Protein AF-0000000082226926 (afdb_homodimer)

Sequence (580 aa):
MDPSNVQEVEKLEEIDPDLSLTQDDAEEPIGKLNATCVSALAMILKSIWNINVFASSREDESVFHEFLLNDLSLKHPLEANGVFDLFLNILEALPNWGLYFEVYEVAKKICNRCKLDLEYPAERSFRLIISASSLREVKSAFKDFTFENIIKVIKMNLKMPCDKEGCGKQSYVHRMITKLPSVFTIALEWTKNETAGEIFDTVSVLATEINVNVIYQCEGDIRYTKYRLVSMVCLHGNRYNCVAYENNRWVRYLRSEIEVIGDWENVVSICLKNIRPQILFFENVMQREQMDPSNVQEVEKLEEIDPDLSLTQDDAEEPIGKLNATCVSALAMILKSIWNINVFASSREDESVFHEFLLNDLSLKHPLEANGVFDLFLNILEALPNWGLYFEVYEVAKKICNRCKLDLEYPAERSFRLIISASSLREVKSAFKDFTFENIIKVIKMNLKMPCDKEGCGKQSYVHRMITKLPSVFTIALEWTKNETAGEIFDTVSVLATEINVNVIYQCEGDIRYTKYRLVSMVCLHGNRYNCVAYENNRWVRYLRSEIEVIGDWENVVSICLKNIRPQILFFENVMQREQ

Organism: NCBI:txid1240361

Nearest PDB structures (foldseek):
  8c61-assembly1_A  TM=8.711E-01  e=3.221E-17  Homo sapiens
  8c61-assembly2_J  TM=7.500E-01  e=3.418E-17  Homo sapiens
  8c61-assembly2_G  TM=7.637E-01  e=4.336E-17  Homo sapiens
  8c61-assembly1_D  TM=7.462E-01  e=4.336E-17  Homo sapiens
  9fip-assembly2_B  TM=6.319E-01  e=1.017E-07  Homo sapiens

Radius of gyration: 34.25 Å; Cα contacts (8 Å, |Δi|>4): 976; chains: 2; bounding box: 136×104×86 Å

Solvent-accessible surface area (backbone atoms only — not comparable to full-atom values): 32401 Å² total; per-residue (Å²): 136,88,81,79,82,80,76,79,79,79,83,78,86,82,81,81,90,76,71,89,71,74,84,71,85,70,72,74,74,87,78,68,66,30,65,51,45,52,36,38,51,52,20,49,51,55,30,49,43,63,33,74,93,34,46,80,54,48,83,47,46,66,58,50,50,54,48,46,59,67,66,63,59,41,55,60,78,68,56,92,65,26,65,60,52,50,51,52,50,50,31,65,75,34,58,81,57,32,65,38,38,37,30,36,36,30,41,36,33,58,31,67,60,76,58,48,74,45,73,49,70,70,38,82,33,64,71,44,77,41,49,40,62,57,52,37,52,48,38,70,75,39,75,84,56,50,49,47,54,43,52,31,56,58,56,57,60,56,49,42,59,33,50,87,91,50,80,46,52,75,22,61,60,45,53,28,34,72,44,82,35,53,31,47,43,40,35,42,40,78,55,90,63,66,46,39,67,54,43,28,52,33,51,64,48,58,64,59,61,47,51,49,60,69,53,32,48,60,51,81,84,72,78,77,43,43,26,31,55,32,22,24,30,26,35,43,86,77,40,38,26,19,40,33,59,52,92,95,26,32,33,35,34,54,84,93,42,78,42,81,60,38,54,70,70,45,53,42,56,55,16,51,72,47,41,40,69,35,37,39,40,20,35,40,59,66,68,65,82,106,150,86,93,88,86,80,84,82,83,82,83,78,78,79,81,76,93,71,70,90,69,73,78,67,87,68,73,73,70,86,76,69,66,29,65,50,45,52,36,38,51,52,19,47,50,54,31,50,44,60,33,74,92,35,45,80,54,49,82,46,46,66,59,50,51,53,50,46,58,67,68,61,62,43,53,61,79,66,55,93,64,26,66,60,52,48,51,51,50,50,31,65,76,34,58,80,58,34,65,38,38,39,29,37,34,30,41,37,30,58,30,65,59,77,58,49,74,45,74,50,70,70,40,83,35,65,71,44,76,42,48,39,64,56,52,37,52,48,38,70,74,38,77,84,56,49,49,47,55,44,51,30,56,59,56,58,60,58,50,44,60,33,51,86,91,51,82,47,52,76,22,61,60,45,50,29,33,73,43,83,36,53,31,48,44,39,36,43,39,75,53,90,61,66,46,38,68,54,43,28,52,32,51,64,49,59,64,59,63,45,49,50,60,70,53,32,48,59,50,81,83,72,79,78,44,44,27,32,55,33,22,24,30,26,35,43,88,77,40,37,26,20,39,34,57,52,94,95,26,33,31,34,35,54,83,90,43,78,42,82,60,38,53,70,71,45,53,41,56,55,17,52,73,47,38,41,69,34,36,39,38,21,35,40,58,64,68,63,83,106

pLDDT: mean 79.62, std 20.76, range [17.83, 97.62]

InterPro domains:
  IPR001394 Peptidase C19, ubiquitin carboxyl-terminal hydrolase [PF00443] (56-282)
  IPR052398 Ubiquitin carboxyl-terminal hydrolase 53/54 [PTHR22975] (111-285)

Foldseek 3Di:
DDDPCPDPPDPPPPDPPDDPPPPPPPPPPPQDADPLLLLLLLQLLVQVCLFPVNVVVVVCSVVLSVVLCVVVVNRDDQDFLRSVVSVVVSCVVPVVVLQQQWWWKKKWFQDPPFRDTDTDHTDIDNEDEDELVQQLVLCVVPVPDALLRSLQVRQQVPWFFDDPVGDRDTTGMAMETADDHQKRKYFYGYDPDDALVSQLSSLVRDDQKDFVVSNHPYPDCPPFRMWGWAKFWKDQPSGIKIWGQDPNFIWIDDPPDIGTQGDSVSVSVCSSNVIHTGMIIIGTDPVVVD/DDDDDPDDPDPPPPDPPDDDPPPPPPPPPPQDQDPLLLLLLLQLLVQVCLFPVNVVVVVCSVVLSVVLCVVVVNRDDQDFLRSVVSVVVSCVVPVVVLQQQWWWKKKWFQDPPFRDTDTDGTDIDNEDEDELVQQLVLCVVPVPDALLVSLQVRQQVPWFFDDPVGDRDTTGMAMETADDHQKRKYFYGYDPDDALVSQLSSLVRDDQKDFCVSNHPYPDCPPFRMWGWAKFWKDQPSGIKIWGQDPNFIWIDDPPDIGTQGDSVSVSVCSSNVIHTGMIIIGTDPVVVD

Structure (mmCIF, N/CA/C/O backbone):
data_AF-0000000082226926-model_v1
#
loop_
_entity.id
_entity.type
_entity.pdbx_description
1 polymer 'Papain-like cysteine peptidase superfamily'
#
loop_
_atom_site.group_PDB
_atom_site.id
_atom_site.type_symbol
_atom_site.label_atom_id
_atom_site.label_alt_id
_atom_site.label_comp_id
_atom_site.label_asym_id
_atom_site.label_entity_id
_atom_site.label_seq_id
_atom_site.pdbx_PDB_ins_code
_atom_site.Cartn_x
_atom_site.Cartn_y
_atom_site.Cartn_z
_atom_site.occupancy
_atom_site.B_iso_or_equiv
_atom_site.auth_seq_id
_atom_site.auth_comp_id
_atom_site.auth_asym_id
_atom_site.auth_atom_id
_atom_site.pdbx_PDB_model_num
ATOM 1 N N . MET A 1 1 ? -67.938 -61.531 21.547 1 22.36 1 MET A N 1
ATOM 2 C CA . MET A 1 1 ? -67.25 -62.625 22.141 1 22.36 1 MET A CA 1
ATOM 3 C C . MET A 1 1 ? -65.75 -62.344 22.188 1 22.36 1 MET A C 1
ATOM 5 O O . MET A 1 1 ? -65.125 -62.25 21.141 1 22.36 1 MET A O 1
ATOM 9 N N . ASP A 1 2 ? -65.062 -61.5 23.141 1 21.34 2 ASP A N 1
ATOM 10 C CA . ASP A 1 2 ? -64.312 -60.281 22.781 1 21.34 2 ASP A CA 1
ATOM 11 C C . ASP A 1 2 ? -62.875 -60.562 22.406 1 21.34 2 ASP A C 1
ATOM 13 O O . ASP A 1 2 ? -62.312 -59.906 21.547 1 21.34 2 ASP A O 1
ATOM 17 N N . PRO A 1 3 ? -62.125 -61.594 23.062 1 22.39 3 PRO A N 1
ATOM 18 C CA . PRO A 1 3 ? -60.969 -61.562 23.984 1 22.39 3 PRO A CA 1
ATOM 19 C C . PRO A 1 3 ? -59.656 -61.875 23.312 1 22.39 3 PRO A C 1
ATOM 21 O O . PRO A 1 3 ? -58.688 -62.25 23.984 1 22.39 3 PRO A O 1
ATOM 24 N N . SER A 1 4 ? -59.5 -61.656 21.938 1 24.11 4 SER A N 1
ATOM 25 C CA . SER A 1 4 ? -58.594 -62.438 21.125 1 24.11 4 SER A CA 1
ATOM 26 C C . SER A 1 4 ? -57.156 -62.25 21.578 1 24.11 4 SER A C 1
ATOM 28 O O . SER A 1 4 ? -56.75 -61.125 21.953 1 24.11 4 SER A O 1
ATOM 30 N N . ASN A 1 5 ? -56.281 -63.219 21.859 1 22.05 5 ASN A N 1
ATOM 31 C CA . ASN A 1 5 ? -55.125 -63.75 22.562 1 22.05 5 ASN A CA 1
ATOM 32 C C . ASN A 1 5 ? -53.844 -63.125 22.031 1 22.05 5 ASN A C 1
ATOM 34 O O . ASN A 1 5 ? -53.438 -63.344 20.891 1 22.05 5 ASN A O 1
ATOM 38 N N . VAL A 1 6 ? -53.406 -61.812 22.547 1 26.31 6 VAL A N 1
ATOM 39 C CA . VAL A 1 6 ? -52.375 -60.781 22.359 1 26.31 6 VAL A CA 1
ATOM 40 C C . VAL A 1 6 ? -51 -61.406 22.516 1 26.31 6 VAL A C 1
ATOM 42 O O . VAL A 1 6 ? -50.562 -61.719 23.625 1 26.31 6 VAL A O 1
ATOM 45 N N . GLN A 1 7 ? -50.688 -62.438 21.719 1 20.94 7 GLN A N 1
ATOM 46 C CA . GLN A 1 7 ? -49.562 -63.344 21.938 1 20.94 7 GLN A CA 1
ATOM 47 C C . GLN A 1 7 ? -48.25 -62.562 22.156 1 20.94 7 GLN A C 1
ATOM 49 O O . GLN A 1 7 ? -47.938 -61.688 21.375 1 20.94 7 GLN A O 1
ATOM 54 N N . GLU A 1 8 ? -47.594 -62.5 23.344 1 21.94 8 GLU A N 1
ATOM 55 C CA . GLU A 1 8 ? -46.5 -61.906 24.125 1 21.94 8 GLU A CA 1
ATOM 56 C C . GLU A 1 8 ? -45.156 -62.156 23.469 1 21.94 8 GLU A C 1
ATOM 58 O O . GLU A 1 8 ? -44.625 -63.281 23.531 1 21.94 8 GLU A O 1
ATOM 63 N N . VAL A 1 9 ? -44.906 -61.812 22.125 1 23.47 9 VAL A N 1
ATOM 64 C CA . VAL A 1 9 ? -43.75 -62.344 21.391 1 23.47 9 VAL A CA 1
ATOM 65 C C . VAL A 1 9 ? -42.469 -62 22.172 1 23.47 9 VAL A C 1
ATOM 67 O O . VAL A 1 9 ? -42.281 -60.875 22.625 1 23.47 9 VAL A O 1
ATOM 70 N N . GLU A 1 10 ? -41.688 -62.875 22.672 1 20.23 10 GLU A N 1
ATOM 71 C CA . GLU A 1 10 ? -40.531 -63.094 23.5 1 20.23 10 GLU A CA 1
ATOM 72 C C . GLU A 1 10 ? -39.312 -62.312 22.984 1 20.23 10 GLU A C 1
ATOM 74 O O . GLU A 1 10 ? -38.938 -62.438 21.812 1 20.23 10 GLU A O 1
ATOM 79 N N . LYS A 1 11 ? -38.938 -61.062 23.562 1 22.98 11 LYS A N 1
ATOM 80 C CA . LYS A 1 11 ? -37.938 -60 23.375 1 22.98 11 LYS A CA 1
ATOM 81 C C . LYS A 1 11 ? -36.531 -60.562 23.391 1 22.98 11 LYS A C 1
ATOM 83 O O . LYS A 1 11 ? -36 -60.938 24.438 1 22.98 11 LYS A O 1
ATOM 88 N N . LEU A 1 12 ? -36.094 -61.469 22.422 1 20.95 12 LEU A N 1
ATOM 89 C CA . LEU A 1 12 ? -34.781 -62.156 22.406 1 20.95 12 LEU A CA 1
ATOM 90 C C . LEU A 1 12 ? -33.656 -61.156 22.656 1 20.95 12 LEU A C 1
ATOM 92 O O . LEU A 1 12 ? -33.656 -60.062 22.109 1 20.95 12 LEU A O 1
ATOM 96 N N . GLU A 1 13 ? -32.656 -61.344 23.609 1 22.47 13 GLU A N 1
ATOM 97 C CA . GLU A 1 13 ? -31.578 -60.844 24.469 1 22.47 13 GLU A CA 1
ATOM 98 C C . GLU A 1 13 ? -30.328 -60.5 23.641 1 22.47 13 GLU A C 1
ATOM 100 O O . GLU A 1 13 ? -29.641 -61.406 23.156 1 22.47 13 GLU A O 1
ATOM 105 N N . GLU A 1 14 ? -30.266 -59.594 22.5 1 23.48 14 GLU A N 1
ATOM 106 C CA . GLU A 1 14 ? -29.266 -59.469 21.438 1 23.48 14 GLU A CA 1
ATOM 107 C C . GLU A 1 14 ? -27.891 -59.188 22.016 1 23.48 14 GLU A C 1
ATOM 109 O O . GLU A 1 14 ? -27.719 -58.219 22.75 1 23.48 14 GLU A O 1
ATOM 114 N N . ILE A 1 15 ? -26.906 -60.062 21.984 1 23.28 15 ILE A N 1
ATOM 115 C CA . ILE A 1 15 ? -25.562 -60.25 22.516 1 23.28 15 ILE A CA 1
ATOM 116 C C . ILE A 1 15 ? -24.656 -59.094 22.062 1 23.28 15 ILE A C 1
ATOM 118 O O . ILE A 1 15 ? -24.656 -58.75 20.875 1 23.28 15 ILE A O 1
ATOM 122 N N . ASP A 1 16 ? -23.984 -58.281 22.922 1 24.02 16 ASP A N 1
ATOM 123 C CA . ASP A 1 16 ? -23.094 -57.125 23.031 1 24.02 16 ASP A CA 1
ATOM 124 C C . ASP A 1 16 ? -21.688 -57.469 22.531 1 24.02 16 ASP A C 1
ATOM 126 O O . ASP A 1 16 ? -20.953 -58.219 23.188 1 24.02 16 ASP A O 1
ATOM 130 N N . PRO A 1 17 ? -21.422 -57.938 21.188 1 22.02 17 PRO A N 1
ATOM 131 C CA . PRO A 1 17 ? -20.141 -58.531 20.75 1 22.02 17 PRO A CA 1
ATOM 132 C C . PRO A 1 17 ? -18.953 -57.594 21.016 1 22.02 17 PRO A C 1
ATOM 134 O O . PRO A 1 17 ? -18.781 -56.594 20.328 1 22.02 17 PRO A O 1
ATOM 137 N N . ASP A 1 18 ? -18.562 -57.25 22.266 1 22.48 18 ASP A N 1
ATOM 138 C CA . ASP A 1 18 ? -17.453 -56.5 22.859 1 22.48 18 ASP A CA 1
ATOM 139 C C . ASP A 1 18 ? -16.109 -57 22.328 1 22.48 18 ASP A C 1
ATOM 141 O O . ASP A 1 18 ? -15.312 -56.219 21.797 1 22.48 18 ASP A O 1
ATOM 145 N N . LEU A 1 19 ? -15.195 -57.688 23.219 1 23.3 19 LEU A N 1
ATOM 146 C CA . LEU A 1 19 ? -13.844 -57.594 23.75 1 23.3 19 LEU A CA 1
ATOM 147 C C . LEU A 1 19 ? -12.875 -58.438 22.953 1 23.3 19 LEU A C 1
ATOM 149 O O . LEU A 1 19 ? -11.695 -58.562 23.297 1 23.3 19 LEU A O 1
ATOM 153 N N . SER A 1 20 ? -13.328 -59.469 22.312 1 22.34 20 SER A N 1
ATOM 154 C CA . SER A 1 20 ? -12.195 -60.344 22.062 1 22.34 20 SER A CA 1
ATOM 155 C C . SER A 1 20 ? -11.188 -59.719 21.109 1 22.34 20 SER A C 1
ATOM 157 O O . SER A 1 20 ? -11.5 -59.469 19.953 1 22.34 20 SER A O 1
ATOM 159 N N . LEU A 1 21 ? -10.102 -59 21.719 1 27.97 21 LEU A N 1
ATOM 160 C CA . LEU A 1 21 ? -8.789 -58.438 21.422 1 27.97 21 LEU A CA 1
ATOM 161 C C . LEU A 1 21 ? -7.879 -59.469 20.797 1 27.97 21 LEU A C 1
ATOM 163 O O . LEU A 1 21 ? -6.656 -59.406 20.906 1 27.97 21 LEU A O 1
ATOM 167 N N . THR A 1 22 ? -8.367 -60.5 20.219 1 25.11 22 THR A N 1
ATOM 168 C CA . THR A 1 22 ? -7.316 -61.438 19.797 1 25.11 22 THR A CA 1
ATOM 169 C C . THR A 1 22 ? -6.238 -60.719 19.016 1 25.11 22 THR A C 1
ATOM 171 O O . THR A 1 22 ? -6.5 -59.656 18.422 1 25.11 22 THR A O 1
ATOM 174 N N . GLN A 1 23 ? -4.898 -61.188 19.078 1 30.44 23 GLN A N 1
ATOM 175 C CA . GLN A 1 23 ? -3.506 -60.938 18.719 1 30.44 23 GLN A CA 1
ATOM 176 C C . GLN A 1 23 ? -3.352 -60.75 17.219 1 30.44 23 GLN A C 1
ATOM 178 O O . GLN A 1 23 ? -2.771 -61.594 16.531 1 30.44 23 GLN A O 1
ATOM 183 N N . ASP A 1 24 ? -4.32 -60.531 16.422 1 28.59 24 ASP A N 1
ATOM 184 C CA . ASP A 1 24 ? -4.184 -60.688 14.977 1 28.59 24 ASP A CA 1
ATOM 185 C C . ASP A 1 24 ? -3.053 -59.844 14.422 1 28.59 24 ASP A C 1
ATOM 187 O O . ASP A 1 24 ? -2.953 -58.656 14.758 1 28.59 24 ASP A O 1
ATOM 191 N N . ASP A 1 25 ? -1.812 -60.375 13.93 1 30.48 25 ASP A N 1
ATOM 192 C CA . ASP A 1 25 ? -0.615 -59.938 13.227 1 30.48 25 ASP A CA 1
ATOM 193 C C . ASP A 1 25 ? -0.963 -58.875 12.188 1 30.48 25 ASP A C 1
ATOM 195 O O . ASP A 1 25 ? -1.444 -59.188 11.102 1 30.48 25 ASP A O 1
ATOM 199 N N . ALA A 1 26 ? -1.651 -57.812 12.422 1 35.22 26 ALA A N 1
ATOM 200 C CA . ALA A 1 26 ? -2.203 -56.719 11.625 1 35.22 26 ALA A CA 1
ATOM 201 C C . ALA A 1 26 ? -1.171 -56.188 10.641 1 35.22 26 ALA A C 1
ATOM 203 O O . ALA A 1 26 ? -0.204 -55.531 11.039 1 35.22 26 ALA A O 1
ATOM 204 N N . GLU A 1 27 ? -0.717 -57.062 9.672 1 34.34 27 GLU A N 1
ATOM 205 C CA . GLU A 1 27 ? 0.142 -56.531 8.617 1 34.34 27 GLU A CA 1
ATOM 206 C C . GLU A 1 27 ? -0.196 -55.062 8.32 1 34.34 27 GLU A C 1
ATOM 208 O O . GLU A 1 27 ? -1.368 -54.719 8.195 1 34.34 27 GLU A O 1
ATOM 213 N N . GLU A 1 28 ? 0.537 -54.094 8.648 1 39.22 28 GLU A N 1
ATOM 214 C CA . GLU A 1 28 ? 0.463 -52.656 8.469 1 39.22 28 GLU A CA 1
ATOM 215 C C . GLU A 1 28 ? -0.043 -52.312 7.07 1 39.22 28 GLU A C 1
ATOM 217 O O . GLU A 1 28 ? 0.536 -52.719 6.066 1 39.22 28 GLU A O 1
ATOM 222 N N . PRO A 1 29 ? -1.364 -52.188 6.70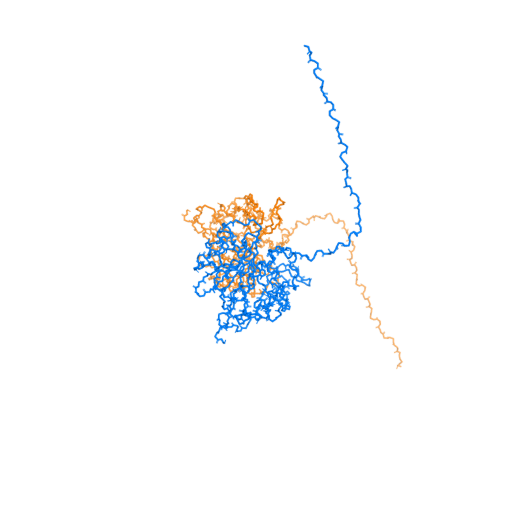7 1 38.5 29 PRO A N 1
ATOM 223 C CA . PRO A 1 29 ? -1.794 -51.906 5.34 1 38.5 29 PRO A CA 1
ATOM 224 C C . PRO A 1 29 ? -0.815 -50.969 4.605 1 38.5 29 PRO A C 1
ATOM 226 O O . PRO A 1 29 ? -0.219 -50.094 5.211 1 38.5 29 PRO A O 1
ATOM 229 N N . ILE A 1 30 ? 0.075 -51.188 3.662 1 41.84 30 ILE A N 1
ATOM 230 C CA . ILE A 1 30 ? 0.791 -50.375 2.697 1 41.84 30 ILE A CA 1
ATOM 231 C C . ILE A 1 30 ? 0.006 -49.094 2.434 1 41.84 30 ILE A C 1
ATOM 233 O O . ILE A 1 30 ? -1.125 -49.125 1.945 1 41.84 30 ILE A O 1
ATOM 237 N N . GLY A 1 31 ? -0.233 -48 3.219 1 49.91 31 GLY A N 1
ATOM 238 C CA . GLY A 1 31 ? -0.935 -46.75 3.396 1 49.91 31 GLY A CA 1
ATOM 239 C C . GLY A 1 31 ? -1.252 -46.031 2.088 1 49.91 31 GLY A C 1
ATOM 240 O O . GLY A 1 31 ? -0.356 -45.781 1.279 1 49.91 31 GLY A O 1
ATOM 241 N N . LYS A 1 32 ? -2.502 -46.062 1.399 1 62 32 LYS A N 1
ATOM 242 C CA . LYS A 1 32 ? -3.09 -45.594 0.148 1 62 32 LYS A CA 1
ATOM 243 C C . LYS A 1 32 ? -2.781 -44.094 -0.084 1 62 32 LYS A C 1
ATOM 245 O O . LYS A 1 32 ? -2.816 -43.312 0.852 1 62 32 LYS A O 1
ATOM 250 N N . LEU A 1 33 ? -2.051 -43.812 -1.171 1 67.44 33 LEU A N 1
ATOM 251 C CA . LEU A 1 33 ? -1.737 -42.469 -1.598 1 67.44 33 LEU A CA 1
ATOM 252 C C . LEU A 1 33 ? -3.002 -41.625 -1.68 1 67.44 33 LEU A C 1
ATOM 254 O O . LEU A 1 33 ? -4.066 -42.125 -2.047 1 67.44 33 LEU A O 1
ATOM 258 N N . ASN A 1 34 ? -3.049 -40.438 -1.069 1 78.31 34 ASN A N 1
ATOM 259 C CA . ASN A 1 34 ? -4.141 -39.469 -1.19 1 78.31 34 ASN A CA 1
ATOM 260 C C . ASN A 1 34 ? -4.336 -39.031 -2.637 1 78.31 34 ASN A C 1
ATOM 262 O O . ASN A 1 34 ? -3.404 -38.531 -3.266 1 78.31 34 ASN A O 1
ATOM 266 N N . ALA A 1 35 ? -5.457 -39.375 -3.238 1 78.88 35 ALA A N 1
ATOM 267 C CA . ALA A 1 35 ? -5.742 -39.094 -4.645 1 78.88 35 ALA A CA 1
ATOM 268 C C . ALA A 1 35 ? -5.523 -37.625 -4.973 1 78.88 35 ALA A C 1
ATOM 270 O O . ALA A 1 35 ? -5.043 -37.281 -6.059 1 78.88 35 ALA A O 1
ATOM 271 N N . THR A 1 36 ? -5.906 -36.75 -4.055 1 84.19 36 THR A N 1
ATOM 272 C CA . THR A 1 36 ? -5.742 -35.312 -4.266 1 84.19 36 THR A CA 1
ATOM 273 C C . THR A 1 36 ? -4.262 -34.938 -4.355 1 84.19 36 THR A C 1
ATOM 275 O O . THR A 1 36 ? -3.869 -34.125 -5.191 1 84.19 36 THR A O 1
ATOM 278 N N . CYS A 1 37 ? -3.502 -35.594 -3.602 1 84.5 37 CYS A N 1
ATOM 279 C CA . CYS A 1 37 ? -2.066 -35.344 -3.596 1 84.5 37 CYS A CA 1
ATOM 280 C C . CYS A 1 37 ? -1.414 -35.844 -4.875 1 84.5 37 CYS A C 1
ATOM 282 O O . CYS A 1 37 ? -0.519 -35.188 -5.422 1 84.5 37 CYS A O 1
ATOM 284 N N . VAL A 1 38 ? -1.881 -36.938 -5.23 1 84.62 38 VAL A N 1
ATOM 285 C CA . VAL A 1 38 ? -1.339 -37.531 -6.453 1 84.62 38 VAL A CA 1
ATOM 286 C C . VAL A 1 38 ? -1.688 -36.656 -7.648 1 84.62 38 VAL A C 1
ATOM 288 O O . VAL A 1 38 ? -0.853 -36.406 -8.531 1 84.62 38 VAL A O 1
ATOM 291 N N . SER A 1 39 ? -2.906 -36.219 -7.645 1 87.5 39 SER A N 1
ATOM 292 C CA . SER A 1 39 ? -3.33 -35.312 -8.703 1 87.5 39 SER A CA 1
ATOM 293 C C . SER A 1 39 ? -2.5 -34.031 -8.688 1 87.5 39 SER A C 1
ATOM 295 O O . SER A 1 39 ? -2.1 -33.531 -9.734 1 87.5 39 SER A O 1
ATOM 297 N N . ALA A 1 40 ? -2.273 -33.531 -7.52 1 90.44 40 ALA A N 1
ATOM 298 C CA . ALA A 1 40 ? -1.467 -32.312 -7.371 1 90.44 40 ALA A CA 1
ATOM 299 C C . ALA A 1 40 ? -0.056 -32.531 -7.91 1 90.44 40 ALA A C 1
ATOM 301 O O . ALA A 1 40 ? 0.463 -31.688 -8.656 1 90.44 40 ALA A O 1
ATOM 302 N N . LEU A 1 41 ? 0.496 -33.594 -7.578 1 89.25 41 LEU A N 1
ATOM 303 C CA . LEU A 1 41 ? 1.844 -33.906 -8.031 1 89.25 41 LEU A CA 1
ATOM 304 C C . LEU A 1 41 ? 1.9 -33.969 -9.555 1 89.25 41 LEU A C 1
ATOM 306 O O . LEU A 1 41 ? 2.785 -33.375 -10.172 1 89.25 41 LEU A O 1
ATOM 310 N N . ALA A 1 42 ? 0.965 -34.688 -10.117 1 88.75 42 ALA A N 1
ATOM 311 C CA . ALA A 1 42 ? 0.937 -34.844 -11.562 1 88.75 42 ALA A CA 1
ATOM 312 C C . ALA A 1 42 ? 0.806 -33.5 -12.273 1 88.75 42 ALA A C 1
ATOM 314 O O . ALA A 1 42 ? 1.473 -33.25 -13.281 1 88.75 42 ALA A O 1
ATOM 315 N N . MET A 1 43 ? -0.012 -32.656 -11.742 1 92.19 43 MET A N 1
ATOM 316 C CA . MET A 1 43 ? -0.272 -31.375 -12.414 1 92.19 43 MET A CA 1
ATOM 317 C C . MET A 1 43 ? 0.889 -30.406 -12.211 1 92.19 43 MET A C 1
ATOM 319 O O . MET A 1 43 ? 1.179 -29.594 -13.086 1 92.19 43 MET A O 1
ATOM 323 N N . ILE A 1 44 ? 1.512 -30.469 -11.055 1 92.62 44 ILE A N 1
ATOM 324 C CA . ILE A 1 44 ? 2.713 -29.672 -10.852 1 92.62 44 ILE A CA 1
ATOM 325 C C . ILE A 1 44 ? 3.777 -30.062 -11.875 1 92.62 44 ILE A C 1
ATOM 327 O O . ILE A 1 44 ? 4.367 -29.203 -12.523 1 92.62 44 ILE A O 1
ATOM 331 N N . LEU A 1 45 ? 3.977 -31.344 -12.031 1 90.31 45 LEU A N 1
ATOM 332 C CA . LEU A 1 45 ? 4.984 -31.828 -12.969 1 90.31 45 LEU A CA 1
ATOM 333 C C . LEU A 1 45 ? 4.621 -31.438 -14.398 1 90.31 45 LEU A C 1
ATOM 335 O O . LEU A 1 45 ? 5.484 -31.016 -15.172 1 90.31 45 LEU A O 1
ATOM 339 N N . LYS A 1 46 ? 3.375 -31.641 -14.672 1 90.69 46 LYS A N 1
ATOM 340 C CA . LYS A 1 46 ? 2.922 -31.25 -16 1 90.69 46 LYS A CA 1
ATOM 341 C C . LYS A 1 46 ? 3.197 -29.781 -16.266 1 90.69 46 LYS A C 1
ATOM 343 O O . LYS A 1 46 ? 3.609 -29.406 -17.375 1 90.69 46 LYS A O 1
ATOM 348 N N . SER A 1 47 ? 2.965 -28.922 -15.297 1 93.69 47 SER A N 1
ATOM 349 C CA . SER A 1 47 ? 3.197 -27.484 -15.43 1 93.69 47 SER A CA 1
ATOM 350 C C . SER A 1 47 ? 4.68 -27.172 -15.609 1 93.69 47 SER A C 1
ATOM 352 O O . SER A 1 47 ? 5.051 -26.328 -16.422 1 93.69 47 SER A O 1
ATOM 354 N N . ILE A 1 48 ? 5.516 -27.891 -14.898 1 91.62 48 ILE A N 1
ATOM 355 C CA . ILE A 1 48 ? 6.957 -27.672 -14.961 1 91.62 48 ILE A CA 1
ATOM 356 C C . ILE A 1 48 ? 7.484 -28.094 -16.328 1 91.62 48 ILE A C 1
ATOM 358 O O . ILE A 1 48 ? 8.312 -27.406 -16.922 1 91.62 48 ILE A O 1
ATOM 362 N N . TRP A 1 49 ? 6.98 -29.172 -16.859 1 90 49 TRP A N 1
ATOM 363 C CA . TRP A 1 49 ? 7.453 -29.688 -18.125 1 90 49 TRP A CA 1
ATOM 364 C C . TRP A 1 49 ? 7.094 -28.75 -19.281 1 90 49 TRP A C 1
ATOM 366 O O . TRP A 1 49 ? 7.66 -28.844 -20.375 1 90 49 TRP A O 1
ATOM 376 N N . ASN A 1 50 ? 6.152 -27.875 -19.047 1 88.38 50 ASN A N 1
ATOM 377 C CA . ASN A 1 50 ? 5.766 -26.906 -20.062 1 88.38 50 ASN A CA 1
ATOM 378 C C . ASN A 1 50 ? 6.738 -25.734 -20.125 1 88.38 50 ASN A C 1
ATOM 380 O O . ASN A 1 50 ? 6.684 -24.906 -21.031 1 88.38 50 ASN A O 1
ATOM 384 N N . ILE A 1 51 ? 7.602 -25.672 -19.156 1 90.62 51 ILE A N 1
ATOM 385 C CA . ILE A 1 51 ? 8.625 -24.641 -19.125 1 90.62 51 ILE A CA 1
ATOM 386 C C . ILE A 1 51 ? 9.797 -25.047 -20 1 90.62 51 ILE A C 1
ATOM 388 O O . ILE A 1 51 ? 10.266 -26.188 -19.953 1 90.62 51 ILE A O 1
ATOM 392 N N . ASN A 1 52 ? 10.344 -24.156 -20.734 1 85.31 52 ASN A N 1
ATOM 393 C CA . ASN A 1 52 ? 11.328 -24.438 -21.766 1 85.31 52 ASN A CA 1
ATOM 394 C C . ASN A 1 52 ? 12.586 -25.078 -21.188 1 85.31 52 ASN A C 1
ATOM 396 O O . ASN A 1 52 ? 13.148 -26 -21.781 1 85.31 52 ASN A O 1
ATOM 400 N N . VAL A 1 53 ? 13.031 -24.656 -20.078 1 82.62 53 VAL A N 1
ATOM 401 C CA . VAL A 1 53 ? 14.289 -25.141 -19.516 1 82.62 53 VAL A CA 1
ATOM 402 C C . VAL A 1 53 ? 14.141 -26.609 -19.125 1 82.62 53 VAL A C 1
ATOM 404 O O . VAL A 1 53 ? 15.141 -27.312 -18.984 1 82.62 53 VAL A O 1
ATOM 407 N N . PHE A 1 54 ? 12.836 -27.094 -19 1 86.31 54 PHE A N 1
ATOM 408 C CA . PHE A 1 54 ? 12.609 -28.469 -18.594 1 86.31 54 PHE A CA 1
ATOM 409 C C . PHE A 1 54 ? 12.094 -29.312 -19.75 1 86.31 54 PHE A C 1
ATOM 411 O O . PHE A 1 54 ? 11.758 -30.484 -19.578 1 86.31 54 PHE A O 1
ATOM 418 N N . ALA A 1 55 ? 12.07 -28.734 -20.891 1 79.62 55 ALA A N 1
ATOM 419 C CA . ALA A 1 55 ? 11.5 -29.406 -22.062 1 79.62 55 ALA A CA 1
ATOM 420 C C . ALA A 1 55 ? 12.281 -30.672 -22.391 1 79.62 55 ALA A C 1
ATOM 422 O O . ALA A 1 55 ? 11.695 -31.688 -22.781 1 79.62 55 ALA A O 1
ATOM 423 N N . SER A 1 56 ? 13.602 -30.562 -22.141 1 77.06 56 SER A N 1
ATOM 424 C CA . SER A 1 56 ? 14.453 -31.703 -22.5 1 77.06 56 SER A CA 1
ATOM 425 C C . SER A 1 56 ? 14.273 -32.844 -21.516 1 77.06 56 SER A C 1
ATOM 427 O O . SER A 1 56 ? 14.547 -34 -21.859 1 77.06 56 SER A O 1
ATOM 429 N N . SER A 1 57 ? 13.844 -32.562 -20.359 1 72.88 57 SER A N 1
ATOM 430 C CA . SER A 1 57 ? 13.703 -33.594 -19.328 1 72.88 57 SER A CA 1
ATOM 431 C C . SER A 1 57 ? 12.336 -34.281 -19.422 1 72.88 57 SER A C 1
ATOM 433 O O . SER A 1 57 ? 12.023 -35.156 -18.609 1 72.88 57 SER A O 1
ATOM 435 N N . ARG A 1 58 ? 11.57 -33.969 -20.375 1 72.5 58 ARG A N 1
ATOM 436 C CA . ARG A 1 58 ? 10.211 -34.5 -20.5 1 72.5 58 ARG A CA 1
ATOM 437 C C . ARG A 1 58 ? 10.219 -36 -20.719 1 72.5 58 ARG A C 1
ATOM 439 O O . ARG A 1 58 ? 9.289 -36.688 -20.297 1 72.5 58 ARG A O 1
ATOM 446 N N . GLU A 1 59 ? 11.258 -36.438 -21.203 1 72.12 59 GLU A N 1
ATOM 447 C CA . GLU A 1 59 ? 11.359 -37.875 -21.484 1 72.12 59 GLU A CA 1
ATOM 448 C C . GLU A 1 59 ? 11.414 -38.688 -20.203 1 72.12 59 GLU A C 1
ATOM 450 O O . GLU A 1 59 ? 11.031 -39.875 -20.188 1 72.12 59 GLU A O 1
ATOM 455 N N . ASP A 1 60 ? 11.812 -38 -19.188 1 75.5 60 ASP A N 1
ATOM 456 C CA . ASP A 1 60 ? 11.977 -38.719 -17.922 1 75.5 60 ASP A CA 1
ATOM 457 C C . ASP A 1 60 ? 10.797 -38.438 -16.984 1 75.5 60 ASP A C 1
ATOM 459 O O . ASP A 1 60 ? 10.906 -38.656 -15.781 1 75.5 60 ASP A O 1
ATOM 463 N N . GLU A 1 61 ? 9.688 -38.031 -17.578 1 76.06 61 GLU A N 1
ATOM 464 C CA . GLU A 1 61 ? 8.531 -37.625 -16.766 1 76.06 61 GLU A CA 1
ATOM 465 C C . GLU A 1 61 ? 8.062 -38.812 -15.898 1 76.06 61 GLU A C 1
ATOM 467 O O . GLU A 1 61 ? 7.801 -38.625 -14.711 1 76.06 61 GLU A O 1
ATOM 472 N N . SER A 1 62 ? 7.984 -39.938 -16.516 1 76.88 62 SER A N 1
ATOM 473 C CA . SER A 1 62 ? 7.473 -41.094 -15.805 1 76.88 62 SER A CA 1
ATOM 474 C C . SER A 1 62 ? 8.406 -41.5 -14.664 1 76.88 62 SER A C 1
ATOM 476 O O . SER A 1 62 ? 7.949 -41.875 -13.578 1 76.88 62 SER A O 1
ATOM 478 N N . VAL A 1 63 ? 9.602 -41.375 -14.953 1 77.12 63 VAL A N 1
ATOM 479 C CA . VAL A 1 63 ? 10.594 -41.781 -13.961 1 77.12 63 VAL A CA 1
ATOM 480 C C . VAL A 1 63 ? 10.523 -40.812 -12.766 1 77.12 63 VAL A C 1
ATOM 482 O O . VAL A 1 63 ? 10.539 -41.281 -11.609 1 77.12 63 VAL A O 1
ATOM 485 N N . PHE A 1 64 ? 10.398 -39.562 -13.109 1 78.5 64 PHE A N 1
ATOM 486 C CA . PHE A 1 64 ? 10.344 -38.594 -12.039 1 78.5 64 PHE A CA 1
ATOM 487 C C . PHE A 1 64 ? 9.07 -38.75 -11.227 1 78.5 64 PHE A C 1
ATOM 489 O O . PHE A 1 64 ? 9.094 -38.625 -10 1 78.5 64 PHE A O 1
ATOM 496 N N . HIS A 1 65 ? 8.039 -39 -11.922 1 78.94 65 HIS A N 1
ATOM 497 C CA . HIS A 1 65 ? 6.75 -39.156 -11.258 1 78.94 65 HIS A CA 1
ATOM 498 C C . HIS A 1 65 ? 6.781 -40.312 -10.266 1 78.94 65 HIS A C 1
ATOM 500 O O . HIS A 1 65 ? 6.352 -40.156 -9.117 1 78.94 65 HIS A O 1
ATOM 506 N N . GLU A 1 66 ? 7.309 -41.406 -10.688 1 78.44 66 GLU A N 1
ATOM 507 C CA . GLU A 1 66 ? 7.395 -42.594 -9.82 1 78.44 66 GLU A CA 1
ATOM 508 C C . GLU A 1 66 ? 8.336 -42.344 -8.648 1 78.44 66 GLU A C 1
ATOM 510 O O . GLU A 1 66 ? 8.047 -42.75 -7.52 1 78.44 66 GLU A O 1
ATOM 515 N N . PHE A 1 67 ? 9.32 -41.719 -8.977 1 78.31 67 PHE A N 1
ATOM 516 C CA . PHE A 1 67 ? 10.297 -41.406 -7.945 1 78.31 67 PHE A CA 1
ATOM 517 C C . PHE A 1 67 ? 9.672 -40.562 -6.852 1 78.31 67 PHE A C 1
ATOM 519 O O . PHE A 1 67 ? 9.82 -40.844 -5.664 1 78.31 67 PHE A O 1
ATOM 526 N N . LEU A 1 68 ? 8.953 -39.562 -7.281 1 79.62 68 LEU A N 1
ATOM 527 C CA . LEU A 1 68 ? 8.391 -38.625 -6.332 1 79.62 68 LEU A CA 1
ATOM 528 C C . LEU A 1 68 ? 7.238 -39.219 -5.551 1 79.62 68 LEU A C 1
ATOM 530 O O . LEU A 1 68 ? 7.051 -38.938 -4.371 1 79.62 68 LEU A O 1
ATOM 534 N N . LEU A 1 69 ? 6.512 -40.094 -6.152 1 77.56 69 LEU A N 1
ATOM 535 C CA . LEU A 1 69 ? 5.43 -40.781 -5.461 1 77.56 69 LEU A CA 1
ATOM 536 C C . LEU A 1 69 ? 5.969 -41.625 -4.305 1 77.56 69 LEU A C 1
ATOM 538 O O . LEU A 1 69 ? 5.34 -41.688 -3.248 1 77.56 69 LEU A O 1
ATOM 542 N N . ASN A 1 70 ? 7.113 -42.094 -4.586 1 76.06 70 ASN A N 1
ATOM 543 C CA . ASN A 1 70 ? 7.719 -42.969 -3.576 1 76.06 70 ASN A CA 1
ATOM 544 C C . ASN A 1 70 ? 8.422 -42.156 -2.496 1 76.06 70 ASN A C 1
ATOM 546 O O . ASN A 1 70 ? 8.438 -42.531 -1.326 1 76.06 70 ASN A O 1
ATOM 550 N N . ASP A 1 71 ? 8.961 -41.062 -2.889 1 74.88 71 ASP A N 1
ATOM 551 C CA . ASP A 1 71 ? 9.789 -40.25 -1.992 1 74.88 71 ASP A CA 1
ATOM 552 C C . ASP A 1 71 ? 8.938 -39.406 -1.069 1 74.88 71 ASP A C 1
ATOM 554 O O . ASP A 1 71 ? 9.234 -39.25 0.117 1 74.88 71 ASP A O 1
ATOM 558 N N . LEU A 1 72 ? 7.875 -38.625 -1.488 1 76.06 72 LEU A N 1
ATOM 559 C CA . LEU A 1 72 ? 7.164 -37.562 -0.761 1 76.06 72 LEU A CA 1
ATOM 560 C C . LEU A 1 72 ? 6.047 -38.156 0.087 1 76.06 72 LEU A C 1
ATOM 562 O O . LEU A 1 72 ? 5.523 -37.5 0.987 1 76.06 72 LEU A O 1
ATOM 566 N N . SER A 1 73 ? 6.074 -39.281 0.45 1 66.62 73 SER A N 1
ATOM 567 C CA . SER A 1 73 ? 5 -39.906 1.224 1 66.62 73 SER A CA 1
ATOM 568 C C . SER A 1 73 ? 3.686 -39.156 1.037 1 66.62 73 SER A C 1
ATOM 570 O O . SER A 1 73 ? 3.332 -38.281 1.848 1 66.62 73 SER A O 1
ATOM 572 N N . LEU A 1 74 ? 3.15 -39.156 0.033 1 67.62 74 LEU A N 1
ATOM 573 C CA . LEU A 1 74 ? 1.935 -38.438 -0.324 1 67.62 74 LEU A CA 1
ATOM 574 C C . LEU A 1 74 ? 0.718 -39.031 0.359 1 67.62 74 LEU A C 1
ATOM 576 O O . LEU A 1 74 ? -0.334 -39.219 -0.264 1 67.62 74 LEU A O 1
ATOM 580 N N . LYS A 1 75 ? 0.957 -39.312 1.628 1 63.09 75 LYS A N 1
ATOM 581 C CA . LYS A 1 75 ? -0.103 -40 2.359 1 63.09 75 LYS A CA 1
ATOM 582 C C . LYS A 1 75 ? -1.026 -39 3.057 1 63.09 75 LYS A C 1
ATOM 584 O O . LYS A 1 75 ? -2.191 -39.312 3.318 1 63.09 75 LYS A O 1
ATOM 589 N N . HIS A 1 76 ? -0.528 -37.844 3.27 1 62.62 76 HIS A N 1
ATOM 590 C CA . HIS A 1 76 ? -1.341 -36.906 4.043 1 62.62 76 HIS A CA 1
ATOM 591 C C . HIS A 1 76 ? -1.874 -35.781 3.162 1 62.62 76 HIS A C 1
ATOM 593 O O . HIS A 1 76 ? -1.203 -35.375 2.221 1 62.62 76 HIS A O 1
ATOM 599 N N . PRO A 1 77 ? -3.217 -35.469 3.518 1 63.69 77 PRO A N 1
ATOM 600 C CA . PRO A 1 77 ? -3.85 -34.406 2.746 1 63.69 77 PRO A CA 1
ATOM 601 C C . PRO A 1 77 ? -3.07 -33.094 2.809 1 63.69 77 PRO A C 1
ATOM 603 O O . PRO A 1 77 ? -2.354 -32.844 3.781 1 63.69 77 PRO A O 1
ATOM 606 N N . LEU A 1 78 ? -3.113 -32.469 1.678 1 66.38 78 LEU A N 1
ATOM 607 C CA . LEU A 1 78 ? -2.461 -31.172 1.608 1 66.38 78 LEU A CA 1
ATOM 608 C C . LEU A 1 78 ? -3.201 -30.141 2.459 1 66.38 78 LEU A C 1
ATOM 610 O O . LEU A 1 78 ? -4.434 -30.109 2.457 1 66.38 78 LEU A O 1
ATOM 614 N N . GLU A 1 79 ? -2.533 -29.625 3.469 1 59.97 79 GLU A N 1
ATOM 615 C CA . GLU A 1 79 ? -3.115 -28.531 4.254 1 59.97 79 GLU A CA 1
ATOM 616 C C . GLU A 1 79 ? -3.295 -27.281 3.404 1 59.97 79 GLU A C 1
ATOM 618 O O . GLU A 1 79 ? -3.025 -27.297 2.201 1 59.97 79 GLU A O 1
ATOM 623 N N . ALA A 1 80 ? -3.725 -26.203 4.012 1 55.66 80 ALA A N 1
ATOM 624 C CA . ALA A 1 80 ? -3.871 -24.891 3.389 1 55.66 80 ALA A CA 1
ATOM 625 C C . ALA A 1 80 ? -2.58 -24.453 2.699 1 55.66 80 ALA A C 1
ATOM 627 O O . ALA A 1 80 ? -1.5 -24.531 3.291 1 55.66 80 ALA A O 1
ATOM 628 N N . ASN A 1 81 ? -2.586 -24.031 1.399 1 58.84 81 ASN A N 1
ATOM 629 C CA . ASN A 1 81 ? -1.457 -23.781 0.512 1 58.84 81 ASN A CA 1
ATOM 630 C C . ASN A 1 81 ? -0.641 -25.047 0.265 1 58.84 81 ASN A C 1
ATOM 632 O O . ASN A 1 81 ? 0.573 -24.969 0.063 1 58.84 81 ASN A O 1
ATOM 636 N N . GLY A 1 82 ? -1.315 -26.062 0.392 1 78.38 82 GLY A N 1
ATOM 637 C CA . GLY A 1 82 ? -0.688 -27.375 0.384 1 78.38 82 GLY A CA 1
ATOM 638 C C . GLY A 1 82 ? 0.011 -27.688 -0.924 1 78.38 82 GLY A C 1
ATOM 639 O O . GLY A 1 82 ? 1.061 -28.328 -0.931 1 78.38 82 GLY A O 1
ATOM 640 N N . VAL A 1 83 ? -0.541 -27.062 -1.896 1 87.06 83 VAL A N 1
ATOM 641 C CA . VAL A 1 83 ? 0.042 -27.453 -3.176 1 87.06 83 VAL A CA 1
ATOM 642 C C . VAL A 1 83 ? 1.403 -26.781 -3.348 1 87.06 83 VAL A C 1
ATOM 644 O O . VAL A 1 83 ? 2.324 -27.359 -3.922 1 87.06 83 VAL A O 1
ATOM 647 N N . PHE A 1 84 ? 1.569 -25.609 -2.875 1 89.06 84 PHE A N 1
ATOM 648 C CA . PHE A 1 84 ? 2.861 -24.922 -2.947 1 89.06 84 PHE A CA 1
ATOM 649 C C . PHE A 1 84 ? 3.889 -25.625 -2.068 1 89.06 84 PHE A C 1
ATOM 651 O O . PHE A 1 84 ? 5.059 -25.75 -2.441 1 89.06 84 PHE A O 1
ATOM 658 N N . ASP A 1 85 ? 3.457 -26.062 -0.962 1 86.81 85 ASP A N 1
ATOM 659 C CA . ASP A 1 85 ? 4.352 -26.828 -0.104 1 86.81 85 ASP A CA 1
ATOM 660 C C . ASP A 1 85 ? 4.82 -28.109 -0.804 1 86.81 85 ASP A C 1
ATOM 662 O O . ASP A 1 85 ? 5.977 -28.516 -0.654 1 86.81 85 ASP A O 1
ATOM 666 N N . LEU A 1 86 ? 3.887 -28.703 -1.394 1 88.81 86 LEU A N 1
ATOM 667 C CA . LEU A 1 86 ? 4.25 -29.891 -2.164 1 88.81 86 LEU A CA 1
ATOM 668 C C . LEU A 1 86 ? 5.273 -29.547 -3.24 1 88.81 86 LEU A C 1
ATOM 670 O O . LEU A 1 86 ? 6.227 -30.297 -3.457 1 88.81 86 LEU A O 1
ATOM 674 N N . PHE A 1 87 ? 5.066 -28.469 -3.898 1 91.69 87 PHE A N 1
ATOM 675 C CA . PHE A 1 87 ? 6.012 -28 -4.906 1 91.69 87 PHE A CA 1
ATOM 676 C C . PHE A 1 87 ? 7.398 -27.812 -4.301 1 91.69 87 PHE A C 1
ATOM 678 O O . PHE A 1 87 ? 8.398 -28.234 -4.883 1 91.69 87 PHE A O 1
ATOM 685 N N . LEU A 1 88 ? 7.434 -27.25 -3.172 1 87.69 88 LEU A N 1
ATOM 686 C CA . LEU A 1 88 ? 8.711 -27.031 -2.502 1 87.69 88 LEU A CA 1
ATOM 687 C C . LEU A 1 88 ? 9.367 -28.359 -2.143 1 87.69 88 LEU A C 1
ATOM 689 O O . LEU A 1 88 ? 10.586 -28.5 -2.229 1 87.69 88 LEU A O 1
ATOM 693 N N . ASN A 1 89 ? 8.57 -29.25 -1.766 1 86.5 89 ASN A N 1
ATOM 694 C CA . ASN A 1 89 ? 9.094 -30.578 -1.464 1 86.5 89 ASN A CA 1
ATOM 695 C C . ASN A 1 89 ? 9.68 -31.25 -2.705 1 86.5 89 ASN A C 1
ATOM 697 O O . ASN A 1 89 ? 10.68 -31.969 -2.617 1 86.5 89 ASN A O 1
ATOM 701 N N . ILE A 1 90 ? 8.992 -31.062 -3.752 1 88.19 90 ILE A N 1
ATOM 702 C CA . ILE A 1 90 ? 9.492 -31.594 -5.016 1 88.19 90 ILE A CA 1
ATOM 703 C C . ILE A 1 90 ? 10.867 -31 -5.32 1 88.19 90 ILE A C 1
ATOM 705 O O . ILE A 1 90 ? 11.797 -31.719 -5.703 1 88.19 90 ILE A O 1
ATOM 709 N N . LEU A 1 91 ? 11.031 -29.703 -5.129 1 88.44 91 LEU A N 1
ATOM 710 C CA . LEU A 1 91 ? 12.297 -29.031 -5.398 1 88.44 91 LEU A CA 1
ATOM 711 C C . LEU A 1 91 ? 13.383 -29.5 -4.438 1 88.44 91 LEU A C 1
ATOM 713 O O . LEU A 1 91 ? 14.562 -29.531 -4.797 1 88.44 91 LEU A O 1
ATOM 717 N N . GLU A 1 92 ? 13 -29.844 -3.283 1 84.44 92 GLU A N 1
ATOM 718 C CA . GLU A 1 92 ? 13.961 -30.391 -2.332 1 84.44 92 GLU A CA 1
ATOM 719 C C . GLU A 1 92 ? 14.43 -31.781 -2.764 1 84.44 92 GLU A C 1
ATOM 721 O O . GLU A 1 92 ? 15.594 -32.125 -2.564 1 84.44 92 GLU A O 1
ATOM 726 N N . ALA A 1 93 ? 13.523 -32.531 -3.279 1 84.75 93 ALA A N 1
ATOM 727 C CA . ALA A 1 93 ? 13.844 -33.875 -3.746 1 84.75 93 ALA A CA 1
ATOM 728 C C . ALA A 1 93 ? 14.672 -33.844 -5.023 1 84.75 93 ALA A C 1
ATOM 730 O O . ALA A 1 93 ? 15.406 -34.781 -5.324 1 84.75 93 ALA A O 1
ATOM 731 N N . LEU A 1 94 ? 14.516 -32.75 -5.75 1 86.31 94 LEU A N 1
ATOM 732 C CA . LEU A 1 94 ? 15.242 -32.562 -7 1 86.31 94 LEU A CA 1
ATOM 733 C C . LEU A 1 94 ? 16.062 -31.281 -6.973 1 86.31 94 LEU A C 1
ATOM 735 O O . LEU A 1 94 ? 15.703 -30.297 -7.629 1 86.31 94 LEU A O 1
ATOM 739 N N . PRO A 1 95 ? 17.219 -31.281 -6.387 1 82.25 95 PRO A N 1
ATOM 740 C CA . PRO A 1 95 ? 17.984 -30.062 -6.164 1 82.25 95 PRO A CA 1
ATOM 741 C C . PRO A 1 95 ? 18.406 -29.375 -7.465 1 82.25 95 PRO A C 1
ATOM 743 O O . PRO A 1 95 ? 18.531 -28.141 -7.508 1 82.25 95 PRO A O 1
ATOM 746 N N . ASN A 1 96 ? 18.578 -30.172 -8.461 1 86.44 96 ASN A N 1
ATOM 747 C CA . ASN A 1 96 ? 18.969 -29.578 -9.734 1 86.44 96 ASN A CA 1
ATOM 748 C C . ASN A 1 96 ? 17.859 -28.688 -10.289 1 86.44 96 ASN A C 1
ATOM 750 O O . ASN A 1 96 ? 18.125 -27.734 -11.039 1 86.44 96 ASN A O 1
ATOM 754 N N . TRP A 1 97 ? 16.625 -29.016 -9.953 1 86.62 97 TRP A N 1
ATOM 755 C CA . TRP A 1 97 ? 15.492 -28.203 -10.391 1 86.62 97 TRP A CA 1
ATOM 756 C C . TRP A 1 97 ? 15.398 -26.922 -9.57 1 86.62 97 TRP A C 1
ATOM 758 O O . TRP A 1 97 ? 14.969 -25.875 -10.07 1 86.62 97 TRP A O 1
ATOM 768 N N . GLY A 1 98 ? 15.805 -26.984 -8.359 1 86.75 98 GLY A N 1
ATOM 769 C CA . GLY A 1 98 ? 15.727 -25.844 -7.461 1 86.75 98 GLY A CA 1
ATOM 770 C C . GLY A 1 98 ? 16.5 -24.641 -7.957 1 86.75 98 GLY A C 1
ATOM 771 O O . GLY A 1 98 ? 16.094 -23.5 -7.73 1 86.75 98 GLY A O 1
ATOM 772 N N . LEU A 1 99 ? 17.5 -24.891 -8.664 1 86.69 99 LEU A N 1
ATOM 773 C CA . LEU A 1 99 ? 18.375 -23.828 -9.148 1 86.69 99 LEU A CA 1
ATOM 774 C C . LEU A 1 99 ? 17.641 -22.906 -10.117 1 86.69 99 LEU A C 1
ATOM 776 O O . LEU A 1 99 ? 17.969 -21.719 -10.219 1 86.69 99 LEU A O 1
ATOM 780 N N . TYR A 1 100 ? 16.672 -23.484 -10.781 1 90.69 100 TYR A N 1
ATOM 781 C CA . TYR A 1 100 ? 15.961 -22.703 -11.789 1 90.69 100 TYR A CA 1
ATOM 782 C C . TYR A 1 100 ? 14.906 -21.797 -11.156 1 90.69 100 TYR A C 1
ATOM 784 O O . TYR A 1 100 ? 14.43 -20.859 -11.781 1 90.69 100 TYR A O 1
ATOM 792 N N . PHE A 1 101 ? 14.547 -22.141 -9.898 1 92.81 101 PHE A N 1
ATOM 793 C CA . PHE A 1 101 ? 13.43 -21.438 -9.273 1 92.81 101 PHE A CA 1
ATOM 794 C C . PHE A 1 101 ? 13.922 -20.562 -8.125 1 92.81 101 PHE A C 1
ATOM 796 O O . PHE A 1 101 ? 13.164 -19.75 -7.59 1 92.81 101 PHE A O 1
ATOM 803 N N . GLU A 1 102 ? 15.078 -20.641 -7.785 1 88.94 102 GLU A N 1
ATOM 804 C CA . GLU A 1 102 ? 15.578 -20 -6.574 1 88.94 102 GLU A CA 1
ATOM 805 C C . GLU A 1 102 ? 15.766 -18.5 -6.777 1 88.94 102 GLU A C 1
ATOM 807 O O . GLU A 1 102 ? 16.234 -18.062 -7.836 1 88.94 102 GLU A O 1
ATOM 812 N N . VAL A 1 103 ? 15.281 -17.797 -5.812 1 86.56 103 VAL A N 1
ATOM 813 C CA . VAL A 1 103 ? 15.484 -16.359 -5.738 1 86.56 103 VAL A CA 1
ATOM 814 C C . VAL A 1 103 ? 16.281 -16.016 -4.48 1 86.56 103 VAL A C 1
ATOM 816 O O . VAL A 1 103 ? 16.047 -16.578 -3.414 1 86.56 103 VAL A O 1
ATOM 819 N N . TYR A 1 104 ? 17.266 -15.234 -4.699 1 83.69 104 TYR A N 1
ATOM 820 C CA . TYR A 1 104 ? 18.016 -14.758 -3.545 1 83.69 104 TYR A CA 1
ATOM 821 C C . TYR A 1 104 ? 17.656 -13.32 -3.201 1 83.69 104 TYR A C 1
ATOM 823 O O . TYR A 1 104 ? 17.922 -12.406 -3.979 1 83.69 104 TYR A O 1
ATOM 831 N N . GLU A 1 105 ? 17.016 -13.219 -2.094 1 83.94 105 GLU A N 1
ATOM 832 C CA . GLU A 1 105 ? 16.562 -11.906 -1.651 1 83.94 105 GLU A CA 1
ATOM 833 C C . GLU A 1 105 ? 17.375 -11.406 -0.458 1 83.94 105 GLU A C 1
ATOM 835 O O . GLU A 1 105 ? 17.719 -12.188 0.433 1 83.94 105 GLU A O 1
ATOM 840 N N . VAL A 1 106 ? 17.734 -10.195 -0.575 1 85.5 106 VAL A N 1
ATOM 841 C CA . VAL A 1 106 ? 18.391 -9.516 0.545 1 85.5 106 VAL A CA 1
ATOM 842 C C . VAL A 1 106 ? 17.453 -8.438 1.098 1 85.5 106 VAL A C 1
ATOM 844 O O . VAL A 1 106 ? 16.969 -7.59 0.349 1 85.5 106 VAL A O 1
ATOM 847 N N . ALA A 1 107 ? 17.188 -8.562 2.389 1 83.44 107 ALA A N 1
ATOM 848 C CA . ALA A 1 107 ? 16.344 -7.559 3.023 1 83.44 107 ALA A CA 1
ATOM 849 C C . ALA A 1 107 ? 17.188 -6.531 3.775 1 83.44 107 ALA A C 1
ATOM 851 O O . ALA A 1 107 ? 18.156 -6.887 4.449 1 83.44 107 ALA A O 1
ATOM 852 N N . LYS A 1 108 ? 16.922 -5.316 3.453 1 84.62 108 LYS A N 1
ATOM 853 C CA . LYS A 1 108 ? 17.531 -4.207 4.176 1 84.62 108 LYS A CA 1
ATOM 854 C C . LYS A 1 108 ? 16.469 -3.328 4.836 1 84.62 108 LYS A C 1
ATOM 856 O O . LYS A 1 108 ? 15.414 -3.08 4.258 1 84.62 108 LYS A O 1
ATOM 861 N N . LYS A 1 109 ? 16.781 -3 6.086 1 83.69 109 LYS A N 1
ATOM 862 C CA . LYS A 1 109 ? 15.828 -2.189 6.828 1 83.69 109 LYS A CA 1
ATOM 863 C C . LYS A 1 109 ? 16.531 -1.084 7.613 1 83.69 109 LYS A C 1
ATOM 865 O O . LYS A 1 109 ? 17.531 -1.334 8.289 1 83.69 109 LYS A O 1
ATOM 870 N N . ILE A 1 110 ? 16.188 0.093 7.332 1 80.62 110 ILE A N 1
ATOM 871 C CA . ILE A 1 110 ? 16.594 1.214 8.172 1 80.62 110 ILE A CA 1
ATOM 872 C C . ILE A 1 110 ? 15.398 1.72 8.977 1 80.62 110 ILE A C 1
ATOM 874 O O . ILE A 1 110 ? 14.414 2.184 8.398 1 80.62 110 ILE A O 1
ATOM 878 N N . CYS A 1 111 ? 15.516 1.517 10.242 1 83.44 111 CYS A N 1
ATOM 879 C CA . CYS A 1 111 ? 14.414 1.935 11.102 1 83.44 111 CYS A CA 1
ATOM 880 C C . CYS A 1 111 ? 14.234 3.447 11.062 1 83.44 111 CYS A C 1
ATOM 882 O O . CYS A 1 111 ? 15.203 4.195 11.164 1 83.44 111 CYS A O 1
ATOM 884 N N . ASN A 1 112 ? 13.078 3.854 10.875 1 75.75 112 ASN A N 1
ATOM 885 C CA . ASN A 1 112 ? 12.789 5.277 10.758 1 75.75 112 ASN A CA 1
ATOM 886 C C . ASN A 1 112 ? 12.859 5.977 12.109 1 75.75 112 ASN A C 1
ATOM 888 O O . ASN A 1 112 ? 13.039 7.195 12.18 1 75.75 112 ASN A O 1
ATOM 892 N N . ARG A 1 113 ? 12.688 5.246 13.117 1 76.81 113 ARG A N 1
ATOM 893 C CA . ARG A 1 113 ? 12.656 5.824 14.453 1 76.81 113 ARG A CA 1
ATOM 894 C C . ARG A 1 113 ? 14.062 5.879 15.062 1 76.81 113 ARG A C 1
ATOM 896 O O . ARG A 1 113 ? 14.555 6.953 15.406 1 76.81 113 ARG A O 1
ATOM 903 N N . CYS A 1 114 ? 14.734 4.805 15.141 1 84.44 114 CYS A N 1
ATOM 904 C CA . CYS A 1 114 ? 16.031 4.773 15.812 1 84.44 114 CYS A CA 1
ATOM 905 C C . CYS A 1 114 ? 17.172 4.77 14.797 1 84.44 114 CYS A C 1
ATOM 907 O O . CYS A 1 114 ? 18.344 4.848 15.172 1 84.44 114 CYS A O 1
ATOM 909 N N . LYS A 1 115 ? 16.922 4.609 13.57 1 84 115 LYS A N 1
ATOM 910 C CA . LYS A 1 115 ? 17.859 4.699 12.453 1 84 115 LYS A CA 1
ATOM 911 C C . LYS A 1 115 ? 18.781 3.488 12.422 1 84 115 LYS A C 1
ATOM 913 O O . LYS A 1 115 ? 19.844 3.529 11.789 1 84 115 LYS A O 1
ATOM 918 N N . LEU A 1 116 ? 18.406 2.523 13.164 1 85.56 116 LEU A N 1
ATOM 919 C CA . LEU A 1 116 ? 19.188 1.288 13.102 1 85.56 116 LEU A CA 1
ATOM 920 C C . LEU A 1 116 ? 19.172 0.707 11.695 1 85.56 116 LEU A C 1
ATOM 922 O O . LEU A 1 116 ? 18.094 0.548 11.094 1 85.56 116 LEU A O 1
ATOM 926 N N . ASP A 1 117 ? 20.297 0.49 11.203 1 85.19 117 ASP A N 1
ATOM 927 C CA . ASP A 1 117 ? 20.484 -0.086 9.875 1 85.19 117 ASP A CA 1
ATOM 928 C C . ASP A 1 117 ? 20.75 -1.589 9.953 1 85.19 117 ASP A C 1
ATOM 930 O O . ASP A 1 117 ? 21.766 -2.018 10.492 1 85.19 117 ASP A O 1
ATOM 934 N N . LEU A 1 118 ? 19.828 -2.293 9.531 1 85.25 118 LEU A N 1
ATOM 935 C CA . LEU A 1 118 ? 19.938 -3.746 9.594 1 85.25 118 LEU A CA 1
ATOM 936 C C . LEU A 1 118 ? 19.906 -4.352 8.195 1 85.25 118 LEU A C 1
ATOM 938 O O . LEU A 1 118 ? 19.062 -3.98 7.371 1 85.25 118 LEU A O 1
ATOM 942 N N . GLU A 1 119 ? 20.922 -5.125 7.91 1 85.31 119 GLU A N 1
ATOM 943 C CA . GLU A 1 119 ? 20.969 -5.926 6.691 1 85.31 119 GLU A CA 1
ATOM 944 C C . GLU A 1 119 ? 20.906 -7.418 7.008 1 85.31 119 GLU A C 1
ATOM 946 O O . GLU A 1 119 ? 21.734 -7.93 7.77 1 85.31 119 GLU A O 1
ATOM 951 N N . TYR A 1 120 ? 19.969 -8.008 6.438 1 82.62 120 TYR A N 1
ATOM 952 C CA . TYR A 1 120 ? 19.781 -9.43 6.668 1 82.62 120 TYR A CA 1
ATOM 953 C C . TYR A 1 120 ? 20.516 -10.258 5.621 1 82.62 120 TYR A C 1
ATOM 955 O O . TYR A 1 120 ? 20.766 -9.773 4.512 1 82.62 120 TYR A O 1
ATOM 963 N N . PRO A 1 121 ? 20.922 -11.375 6.059 1 83.81 121 PRO A N 1
ATOM 964 C CA . PRO A 1 121 ? 21.562 -12.242 5.066 1 83.81 121 PRO A CA 1
ATOM 965 C C . PRO A 1 121 ? 20.625 -12.633 3.93 1 83.81 121 PRO A C 1
ATOM 967 O O . PRO A 1 121 ? 19.391 -12.625 4.102 1 83.81 121 PRO A O 1
ATOM 970 N N . ALA A 1 122 ? 21.297 -12.852 2.838 1 82.19 122 ALA A N 1
ATOM 971 C CA . ALA A 1 122 ? 20.516 -13.305 1.686 1 82.19 122 ALA A CA 1
ATOM 972 C C . ALA A 1 122 ? 19.734 -14.57 2.014 1 82.19 122 ALA A C 1
ATOM 974 O O . ALA A 1 122 ? 20.266 -15.484 2.658 1 82.19 122 ALA A O 1
ATOM 975 N N . GLU A 1 123 ? 18.5 -14.477 1.759 1 82.94 123 GLU A N 1
ATOM 976 C CA . GLU A 1 123 ? 17.625 -15.633 1.984 1 82.94 123 GLU A CA 1
ATOM 977 C C . GLU A 1 123 ? 17.188 -16.25 0.664 1 82.94 123 GLU A C 1
ATOM 979 O O . GLU A 1 123 ? 16.672 -15.562 -0.216 1 82.94 123 GLU A O 1
ATOM 984 N N . ARG A 1 124 ? 17.594 -17.531 0.643 1 80.12 124 ARG A N 1
ATOM 985 C CA . ARG A 1 124 ? 17.078 -18.312 -0.481 1 80.12 124 ARG A CA 1
ATOM 986 C C . ARG A 1 124 ? 15.586 -18.547 -0.346 1 80.12 124 ARG A C 1
ATOM 988 O O . ARG A 1 124 ? 15.109 -18.984 0.699 1 80.12 124 ARG A O 1
ATOM 995 N N . SER A 1 125 ? 15.031 -18.016 -1.365 1 78.25 125 SER A N 1
ATOM 996 C CA . SER A 1 125 ? 13.586 -18.188 -1.299 1 78.25 125 SER A CA 1
ATOM 997 C C . SER A 1 125 ? 13.016 -18.594 -2.656 1 78.25 125 SER A C 1
ATOM 999 O O . SER A 1 125 ? 13.703 -18.516 -3.674 1 78.25 125 SER A O 1
ATOM 1001 N N . PHE A 1 126 ? 11.961 -19.328 -2.623 1 73.06 126 PHE A N 1
ATOM 1002 C CA . PHE A 1 126 ? 11.258 -19.734 -3.836 1 73.06 126 PHE A CA 1
ATOM 1003 C C . PHE A 1 126 ? 9.93 -18.984 -3.969 1 73.06 126 PHE A C 1
ATOM 1005 O O . PHE A 1 126 ? 9.117 -19.297 -4.832 1 73.06 126 PHE A O 1
ATOM 1012 N N . ARG A 1 127 ? 9.969 -17.922 -3.164 1 67.19 127 ARG A N 1
ATOM 1013 C CA . ARG A 1 127 ? 8.539 -17.781 -2.945 1 67.19 127 ARG A CA 1
ATOM 1014 C C . ARG A 1 127 ? 8.094 -16.328 -3.049 1 67.19 127 ARG A C 1
ATOM 1016 O O . ARG A 1 127 ? 8.805 -15.43 -2.596 1 67.19 127 ARG A O 1
ATOM 1023 N N . LEU A 1 128 ? 7.379 -15.93 -3.939 1 84.31 128 LEU A N 1
ATOM 1024 C CA . LEU A 1 128 ? 6.43 -14.844 -3.727 1 84.31 128 LEU A CA 1
ATOM 1025 C C . LEU A 1 128 ? 5.027 -15.383 -3.469 1 84.31 128 LEU A C 1
ATOM 1027 O O . LEU A 1 128 ? 4.441 -16.031 -4.336 1 84.31 128 LEU A O 1
ATOM 1031 N N . ILE A 1 129 ? 4.566 -15.367 -2.215 1 88.88 129 ILE A N 1
ATOM 1032 C CA . ILE A 1 129 ? 3.219 -15.781 -1.843 1 88.88 129 ILE A CA 1
ATOM 1033 C C . ILE A 1 129 ? 2.318 -14.562 -1.693 1 88.88 129 ILE A C 1
ATOM 1035 O O . ILE A 1 129 ? 2.645 -13.625 -0.956 1 88.88 129 ILE A O 1
ATOM 1039 N N . ILE A 1 130 ? 1.278 -14.578 -2.379 1 92.62 130 ILE A N 1
ATOM 1040 C CA . ILE A 1 130 ? 0.366 -13.438 -2.359 1 92.62 130 ILE A CA 1
ATOM 1041 C C . ILE A 1 130 ? -1.045 -13.914 -2.023 1 92.62 130 ILE A C 1
ATOM 1043 O O . ILE A 1 130 ? -1.497 -14.945 -2.533 1 92.62 130 ILE A O 1
ATOM 1047 N N . SER A 1 131 ? -1.702 -13.219 -1.196 1 91.12 131 SER A N 1
ATOM 1048 C CA . SER A 1 131 ? -3.102 -13.5 -0.893 1 91.12 131 SER A CA 1
ATOM 1049 C C . SER A 1 131 ? -4.016 -13.07 -2.035 1 91.12 131 SER A C 1
ATOM 1051 O O . SER A 1 131 ? -3.941 -11.93 -2.498 1 91.12 131 SER A O 1
ATOM 1053 N N . ALA A 1 132 ? -4.887 -13.977 -2.422 1 94.06 132 ALA A N 1
ATOM 1054 C CA . ALA A 1 132 ? -5.84 -13.664 -3.484 1 94.06 132 ALA A CA 1
ATOM 1055 C C . ALA A 1 132 ? -6.734 -12.492 -3.092 1 94.06 132 ALA A C 1
ATOM 1057 O O . ALA A 1 132 ? -7.031 -11.625 -3.916 1 94.06 132 ALA A O 1
ATOM 1058 N N . SER A 1 133 ? -7.133 -12.477 -1.864 1 91.06 133 SER A N 1
ATOM 1059 C CA . SER A 1 133 ? -7.992 -11.398 -1.39 1 91.06 133 SER A CA 1
ATOM 1060 C C . SER A 1 133 ? -7.277 -10.055 -1.44 1 91.06 133 SER A C 1
ATOM 1062 O O . SER A 1 133 ? -7.887 -9.031 -1.757 1 91.06 133 SER A O 1
ATOM 1064 N N . SER A 1 134 ? -6.004 -10.062 -1.095 1 91.56 134 SER A N 1
ATOM 1065 C CA . SER A 1 134 ? -5.23 -8.828 -1.158 1 91.56 134 SER A CA 1
ATOM 1066 C C . SER A 1 134 ? -5.156 -8.297 -2.586 1 91.56 134 SER A C 1
ATOM 1068 O O . SER A 1 134 ? -5.23 -7.086 -2.807 1 91.56 134 SER A O 1
ATOM 1070 N N . LEU A 1 135 ? -5.039 -9.211 -3.531 1 94.62 135 LEU A N 1
ATOM 1071 C CA . LEU A 1 135 ? -4.988 -8.805 -4.93 1 94.62 135 LEU A CA 1
ATOM 1072 C C . LEU A 1 135 ? -6.266 -8.078 -5.336 1 94.62 135 LEU A C 1
ATOM 1074 O O . LEU A 1 135 ? -6.215 -7.004 -5.938 1 94.62 135 LEU A O 1
ATOM 1078 N N . ARG A 1 136 ? -7.359 -8.609 -4.945 1 92.38 136 ARG A N 1
ATOM 1079 C CA . ARG A 1 136 ? -8.641 -8.023 -5.312 1 92.38 136 ARG A CA 1
ATOM 1080 C C . ARG A 1 136 ? -8.844 -6.672 -4.625 1 92.38 136 ARG A C 1
ATOM 1082 O O . ARG A 1 136 ? -9.32 -5.723 -5.242 1 92.38 136 ARG A O 1
ATOM 1089 N N . GLU A 1 137 ? -8.453 -6.668 -3.416 1 89.81 137 GLU A N 1
ATOM 1090 C CA . GLU A 1 137 ? -8.672 -5.461 -2.625 1 89.81 137 GLU A CA 1
ATOM 1091 C C . GLU A 1 137 ? -7.84 -4.301 -3.152 1 89.81 137 GLU A C 1
ATOM 1093 O O . GLU A 1 137 ? -8.336 -3.18 -3.285 1 89.81 137 GLU A O 1
ATOM 1098 N N . VAL A 1 138 ? -6.602 -4.527 -3.373 1 91.81 138 VAL A N 1
ATOM 1099 C CA . VAL A 1 138 ? -5.734 -3.463 -3.865 1 91.81 138 VAL A CA 1
ATOM 1100 C C . VAL A 1 138 ? -6.176 -3.043 -5.266 1 91.81 138 VAL A C 1
ATOM 1102 O O . VAL A 1 138 ? -6.168 -1.854 -5.594 1 91.81 138 VAL A O 1
ATOM 1105 N N . LYS A 1 139 ? -6.566 -4.02 -6.066 1 93.5 139 LYS A N 1
ATOM 1106 C CA . LYS A 1 139 ? -7.059 -3.695 -7.402 1 93.5 139 LYS A CA 1
ATOM 1107 C C . LYS A 1 139 ? -8.305 -2.82 -7.332 1 93.5 139 LYS A C 1
ATOM 1109 O O . LYS A 1 139 ? -8.469 -1.891 -8.125 1 93.5 139 LYS A O 1
ATOM 1114 N N . SER A 1 140 ? -9.164 -3.135 -6.469 1 89.31 140 SER A N 1
ATOM 1115 C CA . SER A 1 140 ? -10.383 -2.348 -6.316 1 89.31 140 SER A CA 1
ATOM 1116 C C . SER A 1 140 ? -10.07 -0.913 -5.906 1 89.31 140 SER A C 1
ATOM 1118 O O . SER A 1 140 ? -10.773 0.019 -6.305 1 89.31 140 SER A O 1
ATOM 1120 N N . ALA A 1 141 ? -9.062 -0.778 -5.125 1 86.81 141 ALA A N 1
ATOM 1121 C CA . ALA A 1 141 ? -8.672 0.547 -4.656 1 86.81 141 ALA A CA 1
ATOM 1122 C C . ALA A 1 141 ? -7.926 1.316 -5.742 1 86.81 141 ALA A C 1
ATOM 1124 O O . ALA A 1 141 ? -8.055 2.539 -5.848 1 86.81 141 ALA A O 1
ATOM 1125 N N . PHE A 1 142 ? -7.133 0.585 -6.488 1 89.19 142 PHE A N 1
ATOM 1126 C CA . PHE A 1 142 ? -6.34 1.185 -7.555 1 89.19 142 PHE A CA 1
ATOM 1127 C C . PHE A 1 142 ? -6.695 0.569 -8.906 1 89.19 142 PHE A C 1
ATOM 1129 O O . PHE A 1 142 ? -5.984 -0.304 -9.398 1 89.19 142 PHE A O 1
ATOM 1136 N N . LYS A 1 143 ? -7.605 1.111 -9.609 1 88.06 143 LYS A N 1
ATOM 1137 C CA . LYS A 1 143 ? -8.195 0.519 -10.805 1 88.06 143 LYS A CA 1
ATOM 1138 C C . LYS A 1 143 ? -7.207 0.529 -11.969 1 88.06 143 LYS A C 1
ATOM 1140 O O . LYS A 1 143 ? -7.215 -0.375 -12.805 1 88.06 143 LYS A O 1
ATOM 1145 N N . ASP A 1 144 ? -6.266 1.43 -11.945 1 88.88 144 ASP A N 1
ATOM 1146 C CA . ASP A 1 144 ? -5.379 1.572 -13.094 1 88.88 144 ASP A CA 1
ATOM 1147 C C . ASP A 1 144 ? -4.039 0.89 -12.844 1 88.88 144 ASP A C 1
ATOM 1149 O O . ASP A 1 144 ? -3.137 0.949 -13.68 1 88.88 144 ASP A O 1
ATOM 1153 N N . PHE A 1 145 ? -3.926 0.23 -11.758 1 91.06 145 PHE A N 1
ATOM 1154 C CA . PHE A 1 145 ? -2.654 -0.401 -11.43 1 91.06 145 PHE A CA 1
ATOM 1155 C C . PHE A 1 145 ? -2.465 -1.686 -12.227 1 91.06 145 PHE A C 1
ATOM 1157 O O . PHE A 1 145 ? -3.422 -2.426 -12.453 1 91.06 145 PHE A O 1
ATOM 1164 N N . THR A 1 146 ? -1.25 -1.884 -12.648 1 94.12 146 THR A N 1
ATOM 1165 C CA . THR A 1 146 ? -0.884 -3.15 -13.266 1 94.12 146 THR A CA 1
ATOM 1166 C C . THR A 1 146 ? -0.728 -4.246 -12.219 1 94.12 146 THR A C 1
ATOM 1168 O O . THR A 1 146 ? -0.662 -3.957 -11.016 1 94.12 146 THR A O 1
ATOM 1171 N N . PHE A 1 147 ? -0.707 -5.492 -12.711 1 96.62 147 PHE A N 1
ATOM 1172 C CA . PHE A 1 147 ? -0.508 -6.633 -11.828 1 96.62 147 PHE A CA 1
ATOM 1173 C C . PHE A 1 147 ? 0.748 -6.449 -10.984 1 96.62 147 PHE A C 1
ATOM 1175 O O . PHE A 1 147 ? 0.723 -6.664 -9.766 1 96.62 147 PHE A O 1
ATOM 1182 N N . GLU A 1 148 ? 1.834 -5.949 -11.531 1 94.88 148 GLU A N 1
ATOM 1183 C CA . GLU A 1 148 ? 3.107 -5.75 -10.844 1 94.88 148 GLU A CA 1
ATOM 1184 C C . GLU A 1 148 ? 2.986 -4.688 -9.758 1 94.88 148 GLU A C 1
ATOM 1186 O O . GLU A 1 148 ? 3.504 -4.859 -8.656 1 94.88 148 GLU A O 1
ATOM 1191 N N . ASN A 1 149 ? 2.312 -3.627 -10.102 1 93.25 149 ASN A N 1
ATOM 1192 C CA . ASN A 1 149 ? 2.152 -2.547 -9.141 1 93.25 149 ASN A CA 1
ATOM 1193 C C . ASN A 1 149 ? 1.3 -2.979 -7.949 1 93.25 149 ASN A C 1
ATOM 1195 O O . ASN A 1 149 ? 1.544 -2.555 -6.816 1 93.25 149 ASN A O 1
ATOM 1199 N N . ILE A 1 150 ? 0.345 -3.793 -8.258 1 95.12 150 ILE A N 1
ATOM 1200 C CA . ILE A 1 150 ? -0.514 -4.301 -7.195 1 95.12 150 ILE A CA 1
ATOM 1201 C C . ILE A 1 150 ? 0.307 -5.16 -6.234 1 95.12 150 ILE A C 1
ATOM 1203 O O . ILE A 1 150 ? 0.217 -5 -5.016 1 95.12 150 ILE A O 1
ATOM 1207 N N . ILE A 1 151 ? 1.116 -6.02 -6.777 1 94.25 151 ILE A N 1
ATOM 1208 C CA . ILE A 1 151 ? 1.959 -6.883 -5.953 1 94.25 151 ILE A CA 1
ATOM 1209 C C . ILE A 1 151 ? 2.916 -6.027 -5.125 1 94.25 151 ILE A C 1
ATOM 1211 O O . ILE A 1 151 ? 3.148 -6.309 -3.947 1 94.25 151 ILE A O 1
ATOM 1215 N N . LYS A 1 152 ? 3.41 -5.02 -5.754 1 91.19 152 LYS A N 1
ATOM 1216 C CA . LYS A 1 152 ? 4.348 -4.133 -5.066 1 91.19 152 LYS A CA 1
ATOM 1217 C C . LYS A 1 152 ? 3.693 -3.479 -3.854 1 91.19 152 LYS A C 1
ATOM 1219 O O . LYS A 1 152 ? 4.297 -3.41 -2.779 1 91.19 152 LYS A O 1
ATOM 1224 N N . VAL A 1 153 ? 2.467 -3.016 -4.012 1 90.81 153 VAL A N 1
ATOM 1225 C CA . VAL A 1 153 ? 1.728 -2.404 -2.91 1 90.81 153 VAL A CA 1
ATOM 1226 C C . VAL A 1 153 ? 1.535 -3.424 -1.788 1 90.81 153 VAL A C 1
ATOM 1228 O O . VAL A 1 153 ? 1.719 -3.102 -0.612 1 90.81 153 VAL A O 1
ATOM 1231 N N . ILE A 1 154 ? 1.188 -4.605 -2.109 1 90.56 154 ILE A N 1
ATOM 1232 C CA . ILE A 1 154 ? 0.946 -5.652 -1.125 1 90.56 154 ILE A CA 1
ATOM 1233 C C . ILE A 1 154 ? 2.236 -5.961 -0.368 1 90.56 154 ILE A C 1
ATOM 1235 O O . ILE A 1 154 ? 2.229 -6.086 0.858 1 90.56 154 ILE A O 1
ATOM 1239 N N . LYS A 1 155 ? 3.283 -6.043 -1.052 1 86.81 155 LYS A N 1
ATOM 1240 C CA . LYS A 1 155 ? 4.57 -6.379 -0.453 1 86.81 155 LYS A CA 1
ATOM 1241 C C . LYS A 1 155 ? 5.035 -5.289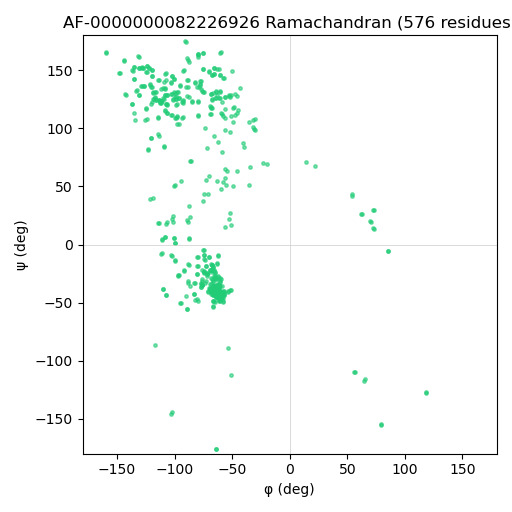 0.509 1 86.81 155 LYS A C 1
ATOM 1243 O O . LYS A 1 155 ? 5.688 -5.578 1.515 1 86.81 155 LYS A O 1
ATOM 1248 N N . MET A 1 156 ? 4.754 -4.086 0.208 1 83.75 156 MET A N 1
ATOM 1249 C CA . MET A 1 156 ? 5.168 -2.969 1.052 1 83.75 156 MET A CA 1
ATOM 1250 C C . MET A 1 156 ? 4.473 -3.023 2.408 1 83.75 156 MET A C 1
ATOM 1252 O O . MET A 1 156 ? 4.992 -2.502 3.396 1 83.75 156 MET A O 1
ATOM 1256 N N . ASN A 1 157 ? 3.385 -3.604 2.363 1 78.5 157 ASN A N 1
ATOM 1257 C CA . ASN A 1 157 ? 2.615 -3.689 3.6 1 78.5 157 ASN A CA 1
ATOM 1258 C C . ASN A 1 157 ? 3.215 -4.707 4.566 1 78.5 157 ASN A C 1
ATOM 1260 O O . ASN A 1 157 ? 2.818 -4.773 5.73 1 78.5 157 ASN A O 1
ATOM 1264 N N . LEU A 1 158 ? 4.125 -5.398 4.07 1 78.44 158 LEU A N 1
ATOM 1265 C CA . LEU A 1 158 ? 4.766 -6.391 4.922 1 78.44 158 LEU A CA 1
ATOM 1266 C C . LEU A 1 158 ? 5.914 -5.77 5.715 1 78.44 158 LEU A C 1
ATOM 1268 O O . LEU A 1 158 ? 7.078 -6.094 5.484 1 78.44 158 LEU A O 1
ATOM 1272 N N . LYS A 1 159 ? 5.57 -4.957 6.688 1 79.19 159 LYS A N 1
ATOM 1273 C CA . LYS A 1 159 ? 6.535 -4.305 7.57 1 79.19 159 LYS A CA 1
ATOM 1274 C C . LYS A 1 159 ? 7.098 -5.289 8.594 1 79.19 159 LYS A C 1
ATOM 1276 O O . LYS A 1 159 ? 6.492 -6.328 8.859 1 79.19 159 LYS A O 1
ATOM 1281 N N . MET A 1 160 ? 8.297 -5.027 9 1 80.75 160 MET A N 1
ATOM 1282 C CA . MET A 1 160 ? 8.938 -5.84 10.031 1 80.75 160 MET A CA 1
ATOM 1283 C C . MET A 1 160 ? 9.289 -4.992 11.25 1 80.75 160 MET A C 1
ATOM 1285 O O . MET A 1 160 ? 9.617 -3.811 11.117 1 80.75 160 MET A O 1
ATOM 1289 N N . PRO A 1 161 ? 9.18 -5.574 12.367 1 84.94 161 PRO A N 1
ATOM 1290 C CA . PRO A 1 161 ? 9.586 -4.828 13.562 1 84.94 161 PRO A CA 1
ATOM 1291 C C . PRO A 1 161 ? 11.094 -4.57 13.609 1 84.94 161 PRO A C 1
ATOM 1293 O O . PRO A 1 161 ? 11.875 -5.383 13.109 1 84.94 161 PRO A O 1
ATOM 1296 N N . CYS A 1 162 ? 11.352 -3.457 14.141 1 85.25 162 CYS A N 1
ATOM 1297 C CA . CYS A 1 162 ? 12.75 -3.152 14.406 1 85.25 162 CYS A CA 1
ATOM 1298 C C . CYS A 1 162 ? 13.359 -4.172 15.367 1 85.25 162 CYS A C 1
ATOM 1300 O O . CYS A 1 162 ? 12.672 -4.688 16.25 1 85.25 162 CYS A O 1
ATOM 1302 N N . ASP A 1 163 ? 14.602 -4.465 15.188 1 81.88 163 ASP A N 1
ATOM 1303 C CA . ASP A 1 163 ? 15.297 -5.496 15.945 1 81.88 163 ASP A CA 1
ATOM 1304 C C . ASP A 1 163 ? 15.289 -5.18 17.438 1 81.88 163 ASP A C 1
ATOM 1306 O O 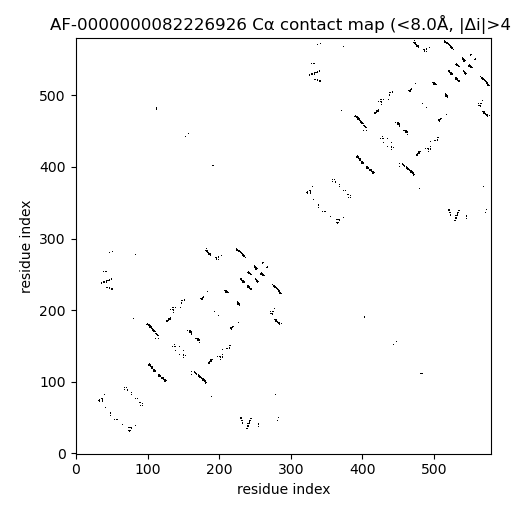. ASP A 1 163 ? 15.023 -4.043 17.844 1 81.88 163 ASP A O 1
ATOM 1310 N N . LYS A 1 164 ? 15.602 -6.199 18.109 1 77.56 164 LYS A N 1
ATOM 1311 C CA . LYS A 1 164 ? 15.602 -6.098 19.562 1 77.56 164 LYS A CA 1
ATOM 1312 C C . LYS A 1 164 ? 16.594 -5.047 20.047 1 77.56 164 LYS A C 1
ATOM 1314 O O . LYS A 1 164 ? 16.359 -4.375 21.047 1 77.56 164 LYS A O 1
ATOM 1319 N N . GLU A 1 165 ? 17.594 -4.949 19.297 1 80.81 165 GLU A N 1
ATOM 1320 C CA . GLU A 1 165 ? 18.594 -3.945 19.641 1 80.81 165 GLU A CA 1
ATOM 1321 C C . GLU A 1 165 ? 18.094 -2.539 19.328 1 80.81 165 GLU A C 1
ATOM 1323 O O . GLU A 1 165 ? 18.656 -1.552 19.797 1 80.81 165 GLU A O 1
ATOM 1328 N N . GLY A 1 166 ? 17.016 -2.602 18.562 1 81.31 166 GLY A N 1
ATOM 1329 C CA . GLY A 1 166 ? 16.453 -1.308 18.203 1 81.31 166 GLY A CA 1
ATOM 1330 C C . GLY A 1 166 ? 15.227 -0.948 19 1 81.31 166 GLY A C 1
ATOM 1331 O O . GLY A 1 166 ? 15.172 -1.18 20.203 1 81.31 166 GLY A O 1
ATOM 1332 N N . CYS A 1 167 ? 14.188 -0.244 18.406 1 83.12 167 CYS A N 1
ATOM 1333 C CA . CYS A 1 167 ? 13.047 0.313 19.109 1 83.12 167 CYS A CA 1
ATOM 1334 C C . CYS A 1 167 ? 11.828 -0.591 18.984 1 83.12 167 CYS A C 1
ATOM 1336 O O . CYS A 1 167 ? 10.812 -0.38 19.656 1 83.12 167 CYS A O 1
ATOM 1338 N N . GLY A 1 168 ? 11.883 -1.542 18.062 1 80.38 168 GLY A N 1
ATOM 1339 C CA . GLY A 1 168 ? 10.805 -2.51 17.938 1 80.38 168 GLY A CA 1
ATOM 1340 C C . GLY A 1 168 ? 9.664 -2.023 17.078 1 80.38 168 GLY A C 1
ATOM 1341 O O . GLY A 1 168 ? 8.719 -2.77 16.812 1 80.38 168 GLY A O 1
ATOM 1342 N N . LYS A 1 169 ? 9.68 -0.81 16.641 1 81 169 LYS A N 1
ATOM 1343 C CA . LYS A 1 169 ? 8.609 -0.255 15.828 1 81 169 LYS A CA 1
ATOM 1344 C C . LYS A 1 169 ? 8.594 -0.879 14.438 1 81 169 LYS A C 1
ATOM 1346 O O . LYS A 1 169 ? 9.641 -1.288 13.922 1 81 169 LYS A O 1
ATOM 1351 N N . GLN A 1 170 ? 7.367 -0.95 13.867 1 80.81 170 GLN A N 1
ATOM 1352 C CA . GLN A 1 170 ? 7.23 -1.486 12.516 1 80.81 170 GLN A CA 1
ATOM 1353 C C . GLN A 1 170 ? 7.855 -0.548 11.484 1 80.81 170 GLN A C 1
ATOM 1355 O O . GLN A 1 170 ? 7.668 0.668 11.555 1 80.81 170 GLN A O 1
ATOM 1360 N N . SER A 1 171 ? 8.68 -1.172 10.68 1 82.56 171 SER A N 1
ATOM 1361 C CA . SER A 1 171 ? 9.352 -0.381 9.648 1 82.56 171 SER A CA 1
ATOM 1362 C C . SER A 1 171 ? 9.227 -1.04 8.281 1 82.56 171 SER A C 1
ATOM 1364 O O . SER A 1 171 ? 9.062 -2.258 8.18 1 82.56 171 SER A O 1
ATOM 1366 N N . TYR A 1 172 ? 9.25 -0.23 7.309 1 83.62 172 TYR A N 1
ATOM 1367 C CA . TYR A 1 172 ? 9.273 -0.737 5.941 1 83.62 172 TYR A CA 1
ATOM 1368 C C . TYR A 1 172 ? 10.578 -1.479 5.652 1 83.62 172 TYR A C 1
ATOM 1370 O O . TYR A 1 172 ? 11.617 -1.164 6.234 1 83.62 172 TYR A O 1
ATOM 1378 N N . VAL A 1 173 ? 10.453 -2.461 4.848 1 82.62 173 VAL A N 1
ATOM 1379 C CA . VAL A 1 173 ? 11.609 -3.297 4.523 1 82.62 173 VAL A CA 1
ATOM 1380 C C . VAL A 1 173 ? 11.898 -3.215 3.025 1 82.62 173 VAL A C 1
ATOM 1382 O O . VAL A 1 173 ? 10.984 -3.309 2.203 1 82.62 173 VAL A O 1
ATOM 1385 N N . HIS A 1 174 ? 13.164 -2.967 2.789 1 79.69 174 HIS A N 1
ATOM 1386 C CA . HIS A 1 174 ? 13.594 -3.006 1.397 1 79.69 174 HIS A CA 1
ATOM 1387 C C . HIS A 1 174 ? 14.125 -4.387 1.024 1 79.69 174 HIS A C 1
ATOM 1389 O O . HIS A 1 174 ? 15.062 -4.887 1.652 1 79.69 174 HIS A O 1
ATOM 1395 N N . ARG A 1 175 ? 13.539 -4.926 0.063 1 79.19 175 ARG A N 1
ATOM 1396 C CA . ARG A 1 175 ? 13.953 -6.254 -0.385 1 79.19 175 ARG A CA 1
ATOM 1397 C C . ARG A 1 175 ? 14.602 -6.188 -1.766 1 79.19 175 ARG A C 1
ATOM 1399 O O . ARG A 1 175 ? 14.008 -5.656 -2.709 1 79.19 175 ARG A O 1
ATOM 1406 N N . MET A 1 176 ? 15.781 -6.652 -1.78 1 82.94 176 MET A N 1
ATOM 1407 C CA . MET A 1 176 ? 16.531 -6.648 -3.029 1 82.94 176 MET A CA 1
ATOM 1408 C C . MET A 1 176 ? 16.797 -8.07 -3.512 1 82.94 176 MET A C 1
ATOM 1410 O O . MET A 1 176 ? 17 -8.977 -2.703 1 82.94 176 MET A O 1
ATOM 1414 N N . ILE A 1 177 ? 16.688 -8.156 -4.816 1 84.75 177 ILE A N 1
ATOM 1415 C CA . ILE A 1 177 ? 17.016 -9.438 -5.43 1 84.75 177 ILE A CA 1
ATOM 1416 C C . ILE A 1 177 ? 18.406 -9.367 -6.062 1 84.75 177 ILE A C 1
ATOM 1418 O O . ILE A 1 177 ? 18.703 -8.43 -6.809 1 84.75 177 ILE A O 1
ATOM 1422 N N . THR A 1 178 ? 19.203 -10.312 -5.742 1 82.62 178 THR A N 1
ATOM 1423 C CA . THR A 1 178 ? 20.562 -10.312 -6.262 1 82.62 178 THR A CA 1
ATOM 1424 C C . THR A 1 178 ? 20.672 -11.203 -7.492 1 82.62 178 THR A C 1
ATOM 1426 O O . THR A 1 178 ? 21.562 -11.016 -8.328 1 82.62 178 THR A O 1
ATOM 1429 N N . LYS A 1 179 ? 19.844 -12.148 -7.535 1 83.38 179 LYS A N 1
ATOM 1430 C CA . LYS A 1 179 ? 19.844 -13.047 -8.68 1 83.38 179 LYS A CA 1
ATOM 1431 C C . LYS A 1 179 ? 18.422 -13.453 -9.07 1 83.38 179 LYS A C 1
ATOM 1433 O O . LYS A 1 179 ? 17.625 -13.852 -8.219 1 83.38 179 LYS A O 1
ATOM 1438 N N . LEU A 1 180 ? 18.219 -13.242 -10.352 1 86.25 180 LEU A N 1
ATOM 1439 C CA . LEU A 1 180 ? 16.891 -13.602 -10.836 1 86.25 180 LEU A CA 1
ATOM 1440 C C . LEU A 1 180 ? 16.859 -15.07 -11.266 1 86.25 180 LEU A C 1
ATOM 1442 O O . LEU A 1 180 ? 17.828 -15.57 -11.852 1 86.25 180 LEU A O 1
ATOM 1446 N N . PRO A 1 181 ? 15.781 -15.695 -10.977 1 89.88 181 PRO A N 1
ATOM 1447 C CA . PRO A 1 181 ? 15.641 -17.094 -11.406 1 89.88 181 PRO A CA 1
ATOM 1448 C C . PRO A 1 181 ? 15.25 -17.219 -12.875 1 89.88 181 PRO A C 1
ATOM 1450 O O . PRO A 1 181 ? 14.828 -16.234 -13.492 1 89.88 181 PRO A O 1
ATOM 1453 N N . SER A 1 182 ? 15.5 -18.422 -13.359 1 90.94 182 SER A N 1
ATOM 1454 C CA . SER A 1 182 ? 15.008 -18.703 -14.703 1 90.94 182 SER A CA 1
ATOM 1455 C C . SER A 1 182 ? 13.484 -18.766 -14.742 1 90.94 182 SER A C 1
ATOM 1457 O O . SER A 1 182 ? 12.867 -18.391 -15.734 1 90.94 182 SER A O 1
ATOM 1459 N N . VAL A 1 183 ? 12.961 -19.234 -13.688 1 93.81 183 VAL A N 1
ATOM 1460 C CA . VAL A 1 183 ? 11.516 -19.328 -13.547 1 93.81 183 VAL A CA 1
ATOM 1461 C C . VAL A 1 183 ? 11.07 -18.609 -12.273 1 93.81 183 VAL A C 1
ATOM 1463 O O . VAL A 1 183 ? 11.5 -18.969 -11.172 1 93.81 183 VAL A O 1
ATOM 1466 N N . PHE A 1 184 ? 10.305 -17.625 -12.453 1 93.81 184 PHE A N 1
ATOM 1467 C CA . PHE A 1 184 ? 9.75 -16.891 -11.328 1 93.81 184 PHE A CA 1
ATOM 1468 C C . PHE A 1 184 ? 8.383 -17.438 -10.938 1 93.81 184 PHE A C 1
ATOM 1470 O O . PHE A 1 184 ? 7.473 -17.5 -11.773 1 93.81 184 PHE A O 1
ATOM 1477 N N . THR A 1 185 ? 8.219 -17.828 -9.656 1 94.75 185 THR A N 1
ATOM 1478 C CA . THR A 1 185 ? 6.996 -18.5 -9.211 1 94.75 185 THR A CA 1
ATOM 1479 C C . THR A 1 185 ? 6.199 -17.594 -8.273 1 94.75 185 THR A C 1
ATOM 1481 O O . THR A 1 185 ? 6.766 -16.969 -7.383 1 94.75 185 THR A O 1
ATOM 1484 N N . ILE A 1 186 ? 4.934 -17.5 -8.484 1 95.25 186 ILE A N 1
ATOM 1485 C CA . ILE A 1 186 ? 4.02 -16.812 -7.582 1 95.25 186 ILE A CA 1
ATOM 1486 C C . ILE A 1 186 ? 2.967 -17.797 -7.062 1 95.25 186 ILE A C 1
ATOM 1488 O O . ILE A 1 186 ? 2.273 -18.438 -7.848 1 95.25 186 ILE A O 1
ATOM 1492 N N . ALA A 1 187 ? 2.924 -17.906 -5.785 1 94.62 187 ALA A N 1
ATOM 1493 C CA . ALA A 1 187 ? 1.88 -18.734 -5.164 1 94.62 187 ALA A CA 1
ATOM 1494 C C . ALA A 1 187 ? 0.719 -17.859 -4.691 1 94.62 187 ALA A C 1
ATOM 1496 O O . ALA A 1 187 ? 0.929 -16.828 -4.039 1 94.62 187 ALA A O 1
ATOM 1497 N N . LEU A 1 188 ? -0.502 -18.25 -5.039 1 94.44 188 LEU A N 1
ATOM 1498 C CA . LEU A 1 188 ? -1.699 -17.547 -4.586 1 94.44 188 LEU A CA 1
ATOM 1499 C C . LEU A 1 188 ? -2.344 -18.281 -3.41 1 94.44 188 LEU A C 1
ATOM 1501 O O . LEU A 1 188 ? -2.547 -19.5 -3.465 1 94.44 188 LEU A O 1
ATOM 1505 N N . GLU A 1 189 ? -2.621 -17.5 -2.408 1 91.19 189 GLU A N 1
ATOM 1506 C CA . GLU A 1 189 ? -3.318 -18.047 -1.248 1 91.19 189 GLU A CA 1
ATOM 1507 C C . GLU A 1 189 ? -4.801 -17.672 -1.271 1 91.19 189 GLU A C 1
ATOM 1509 O O . GLU A 1 189 ? -5.152 -16.5 -1.309 1 91.19 189 GLU A O 1
ATOM 1514 N N . TRP A 1 190 ? -5.598 -18.75 -1.188 1 90.69 190 TRP A N 1
ATOM 1515 C CA . TRP A 1 190 ? -7.043 -18.547 -1.222 1 90.69 190 TRP A CA 1
ATOM 1516 C C . TRP A 1 190 ? -7.66 -18.797 0.149 1 90.69 190 TRP A C 1
ATOM 1518 O O . TRP A 1 190 ? -7.16 -19.625 0.917 1 90.69 190 TRP A O 1
ATOM 1528 N N . THR A 1 191 ? -8.664 -18.016 0.344 1 82.69 191 THR A N 1
ATOM 1529 C CA . THR A 1 191 ? -9.461 -18.312 1.533 1 82.69 191 THR A CA 1
ATOM 1530 C C . THR A 1 191 ? -10.555 -19.328 1.216 1 82.69 191 THR A C 1
ATOM 1532 O O . THR A 1 191 ? -10.852 -19.578 0.047 1 82.69 191 THR A O 1
ATOM 1535 N N . LYS A 1 192 ? -11.078 -20 2.152 1 74.12 192 LYS A N 1
ATOM 1536 C CA . LYS A 1 192 ? -11.984 -21.125 1.967 1 74.12 192 LYS A CA 1
ATOM 1537 C C . LYS A 1 192 ? -13.312 -20.672 1.368 1 74.12 192 LYS A C 1
ATOM 1539 O O . LYS A 1 192 ? -13.945 -21.406 0.612 1 74.12 192 LYS A O 1
ATOM 1544 N N . ASN A 1 193 ? -13.695 -19.453 1.511 1 79.25 193 ASN A N 1
ATOM 1545 C CA . ASN A 1 193 ? -15.062 -19.094 1.155 1 79.25 193 ASN A CA 1
ATOM 1546 C C . ASN A 1 193 ? -15.086 -18.047 0.042 1 79.25 193 ASN A C 1
ATOM 1548 O O . ASN A 1 193 ? -15.969 -17.188 0.015 1 79.25 193 ASN A O 1
ATOM 1552 N N . GLU A 1 194 ? -14.172 -18.234 -0.933 1 87.44 194 GLU A N 1
ATOM 1553 C CA . GLU A 1 194 ? -14.242 -17.281 -2.041 1 87.44 194 GLU A CA 1
ATOM 1554 C C . GLU A 1 194 ? -15.352 -17.672 -3.02 1 87.44 194 GLU A C 1
ATOM 1556 O O . GLU A 1 194 ? -15.547 -18.844 -3.316 1 87.44 194 GLU A O 1
ATOM 1561 N N . THR A 1 195 ? -16.109 -16.703 -3.424 1 88.62 195 THR A N 1
ATOM 1562 C CA . THR A 1 195 ? -17.172 -16.891 -4.414 1 88.62 195 THR A CA 1
ATOM 1563 C C . THR A 1 195 ? -16.578 -16.922 -5.824 1 88.62 195 THR A C 1
ATOM 1565 O O . THR A 1 195 ? -15.438 -16.531 -6.035 1 88.62 195 THR A O 1
ATOM 1568 N N . ALA A 1 196 ? -17.406 -17.422 -6.746 1 91.75 196 ALA A N 1
ATOM 1569 C CA . ALA A 1 196 ? -17 -17.469 -8.148 1 91.75 196 ALA A CA 1
ATOM 1570 C C . ALA A 1 196 ? -16.656 -16.062 -8.656 1 91.75 196 ALA A C 1
ATOM 1572 O O . ALA A 1 196 ? -15.695 -15.891 -9.414 1 91.75 196 ALA A O 1
ATOM 1573 N N . GLY A 1 197 ? -17.469 -15.102 -8.242 1 92.19 197 GLY A N 1
ATOM 1574 C CA . GLY A 1 197 ? -17.203 -13.727 -8.625 1 92.19 197 GLY A CA 1
ATOM 1575 C C . GLY A 1 197 ? -15.883 -13.211 -8.094 1 92.19 197 GLY A C 1
ATOM 1576 O O . GLY A 1 197 ? -15.156 -12.5 -8.805 1 92.19 197 GLY A O 1
ATOM 1577 N N . GLU A 1 198 ? -15.555 -13.578 -6.891 1 92.38 198 GLU A N 1
ATOM 1578 C CA . GLU A 1 198 ? -14.289 -13.164 -6.285 1 92.38 198 GLU A CA 1
ATOM 1579 C C . GLU A 1 198 ? -13.102 -13.828 -6.977 1 92.38 198 GLU A C 1
ATOM 1581 O O . GLU A 1 198 ? -12.055 -13.203 -7.156 1 92.38 198 GLU A O 1
ATOM 1586 N N . ILE A 1 199 ? -13.281 -15.078 -7.324 1 94.75 199 ILE A N 1
ATOM 1587 C CA . ILE A 1 199 ? -12.234 -15.789 -8.047 1 94.75 199 ILE A CA 1
ATOM 1588 C C . ILE A 1 199 ? -11.992 -15.117 -9.398 1 94.75 199 ILE A C 1
ATOM 1590 O O . ILE A 1 199 ? -10.844 -14.859 -9.773 1 94.75 199 ILE A O 1
ATOM 1594 N N . PHE A 1 200 ? -13.07 -14.844 -10.039 1 95.44 200 PHE A N 1
ATOM 1595 C CA . PHE A 1 200 ? -12.984 -14.164 -11.328 1 95.44 200 PHE A CA 1
ATOM 1596 C C . PHE A 1 200 ? -12.266 -12.828 -11.18 1 95.44 200 PHE A C 1
ATOM 1598 O O . PHE A 1 200 ? -11.375 -12.5 -11.969 1 95.44 200 PHE A O 1
ATOM 1605 N N . ASP A 1 201 ? -12.672 -12.023 -10.203 1 94.19 201 ASP A N 1
ATOM 1606 C CA . ASP A 1 201 ? -12.039 -10.727 -9.961 1 94.19 201 ASP A CA 1
ATOM 1607 C C . ASP A 1 201 ? -10.539 -10.883 -9.711 1 94.19 201 ASP A C 1
ATOM 1609 O O . ASP A 1 201 ? -9.742 -10.055 -10.156 1 94.19 201 ASP A O 1
ATOM 1613 N N . THR A 1 202 ? -10.164 -11.883 -8.984 1 96.31 202 THR A N 1
ATOM 1614 C CA . THR A 1 202 ? -8.758 -12.117 -8.68 1 96.31 202 THR A CA 1
ATOM 1615 C C . THR A 1 202 ? -7.977 -12.469 -9.938 1 96.31 202 THR A C 1
ATOM 1617 O O . THR A 1 202 ? -6.918 -11.891 -10.203 1 96.31 202 THR A O 1
ATOM 1620 N N . VAL A 1 203 ? -8.5 -13.398 -10.727 1 97.06 203 VAL A N 1
ATOM 1621 C CA . VAL A 1 203 ? -7.793 -13.867 -11.914 1 97.06 203 VAL A CA 1
ATOM 1622 C C . VAL A 1 203 ? -7.73 -12.75 -12.953 1 97.06 203 VAL A C 1
ATOM 1624 O O . VAL A 1 203 ? -6.766 -12.664 -13.719 1 97.06 203 VAL A O 1
ATOM 1627 N N . SER A 1 204 ? -8.711 -11.891 -12.93 1 96.25 204 SER A N 1
ATOM 1628 C CA . SER A 1 204 ? -8.742 -10.781 -13.875 1 96.25 204 SER A CA 1
ATOM 1629 C C . SER A 1 204 ? -7.605 -9.797 -13.609 1 96.25 204 SER A C 1
ATOM 1631 O O . SER A 1 204 ? -7.27 -8.984 -14.477 1 96.25 204 SER A O 1
ATOM 1633 N N . VAL A 1 205 ? -7.047 -9.852 -12.406 1 96.69 205 VAL A N 1
ATOM 1634 C CA . VAL A 1 205 ? -5.949 -8.969 -12.023 1 96.69 205 VAL A CA 1
ATOM 1635 C C . VAL A 1 205 ? -4.633 -9.516 -12.586 1 96.69 205 VAL A C 1
ATOM 1637 O O . VAL A 1 205 ? -3.686 -8.758 -12.805 1 96.69 205 VAL A O 1
ATOM 1640 N N . LEU A 1 206 ? -4.543 -10.82 -12.828 1 97.5 206 LEU A N 1
ATOM 1641 C CA . LEU A 1 206 ? -3.309 -11.469 -13.258 1 97.5 206 LEU A CA 1
ATOM 1642 C C . LEU A 1 206 ? -2.895 -10.992 -14.641 1 97.5 206 LEU A C 1
ATOM 1644 O O . LEU A 1 206 ? -3.721 -10.477 -15.398 1 97.5 206 LEU A O 1
ATOM 1648 N N . ALA A 1 207 ? -1.605 -11.047 -14.859 1 97.06 207 ALA A N 1
ATOM 1649 C CA . ALA A 1 207 ? -1.039 -10.703 -16.156 1 97.06 207 ALA A CA 1
ATOM 1650 C C . ALA A 1 207 ? -0.193 -11.852 -16.719 1 97.06 207 ALA A C 1
ATOM 1652 O O . ALA A 1 207 ? 0.373 -12.633 -15.945 1 97.06 207 ALA A O 1
ATOM 1653 N N . THR A 1 208 ? -0.09 -11.898 -18 1 97.19 208 THR A N 1
ATOM 1654 C CA . THR A 1 208 ? 0.68 -12.961 -18.641 1 97.19 208 THR A CA 1
ATOM 1655 C C . THR A 1 208 ? 2.148 -12.562 -18.766 1 97.19 208 THR A C 1
ATOM 1657 O O . THR A 1 208 ? 3.004 -13.406 -19.047 1 97.19 208 THR A O 1
ATOM 1660 N N . GLU A 1 209 ? 2.404 -11.305 -18.641 1 96.56 209 GLU A N 1
ATOM 1661 C CA . GLU A 1 209 ? 3.775 -10.805 -18.625 1 96.56 209 GLU A CA 1
ATOM 1662 C C . GLU A 1 209 ? 4.023 -9.914 -17.406 1 96.56 209 GLU A C 1
ATOM 1664 O O . GLU A 1 209 ? 3.186 -9.078 -17.062 1 96.56 209 GLU A O 1
ATOM 1669 N N . ILE A 1 210 ? 5.184 -10.156 -16.797 1 95.5 210 ILE A N 1
ATOM 1670 C CA . ILE A 1 210 ? 5.504 -9.328 -15.641 1 95.5 210 ILE A CA 1
ATOM 1671 C C . ILE A 1 210 ? 6.957 -8.859 -15.727 1 95.5 210 ILE A C 1
ATOM 1673 O O . ILE A 1 210 ? 7.805 -9.555 -16.281 1 95.5 210 ILE A O 1
ATOM 1677 N N . ASN A 1 211 ? 7.199 -7.672 -15.328 1 92.88 211 ASN A N 1
ATOM 1678 C CA . ASN A 1 211 ? 8.539 -7.148 -15.102 1 92.88 211 ASN A CA 1
ATOM 1679 C C . ASN A 1 211 ? 8.914 -7.184 -13.625 1 92.88 211 ASN A C 1
ATOM 1681 O O . ASN A 1 211 ? 8.414 -6.383 -12.836 1 92.88 211 ASN A O 1
ATOM 1685 N N . VAL A 1 212 ? 9.797 -8.047 -13.258 1 89.69 212 VAL A N 1
ATOM 1686 C CA . VAL A 1 212 ? 10.133 -8.289 -11.852 1 89.69 212 VAL A CA 1
ATOM 1687 C C . VAL A 1 212 ? 10.836 -7.059 -11.273 1 89.69 212 VAL A C 1
ATOM 1689 O O . VAL A 1 212 ? 10.828 -6.852 -10.062 1 89.69 212 VAL A O 1
ATOM 1692 N N . ASN A 1 213 ? 11.398 -6.246 -12.086 1 86.81 213 ASN A N 1
ATOM 1693 C CA . ASN A 1 213 ? 12.078 -5.043 -11.633 1 86.81 213 ASN A CA 1
ATOM 1694 C C . ASN A 1 213 ? 11.102 -4.043 -11.016 1 86.81 213 ASN A C 1
ATOM 1696 O O . ASN A 1 213 ? 11.516 -3.143 -10.281 1 86.81 213 ASN A O 1
ATOM 1700 N N . VAL A 1 214 ? 9.906 -4.16 -11.367 1 88.62 214 VAL A N 1
ATOM 1701 C CA . VAL A 1 214 ? 8.891 -3.283 -10.789 1 88.62 214 VAL A CA 1
ATOM 1702 C C . VAL A 1 214 ? 8.547 -3.748 -9.375 1 88.62 214 VAL A C 1
ATOM 1704 O O . VAL A 1 214 ? 8.281 -2.93 -8.492 1 88.62 214 VAL A O 1
ATOM 1707 N N . ILE A 1 215 ? 8.586 -5.039 -9.125 1 87.94 215 ILE A N 1
ATOM 1708 C CA . ILE A 1 215 ? 8.18 -5.645 -7.863 1 87.94 215 ILE A CA 1
ATOM 1709 C C . ILE A 1 215 ? 9.32 -5.57 -6.855 1 87.94 215 ILE A C 1
ATOM 1711 O O . ILE A 1 215 ? 9.102 -5.289 -5.676 1 87.94 215 ILE A O 1
ATOM 1715 N N . TYR A 1 216 ? 10.5 -5.867 -7.398 1 83.75 216 TYR A N 1
ATOM 1716 C CA . TYR A 1 216 ? 11.68 -5.91 -6.543 1 83.75 216 TYR A CA 1
ATOM 1717 C C . TYR A 1 216 ? 12.719 -4.895 -7.004 1 83.75 216 TYR A C 1
ATOM 1719 O O . TYR A 1 216 ? 12.758 -4.531 -8.18 1 83.75 216 TYR A O 1
ATOM 1727 N N . GLN A 1 217 ? 13.414 -4.496 -5.945 1 79.44 217 GLN A N 1
ATOM 1728 C CA . GLN A 1 217 ? 14.617 -3.756 -6.32 1 79.44 217 GLN A CA 1
ATOM 1729 C C . GLN A 1 217 ? 15.742 -4.703 -6.727 1 79.44 217 GLN A C 1
ATOM 1731 O O . GLN A 1 217 ? 16.125 -5.586 -5.957 1 79.44 217 GLN A O 1
ATOM 1736 N N . CYS A 1 218 ? 16.047 -4.656 -7.965 1 78.12 218 CYS A N 1
ATOM 1737 C CA . CYS A 1 218 ? 17.109 -5.516 -8.453 1 78.12 218 CYS A CA 1
ATOM 1738 C C . CYS A 1 218 ? 18.469 -4.82 -8.344 1 78.12 218 CYS A C 1
ATOM 1740 O O . CYS A 1 218 ? 18.578 -3.633 -8.641 1 78.12 218 CYS A O 1
ATOM 1742 N N . GLU A 1 219 ? 19.25 -5.57 -7.75 1 73.75 219 GLU A N 1
ATOM 1743 C CA . GLU A 1 219 ? 20.594 -5.031 -7.594 1 73.75 219 GLU A CA 1
ATOM 1744 C C . GLU A 1 219 ? 21.391 -5.156 -8.891 1 73.75 219 GLU A C 1
ATOM 1746 O O . GLU A 1 219 ? 21.281 -6.164 -9.594 1 73.75 219 GLU A O 1
ATOM 1751 N N . GLY A 1 220 ? 22.062 -4.074 -9.109 1 68.44 220 GLY A N 1
ATOM 1752 C CA . GLY A 1 220 ? 23.016 -4.137 -10.219 1 68.44 220 GLY A CA 1
ATOM 1753 C C . GLY A 1 220 ? 22.344 -3.979 -11.578 1 68.44 220 GLY A C 1
ATOM 1754 O O . GLY A 1 220 ? 21.359 -3.244 -11.711 1 68.44 220 GLY A O 1
ATOM 1755 N N . ASP A 1 221 ? 22.984 -4.512 -12.633 1 69.31 221 ASP A N 1
ATOM 1756 C CA . ASP A 1 221 ? 22.562 -4.402 -14.023 1 69.31 221 ASP A CA 1
ATOM 1757 C C . ASP A 1 221 ? 21.844 -5.672 -14.484 1 69.31 221 ASP A C 1
ATOM 1759 O O . ASP A 1 221 ? 22.188 -6.254 -15.508 1 69.31 221 ASP A O 1
ATOM 1763 N N . ILE A 1 222 ? 20.922 -6.008 -13.688 1 75.38 222 ILE A N 1
ATOM 1764 C CA . ILE A 1 222 ? 20.188 -7.18 -14.148 1 75.38 222 ILE A CA 1
ATOM 1765 C C . ILE A 1 222 ? 19.359 -6.82 -15.383 1 75.38 222 ILE A C 1
ATOM 1767 O O . ILE A 1 222 ? 18.531 -5.91 -15.336 1 75.38 222 ILE A O 1
ATOM 1771 N N . ARG A 1 223 ? 19.625 -7.293 -16.5 1 71.06 223 ARG A N 1
ATOM 1772 C CA . ARG A 1 223 ? 19.094 -6.883 -17.797 1 71.06 223 ARG A CA 1
ATOM 1773 C C . ARG A 1 223 ? 17.812 -7.641 -18.125 1 71.06 223 ARG A C 1
ATOM 1775 O O . ARG A 1 223 ? 16.922 -7.121 -18.812 1 71.06 223 ARG A O 1
ATOM 1782 N N . TYR A 1 224 ? 17.609 -8.844 -17.719 1 83.56 224 TYR A N 1
ATOM 1783 C CA . TYR A 1 224 ? 16.484 -9.672 -18.141 1 83.56 224 TYR A CA 1
ATOM 1784 C C . TYR A 1 224 ? 15.484 -9.867 -17 1 83.56 224 TYR A C 1
ATOM 1786 O O . TYR A 1 224 ? 15.461 -10.938 -16.391 1 83.56 224 TYR A O 1
ATOM 1794 N N . THR A 1 225 ? 14.586 -8.797 -16.922 1 89.81 225 THR A N 1
ATOM 1795 C CA . THR A 1 225 ? 13.711 -8.805 -15.742 1 89.81 225 THR A CA 1
ATOM 1796 C C . THR A 1 225 ? 12.273 -9.094 -16.156 1 89.81 225 THR A C 1
ATOM 1798 O O . THR A 1 225 ? 11.375 -9.109 -15.297 1 89.81 225 THR A O 1
ATOM 1801 N N . LYS A 1 226 ? 12.109 -9.359 -17.5 1 93.06 226 LYS A N 1
ATOM 1802 C CA . LYS A 1 226 ? 10.758 -9.641 -17.969 1 93.06 226 LYS A CA 1
ATOM 1803 C C . LYS A 1 226 ? 10.492 -11.148 -18.016 1 93.06 226 LYS A C 1
ATOM 1805 O O . LYS A 1 226 ? 11.359 -11.93 -18.391 1 93.06 226 LYS A O 1
ATOM 1810 N N . TYR A 1 227 ? 9.352 -11.477 -17.578 1 94.69 227 TYR A N 1
ATOM 1811 C CA . TYR A 1 227 ? 8.938 -12.867 -17.531 1 94.69 227 TYR A CA 1
ATOM 1812 C C . TYR A 1 227 ? 7.578 -13.055 -18.188 1 94.69 227 TYR A C 1
ATOM 1814 O O . TYR A 1 227 ? 6.766 -12.133 -18.219 1 94.69 227 TYR A O 1
ATOM 1822 N N . ARG A 1 228 ? 7.387 -14.258 -18.703 1 96.56 228 ARG A N 1
ATOM 1823 C CA . ARG A 1 228 ? 6.105 -14.609 -19.297 1 96.56 228 ARG A CA 1
ATOM 1824 C C . ARG A 1 228 ? 5.484 -15.812 -18.609 1 96.56 228 ARG A C 1
ATOM 1826 O O . ARG A 1 228 ? 6.184 -16.766 -18.266 1 96.56 228 ARG A O 1
ATOM 1833 N N . LEU A 1 229 ? 4.152 -15.672 -18.406 1 97.44 229 LEU A N 1
ATOM 1834 C CA . LEU A 1 229 ? 3.43 -16.797 -17.812 1 97.44 229 LEU A CA 1
ATOM 1835 C C . LEU A 1 229 ? 3.381 -17.984 -18.75 1 97.44 229 LEU A C 1
ATOM 1837 O O . LEU A 1 229 ? 2.912 -17.859 -19.891 1 97.44 229 LEU A O 1
ATOM 1841 N N . VAL A 1 230 ? 3.857 -19.141 -18.266 1 96.81 230 VAL A N 1
ATOM 1842 C CA . VAL A 1 230 ? 3.943 -20.312 -19.141 1 96.81 230 VAL A CA 1
ATOM 1843 C C . VAL A 1 230 ? 2.908 -21.344 -18.719 1 96.81 230 VAL A C 1
ATOM 1845 O O . VAL A 1 230 ? 2.336 -22.047 -19.562 1 96.81 230 VAL A O 1
ATOM 1848 N N . SER A 1 231 ? 2.74 -21.453 -17.469 1 97.19 231 SER A N 1
ATOM 1849 C CA . SER A 1 231 ? 1.794 -22.438 -16.969 1 97.19 231 SER A CA 1
ATOM 1850 C C . SER A 1 231 ? 1.354 -22.109 -15.547 1 97.19 231 SER A C 1
ATOM 1852 O O . SER A 1 231 ? 1.954 -21.25 -14.891 1 97.19 231 SER A O 1
ATOM 1854 N N . MET A 1 232 ? 0.288 -22.766 -15.117 1 97.19 232 MET A N 1
ATOM 1855 C CA . MET A 1 232 ? -0.231 -22.609 -13.766 1 97.19 232 MET A CA 1
ATOM 1856 C C . MET A 1 232 ? -0.861 -23.906 -13.273 1 97.19 232 MET A C 1
ATOM 1858 O O . MET A 1 232 ? -1.401 -24.688 -14.07 1 97.19 232 MET A O 1
ATOM 1862 N N . VAL A 1 233 ? -0.729 -24.094 -11.984 1 96.44 233 VAL A N 1
ATOM 1863 C CA . VAL A 1 233 ? -1.461 -25.172 -11.32 1 96.44 233 VAL A CA 1
ATOM 1864 C C . VAL A 1 233 ? -2.744 -24.609 -10.703 1 96.44 233 VAL A C 1
ATOM 1866 O O . VAL A 1 233 ? -2.705 -23.641 -9.938 1 96.44 233 VAL A O 1
ATOM 1869 N N . CYS A 1 234 ? -3.844 -25.203 -11.039 1 96 234 CYS A N 1
ATOM 1870 C CA . CYS A 1 234 ? -5.133 -24.703 -10.586 1 96 234 CYS A CA 1
ATOM 1871 C C . CYS A 1 234 ? -5.895 -25.766 -9.797 1 96 234 CYS A C 1
ATOM 1873 O O . CYS A 1 234 ? -5.691 -26.953 -10.008 1 96 234 CYS A O 1
ATOM 1875 N N . LEU A 1 235 ? -6.699 -25.266 -8.922 1 93.38 235 LEU A N 1
ATOM 1876 C CA . LEU A 1 235 ? -7.578 -26.141 -8.156 1 93.38 235 LEU A CA 1
ATOM 1877 C C . LEU A 1 235 ? -9.031 -25.953 -8.578 1 93.38 235 LEU A C 1
ATOM 1879 O O . LEU A 1 235 ? -9.516 -24.828 -8.68 1 93.38 235 LEU A O 1
ATOM 1883 N N . HIS A 1 236 ? -9.664 -26.969 -8.914 1 91.44 236 HIS A N 1
ATOM 1884 C CA . HIS A 1 236 ? -11.094 -27.031 -9.195 1 91.44 236 HIS A CA 1
ATOM 1885 C C . HIS A 1 236 ? -11.773 -28.109 -8.352 1 91.44 236 HIS A C 1
ATOM 1887 O O . HIS A 1 236 ? -11.617 -29.297 -8.602 1 91.44 236 HIS A O 1
ATOM 1893 N N . GLY A 1 237 ? -12.539 -27.578 -7.359 1 86.38 237 GLY A N 1
ATOM 1894 C CA . GLY A 1 237 ? -13.031 -28.531 -6.387 1 86.38 237 GLY A CA 1
ATOM 1895 C C . GLY A 1 237 ? -11.93 -29.188 -5.578 1 86.38 237 GLY A C 1
ATOM 1896 O O . GLY A 1 237 ? -11.164 -28.5 -4.898 1 86.38 237 GLY A O 1
ATOM 1897 N N . ASN A 1 238 ? -11.82 -30.531 -5.73 1 84.38 238 ASN A N 1
ATOM 1898 C CA . ASN A 1 238 ? -10.766 -31.25 -5.016 1 84.38 238 ASN A CA 1
ATOM 1899 C C . ASN A 1 238 ? -9.727 -31.828 -5.973 1 84.38 238 ASN A C 1
ATOM 1901 O O . ASN A 1 238 ? -8.945 -32.719 -5.594 1 84.38 238 ASN A O 1
ATOM 1905 N N . ARG A 1 239 ? -9.727 -31.312 -7.102 1 88.94 239 ARG A N 1
ATOM 1906 C CA . ARG A 1 239 ? -8.789 -31.797 -8.109 1 88.94 239 ARG A CA 1
ATOM 1907 C C . ARG A 1 239 ? -7.926 -30.672 -8.656 1 88.94 239 ARG A C 1
ATOM 1909 O O . ARG A 1 239 ? -8.398 -29.531 -8.797 1 88.94 239 ARG A O 1
ATOM 1916 N N . TYR A 1 240 ? -6.781 -31.109 -8.977 1 93.06 240 TYR A N 1
ATOM 1917 C CA . TYR A 1 240 ? -5.859 -30.125 -9.539 1 93.06 240 TYR A CA 1
ATOM 1918 C C . TYR A 1 240 ? -5.766 -30.266 -11.047 1 93.06 240 TYR A C 1
ATOM 1920 O O . TYR A 1 240 ? -5.918 -31.375 -11.586 1 93.06 240 TYR A O 1
ATOM 1928 N N . ASN A 1 241 ? -5.617 -29.172 -11.727 1 94.81 241 ASN A N 1
ATOM 1929 C CA . ASN A 1 241 ? -5.418 -29.109 -13.172 1 94.81 241 ASN A CA 1
ATOM 1930 C C . ASN A 1 241 ? -4.242 -28.219 -13.539 1 94.81 241 ASN A C 1
ATOM 1932 O O . ASN A 1 241 ? -3.795 -27.406 -12.727 1 94.81 241 ASN A O 1
ATOM 1936 N N . CYS A 1 242 ? -3.795 -28.422 -14.734 1 96.75 242 CYS A N 1
ATOM 1937 C CA . CYS A 1 242 ? -2.717 -27.594 -15.273 1 96.75 242 CYS A CA 1
ATOM 1938 C C . CYS A 1 242 ? -3.209 -26.734 -16.438 1 96.75 242 CYS A C 1
ATOM 1940 O O . CYS A 1 242 ? -3.818 -27.25 -17.375 1 96.75 242 CYS A O 1
ATOM 1942 N N . VAL A 1 243 ? -3.055 -25.5 -16.375 1 97.62 243 VAL A N 1
ATOM 1943 C CA . VAL A 1 243 ? -3.301 -24.594 -17.484 1 97.62 243 VAL A CA 1
ATOM 1944 C C . VAL A 1 243 ? -1.971 -24.094 -18.062 1 97.62 243 VAL A C 1
ATOM 1946 O O . VAL A 1 243 ? -1.155 -23.516 -17.344 1 97.62 243 VAL A O 1
ATOM 1949 N N . ALA A 1 244 ? -1.707 -24.344 -19.328 1 97.25 244 ALA A N 1
ATOM 1950 C CA . ALA A 1 244 ? -0.406 -24.031 -19.906 1 97.25 244 ALA A CA 1
ATOM 1951 C C . ALA A 1 244 ? -0.565 -23.359 -21.266 1 97.25 244 ALA A C 1
ATOM 1953 O O . ALA A 1 244 ? -1.581 -23.547 -21.938 1 97.25 244 ALA A O 1
ATOM 1954 N N . TYR A 1 245 ? 0.435 -22.562 -21.578 1 96.75 245 TYR A N 1
ATOM 1955 C CA . TYR A 1 245 ? 0.495 -21.922 -22.891 1 96.75 245 TYR A CA 1
ATOM 1956 C C . TYR A 1 245 ? 1.308 -22.75 -23.875 1 96.75 245 TYR A C 1
ATOM 1958 O O . TYR A 1 245 ? 2.523 -22.891 -23.719 1 96.75 245 TYR A O 1
ATOM 1966 N N . GLU A 1 246 ? 0.637 -23.328 -24.828 1 92.88 246 GLU A N 1
ATOM 1967 C CA . GLU A 1 246 ? 1.256 -24.203 -25.828 1 92.88 246 GLU A CA 1
ATOM 1968 C C . GLU A 1 246 ? 0.781 -23.859 -27.234 1 92.88 246 GLU A C 1
ATOM 1970 O O . GLU A 1 246 ? -0.417 -23.688 -27.469 1 92.88 246 GLU A O 1
ATOM 1975 N N . ASN A 1 247 ? 1.712 -23.75 -28.125 1 92.25 247 ASN A N 1
ATOM 1976 C CA . ASN A 1 247 ? 1.391 -23.5 -29.516 1 92.25 247 ASN A CA 1
ATOM 1977 C C . ASN A 1 247 ? 0.515 -22.266 -29.688 1 92.25 247 ASN A C 1
ATOM 1979 O O . ASN A 1 247 ? -0.538 -22.328 -30.328 1 92.25 247 ASN A O 1
ATOM 1983 N N . ASN A 1 248 ? 0.782 -21.203 -28.984 1 93.19 248 ASN A N 1
ATOM 1984 C CA . ASN A 1 248 ? 0.172 -19.891 -29.078 1 93.19 248 ASN A CA 1
ATOM 1985 C C . ASN A 1 248 ? -1.266 -19.891 -28.562 1 93.19 248 ASN A C 1
ATOM 1987 O O . ASN A 1 248 ? -2.084 -19.078 -28.984 1 93.19 248 ASN A O 1
ATOM 1991 N N . ARG A 1 249 ? -1.547 -20.906 -27.781 1 96.06 249 ARG A N 1
ATOM 1992 C CA . ARG A 1 249 ? -2.854 -20.953 -27.141 1 96.06 249 ARG A CA 1
ATOM 1993 C C . ARG A 1 249 ? -2.752 -21.547 -25.734 1 96.06 249 ARG A C 1
ATOM 1995 O O . ARG A 1 249 ? -1.818 -22.297 -25.453 1 96.06 249 ARG A O 1
ATOM 2002 N N . TRP A 1 250 ? -3.785 -21.203 -24.969 1 97.31 250 TRP A N 1
ATOM 2003 C CA . TRP A 1 250 ? -3.863 -21.797 -23.641 1 97.31 250 TRP A CA 1
ATOM 2004 C C . TRP A 1 250 ? -4.641 -23.109 -23.672 1 97.31 250 TRP A C 1
ATOM 2006 O O . TRP A 1 250 ? -5.668 -23.219 -24.344 1 97.31 250 TRP A O 1
ATOM 2016 N N . VAL A 1 251 ? -4.078 -24.078 -22.984 1 97.31 251 VAL A N 1
ATOM 2017 C CA . VAL A 1 251 ? -4.703 -25.391 -22.875 1 97.31 251 VAL A CA 1
ATOM 2018 C C . VAL A 1 251 ? -4.824 -25.797 -21.406 1 97.31 251 VAL A C 1
ATOM 2020 O O . VAL A 1 251 ? -4.051 -25.328 -20.562 1 97.31 251 VAL A O 1
ATOM 2023 N N . ARG A 1 252 ? -5.801 -26.578 -21.156 1 96.56 252 ARG A N 1
ATOM 2024 C CA . ARG A 1 252 ? -6.023 -27.094 -19.812 1 96.56 252 ARG A CA 1
ATOM 2025 C C . ARG A 1 252 ? -5.902 -28.625 -19.781 1 96.56 252 ARG A C 1
ATOM 2027 O O . ARG A 1 252 ? -6.531 -29.312 -20.578 1 96.56 252 ARG A O 1
ATOM 2034 N N . TYR A 1 253 ? -5.059 -29.094 -18.891 1 95 253 TYR A N 1
ATOM 2035 C CA . TYR A 1 253 ? -4.891 -30.531 -18.672 1 95 253 TYR A CA 1
ATOM 2036 C C . TYR A 1 253 ? -5.707 -30.984 -17.469 1 95 253 TYR A C 1
ATOM 2038 O O . TYR A 1 253 ? -5.508 -30.5 -16.359 1 95 253 TYR A O 1
ATOM 2046 N N . LEU A 1 254 ? -6.578 -31.875 -17.688 1 90.94 254 LEU A N 1
ATOM 2047 C CA . LEU A 1 254 ? -7.344 -32.562 -16.656 1 90.94 254 LEU A CA 1
ATOM 2048 C C . LEU A 1 254 ? -6.988 -34.031 -16.625 1 90.94 254 LEU A C 1
ATOM 2050 O O . LEU A 1 254 ? -7.637 -34.844 -17.281 1 90.94 254 LEU A O 1
ATOM 2054 N N . ARG A 1 255 ? -6.094 -34.344 -15.781 1 82.56 255 ARG A N 1
ATOM 2055 C CA . ARG A 1 255 ? -5.566 -35.719 -15.812 1 82.56 255 ARG A CA 1
ATOM 2056 C C . ARG A 1 255 ? -5.016 -36.062 -17.188 1 82.56 255 ARG A C 1
ATOM 2058 O O . ARG A 1 255 ? -4.098 -35.375 -17.688 1 82.56 255 ARG A O 1
ATOM 2065 N N . SER A 1 256 ? -5.73 -36.938 -17.875 1 84.19 256 SER A N 1
ATOM 2066 C CA . SER A 1 256 ? -5.238 -37.344 -19.188 1 84.19 256 SER A CA 1
ATOM 2067 C C . SER A 1 256 ? -5.945 -36.594 -20.312 1 84.19 256 SER A C 1
ATOM 2069 O O . SER A 1 256 ? -5.562 -36.688 -21.484 1 84.19 256 SER A O 1
ATOM 2071 N N . GLU A 1 257 ? -6.805 -35.75 -20 1 91.94 257 GLU A N 1
ATOM 2072 C CA . GLU A 1 257 ? -7.555 -35 -21.016 1 91.94 257 GLU A CA 1
ATOM 2073 C C . GLU A 1 257 ? -6.98 -33.594 -21.203 1 91.94 257 GLU A C 1
ATOM 2075 O O . GLU A 1 257 ? -6.523 -32.969 -20.25 1 91.94 257 GLU A O 1
ATOM 2080 N N . ILE A 1 258 ? -7.035 -33.25 -22.5 1 93.75 258 ILE A N 1
ATOM 2081 C CA . ILE A 1 258 ? -6.555 -31.922 -22.844 1 93.75 258 ILE A CA 1
ATOM 2082 C C . ILE A 1 258 ? -7.707 -31.078 -23.406 1 93.75 258 ILE A C 1
ATOM 2084 O O . ILE A 1 258 ? -8.438 -31.531 -24.281 1 93.75 258 ILE A O 1
ATOM 2088 N N . GLU A 1 259 ? -7.934 -29.969 -22.828 1 95.25 259 GLU A N 1
ATOM 2089 C CA . GLU A 1 259 ? -8.938 -29 -23.281 1 95.25 259 GLU A CA 1
ATOM 2090 C C . GLU A 1 259 ? -8.281 -27.734 -23.797 1 95.25 259 GLU A C 1
ATOM 2092 O O . GLU A 1 259 ? -7.527 -27.078 -23.078 1 95.25 259 GLU A O 1
ATOM 2097 N N . VAL A 1 260 ? -8.57 -27.375 -25.094 1 95.75 260 VAL A N 1
ATOM 2098 C CA . VAL A 1 260 ? -8.07 -26.125 -25.641 1 95.75 260 VAL A CA 1
ATOM 2099 C C . VAL A 1 260 ? -8.945 -24.969 -25.156 1 95.75 260 VAL A C 1
ATOM 2101 O O . VAL A 1 260 ? -10.156 -24.969 -25.375 1 95.75 260 VAL A O 1
ATOM 2104 N N . ILE A 1 261 ? -8.414 -24.016 -24.531 1 95.88 261 ILE A N 1
ATOM 2105 C CA . ILE A 1 261 ? -9.156 -22.891 -23.969 1 95.88 261 ILE A CA 1
ATOM 2106 C C . ILE A 1 261 ? -9.148 -21.734 -24.969 1 95.88 261 ILE A C 1
ATOM 2108 O O . ILE A 1 261 ? -10.195 -21.156 -25.25 1 95.88 261 ILE A O 1
ATOM 2112 N N . GLY A 1 262 ? -7.965 -21.37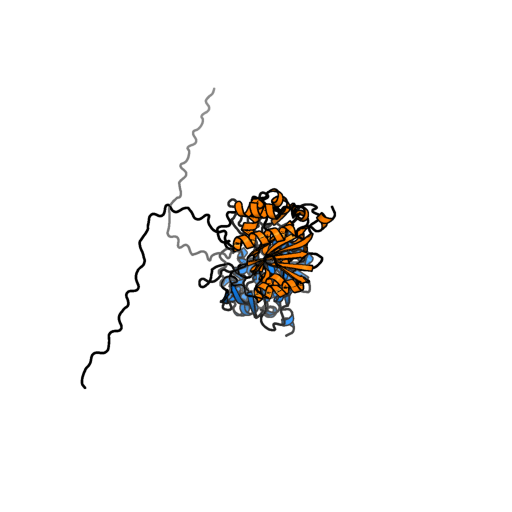5 -25.469 1 96.38 262 GLY A N 1
ATOM 2113 C CA . GLY A 1 262 ? -7.848 -20.25 -26.391 1 96.38 262 GLY A CA 1
ATOM 2114 C C . GLY A 1 262 ? -6.984 -19.125 -25.859 1 96.38 262 GLY A C 1
ATOM 2115 O O . GLY A 1 262 ? -5.836 -19.344 -25.469 1 96.38 262 GLY A O 1
ATOM 2116 N N . ASP A 1 263 ? -7.543 -17.938 -25.891 1 96.81 263 ASP A N 1
ATOM 2117 C CA . ASP A 1 263 ? -6.746 -16.797 -25.469 1 96.81 263 ASP A CA 1
ATOM 2118 C C . ASP A 1 263 ? -6.895 -16.531 -23.969 1 96.81 263 ASP A C 1
ATOM 2120 O O . ASP A 1 263 ? -7.625 -17.25 -23.281 1 96.81 263 ASP A O 1
ATOM 2124 N N . TRP A 1 264 ? -6.129 -15.617 -23.5 1 96.88 264 TRP A N 1
ATOM 2125 C CA . TRP A 1 264 ? -6.082 -15.359 -22.062 1 96.88 264 TRP A CA 1
ATOM 2126 C C . TRP A 1 264 ? -7.449 -14.922 -21.547 1 96.88 264 TRP A C 1
ATOM 2128 O O . TRP A 1 264 ? -7.84 -15.281 -20.438 1 96.88 264 TRP A O 1
ATOM 2138 N N . GLU A 1 265 ? -8.188 -14.172 -22.312 1 96.38 265 GLU A N 1
ATOM 2139 C CA . GLU A 1 265 ? -9.523 -13.75 -21.906 1 96.38 265 GLU A CA 1
ATOM 2140 C C . GLU A 1 265 ? -10.43 -14.945 -21.641 1 96.38 265 GLU A C 1
ATOM 2142 O O . GLU A 1 265 ? -11.273 -14.906 -20.75 1 96.38 265 GLU A O 1
ATOM 2147 N N . ASN A 1 266 ? -10.211 -15.953 -22.438 1 96.75 266 ASN A N 1
ATOM 2148 C CA . ASN A 1 266 ? -10.969 -17.188 -22.234 1 96.75 266 ASN A CA 1
ATOM 2149 C C . ASN A 1 266 ? -10.562 -17.891 -20.953 1 96.75 266 ASN A C 1
ATOM 2151 O O . ASN A 1 266 ? -11.406 -18.469 -20.25 1 96.75 266 ASN A O 1
ATOM 2155 N N . VAL A 1 267 ? -9.258 -17.859 -20.656 1 96.75 267 VAL A N 1
ATOM 2156 C CA . VAL A 1 267 ? -8.773 -18.453 -19.422 1 96.75 267 VAL A CA 1
ATOM 2157 C C . VAL A 1 267 ? -9.438 -17.781 -18.234 1 96.75 267 VAL A C 1
ATOM 2159 O O . VAL A 1 267 ? -9.898 -18.453 -17.312 1 96.75 267 VAL A O 1
ATOM 2162 N N . VAL A 1 268 ? -9.492 -16.469 -18.266 1 96.31 268 VAL A N 1
ATOM 2163 C CA . VAL A 1 268 ? -10.102 -15.695 -17.188 1 96.31 268 VAL A CA 1
ATOM 2164 C C . VAL A 1 268 ? -11.586 -16.062 -17.078 1 96.31 268 VAL A C 1
ATOM 2166 O O . VAL A 1 268 ? -12.102 -16.234 -15.977 1 96.31 268 VAL A O 1
ATOM 2169 N N . SER A 1 269 ? -12.211 -16.281 -18.125 1 94.75 269 SER A N 1
ATOM 2170 C CA . SER A 1 269 ? -13.641 -16.562 -18.156 1 94.75 269 SER A CA 1
ATOM 2171 C C . SER A 1 269 ? -13.953 -17.922 -17.547 1 94.75 269 SER A C 1
ATOM 2173 O O . SER A 1 269 ? -14.961 -18.094 -16.859 1 94.75 269 SER A O 1
ATOM 2175 N N . ILE A 1 270 ? -13.102 -18.859 -17.781 1 92.56 270 ILE A N 1
ATOM 2176 C CA . ILE A 1 270 ? -13.398 -20.219 -17.312 1 92.56 270 ILE A CA 1
ATOM 2177 C C . ILE A 1 270 ? -13.227 -20.266 -15.797 1 92.56 270 ILE A C 1
ATOM 2179 O O . ILE A 1 270 ? -13.703 -21.219 -15.148 1 92.56 270 ILE A O 1
ATOM 2183 N N . CYS A 1 271 ? -12.531 -19.297 -15.25 1 90.75 271 CYS A N 1
ATOM 2184 C CA . CYS A 1 271 ? -12.32 -19.297 -13.805 1 90.75 271 CYS A CA 1
ATOM 2185 C C . CYS A 1 271 ? -13.625 -18.984 -13.07 1 90.75 271 CYS A C 1
ATOM 2187 O O . CYS A 1 271 ? -13.727 -19.219 -11.859 1 90.75 271 CYS A O 1
ATOM 2189 N N . LEU A 1 272 ? -14.609 -18.562 -13.781 1 88.44 272 LEU A N 1
ATOM 2190 C CA . LEU A 1 272 ? -15.945 -18.391 -13.211 1 88.44 272 LEU A CA 1
ATOM 2191 C C . LEU A 1 272 ? -16.516 -19.734 -12.742 1 88.44 272 LEU A C 1
ATOM 2193 O O . LEU A 1 272 ? -17.453 -19.766 -11.953 1 88.44 272 LEU A O 1
ATOM 2197 N N . LYS A 1 273 ? -15.875 -20.812 -13.219 1 89 273 LYS A N 1
ATOM 2198 C CA . LYS A 1 273 ? -16.297 -22.156 -12.828 1 89 273 LYS A CA 1
ATOM 2199 C C . LYS A 1 273 ? -15.57 -22.609 -11.555 1 89 273 LYS A C 1
ATOM 2201 O O . LYS A 1 273 ? -15.305 -23.797 -11.383 1 89 273 LYS A O 1
ATOM 2206 N N . ASN A 1 274 ? -15.078 -21.656 -10.82 1 92.31 274 ASN A N 1
ATOM 2207 C CA . ASN A 1 274 ? -14.445 -21.906 -9.523 1 92.31 274 ASN A CA 1
ATOM 2208 C C . ASN A 1 274 ? -13.078 -22.562 -9.68 1 92.31 274 ASN A C 1
ATOM 2210 O O . ASN A 1 274 ? -12.711 -23.438 -8.891 1 92.31 274 ASN A O 1
ATOM 2214 N N . ILE A 1 275 ? -12.477 -22.266 -10.742 1 93.75 275 ILE A N 1
ATOM 2215 C CA . ILE A 1 275 ? -11.094 -22.688 -10.922 1 93.75 275 ILE A CA 1
ATOM 2216 C C . ILE A 1 275 ? -10.156 -21.672 -10.273 1 93.75 275 ILE A C 1
ATOM 2218 O O . ILE A 1 275 ? -10.148 -20.5 -10.648 1 93.75 275 ILE A O 1
ATOM 2222 N N . ARG A 1 276 ? -9.328 -22.109 -9.375 1 94.69 276 ARG A N 1
ATOM 2223 C CA . ARG A 1 276 ? -8.461 -21.219 -8.617 1 94.69 276 ARG A CA 1
ATOM 2224 C C . ARG A 1 276 ? -6.988 -21.469 -8.938 1 94.69 276 ARG A C 1
ATOM 2226 O O . ARG A 1 276 ? -6.43 -22.5 -8.547 1 94.69 276 ARG A O 1
ATOM 2233 N N . PRO A 1 277 ? -6.402 -20.547 -9.617 1 96.44 277 PRO A N 1
ATOM 2234 C CA . PRO A 1 277 ? -4.953 -20.703 -9.789 1 96.44 277 PRO A CA 1
ATOM 2235 C C . PRO A 1 277 ? -4.199 -20.719 -8.461 1 96.44 277 PRO A C 1
ATOM 2237 O O . PRO A 1 277 ? -4.414 -19.844 -7.617 1 96.44 277 PRO A O 1
ATOM 2240 N N . GLN A 1 278 ? -3.312 -21.703 -8.297 1 95.25 278 GLN A N 1
ATOM 2241 C CA . GLN A 1 278 ? -2.584 -21.875 -7.043 1 95.25 278 GLN A CA 1
ATOM 2242 C C . GLN A 1 278 ? -1.12 -21.469 -7.199 1 95.25 278 GLN A C 1
ATOM 2244 O O . GLN A 1 278 ? -0.552 -20.812 -6.32 1 95.25 278 GLN A O 1
ATOM 2249 N N . ILE A 1 279 ? -0.563 -21.859 -8.219 1 96.56 279 ILE A N 1
ATOM 2250 C CA . ILE A 1 279 ? 0.834 -21.562 -8.508 1 96.56 279 ILE A CA 1
ATOM 2251 C C . ILE A 1 279 ? 0.963 -21.031 -9.938 1 96.56 279 ILE A C 1
ATOM 2253 O O . ILE A 1 279 ? 0.424 -21.625 -10.875 1 96.56 279 ILE A O 1
ATOM 2257 N N . LEU A 1 280 ? 1.587 -19.953 -10.102 1 97.31 280 LEU A N 1
ATOM 2258 C CA . LEU A 1 280 ? 1.894 -19.391 -11.406 1 97.31 280 LEU A CA 1
ATOM 2259 C C . LEU A 1 280 ? 3.381 -19.516 -11.719 1 97.31 280 LEU A C 1
ATOM 2261 O O . LEU A 1 280 ? 4.227 -19.125 -10.914 1 97.31 280 LEU A O 1
ATOM 2265 N N . PHE A 1 281 ? 3.719 -20.047 -12.867 1 96.88 281 PHE A N 1
ATOM 2266 C CA . PHE A 1 281 ? 5.102 -20.188 -13.312 1 96.88 281 PHE A CA 1
ATOM 2267 C C . PHE A 1 281 ? 5.406 -19.219 -14.445 1 96.88 281 PHE A C 1
ATOM 2269 O O . PHE A 1 281 ? 4.879 -19.359 -15.555 1 96.88 281 PHE A O 1
ATOM 2276 N N . PHE A 1 282 ? 6.301 -18.281 -14.195 1 96.19 282 PHE A N 1
ATOM 2277 C CA . PHE A 1 282 ? 6.75 -17.312 -15.18 1 96.19 282 PHE A CA 1
ATOM 2278 C C . PHE A 1 282 ? 8.164 -17.641 -15.656 1 96.19 282 PHE A C 1
ATOM 2280 O O . PHE A 1 282 ? 9.07 -17.812 -14.844 1 96.19 282 PHE A O 1
ATOM 2287 N N . GLU A 1 283 ? 8.336 -17.703 -16.891 1 95.25 283 GLU A N 1
ATOM 2288 C CA . GLU A 1 283 ? 9.656 -17.984 -17.453 1 95.25 283 GLU A CA 1
ATOM 2289 C C . GLU A 1 283 ? 10.312 -16.719 -17.984 1 95.25 283 GLU A C 1
ATOM 2291 O O . GLU A 1 283 ? 9.648 -15.883 -18.609 1 95.25 283 GLU A O 1
ATOM 2296 N N . ASN A 1 284 ? 11.625 -16.609 -17.734 1 92.88 284 ASN A N 1
ATOM 2297 C CA . ASN A 1 284 ? 12.375 -15.469 -18.234 1 92.88 284 ASN A CA 1
ATOM 2298 C C . ASN A 1 284 ? 12.422 -15.445 -19.75 1 92.88 284 ASN A C 1
ATOM 2300 O O . ASN A 1 284 ? 12.703 -16.469 -20.391 1 92.88 284 ASN A O 1
ATOM 2304 N N . VAL A 1 285 ? 12.031 -14.352 -20.453 1 84.06 285 VAL A N 1
ATOM 2305 C CA . VAL A 1 285 ? 11.914 -14.234 -21.906 1 84.06 285 VAL A CA 1
ATOM 2306 C C . VAL A 1 285 ? 13.297 -14.328 -22.531 1 84.06 285 VAL A C 1
ATOM 2308 O O . VAL A 1 285 ? 13.445 -14.898 -23.625 1 84.06 285 VAL A O 1
ATOM 2311 N N . MET A 1 286 ? 14.25 -13.625 -22.219 1 67.06 286 MET A N 1
ATOM 2312 C CA . MET A 1 286 ? 15.516 -13.609 -22.953 1 67.06 286 MET A CA 1
ATOM 2313 C C . MET A 1 286 ? 16.328 -14.875 -22.672 1 67.06 286 MET A C 1
ATOM 2315 O O . MET A 1 286 ? 17.266 -15.188 -23.406 1 67.06 286 MET A O 1
ATOM 2319 N N . GLN A 1 287 ? 16.219 -15.539 -21.688 1 54.94 287 GLN A N 1
ATOM 2320 C CA . GLN A 1 287 ? 17.078 -16.719 -21.609 1 54.94 287 GLN A CA 1
ATOM 2321 C C . GLN A 1 287 ? 16.766 -17.703 -22.719 1 54.94 287 GLN A C 1
ATOM 2323 O O . GLN A 1 287 ? 17.484 -18.703 -22.891 1 54.94 287 GLN A O 1
ATOM 2328 N N . ARG A 1 288 ? 15.742 -17.562 -23.5 1 47.41 288 ARG A N 1
ATOM 2329 C CA . ARG A 1 288 ? 15.523 -18.438 -24.641 1 47.41 288 ARG A CA 1
ATOM 2330 C C . ARG A 1 288 ? 16.672 -18.328 -25.641 1 47.41 288 ARG A C 1
ATOM 2332 O O . ARG A 1 288 ? 17 -19.297 -26.328 1 47.41 288 ARG A O 1
ATOM 2339 N N . GLU A 1 289 ? 17.109 -17.094 -26.047 1 38.97 289 GLU A N 1
ATOM 2340 C CA . GLU A 1 289 ? 18.031 -17.031 -27.172 1 38.97 289 GLU A CA 1
ATOM 2341 C C . GLU A 1 289 ? 19.438 -17.469 -26.781 1 38.97 289 GLU A C 1
ATOM 2343 O O . GLU A 1 289 ? 20.359 -17.422 -27.594 1 38.97 289 GLU A O 1
ATOM 2348 N N . GLN A 1 290 ? 19.734 -17.766 -25.516 1 33.97 290 GLN A N 1
ATOM 2349 C CA . GLN A 1 290 ? 21.062 -18.375 -25.562 1 33.97 290 GLN A CA 1
ATOM 2350 C C . GLN A 1 290 ? 20.984 -19.875 -25.797 1 33.97 290 GLN A C 1
ATOM 2352 O O . GLN A 1 290 ? 20.094 -20.547 -25.266 1 33.97 290 GLN A O 1
ATOM 2357 N N . MET B 1 1 ? 69.625 19.031 55.562 1 17.83 1 MET B N 1
ATOM 2358 C CA . MET B 1 1 ? 68.688 19.141 54.469 1 17.83 1 MET B CA 1
ATOM 2359 C C . MET B 1 1 ? 68.5 17.828 53.719 1 17.83 1 MET B C 1
ATOM 2361 O O . MET B 1 1 ? 69.25 17.531 52.781 1 17.83 1 MET B O 1
ATOM 2365 N N . ASP B 1 2 ? 67.688 16.75 54.438 1 20.31 2 ASP B N 1
ATOM 2366 C CA . ASP B 1 2 ? 67.062 15.578 55.062 1 20.31 2 ASP B CA 1
ATOM 2367 C C . ASP B 1 2 ? 65.688 15.273 54.469 1 20.31 2 ASP B C 1
ATOM 2369 O O . ASP B 1 2 ? 65.375 14.141 54.062 1 20.31 2 ASP B O 1
ATOM 2373 N N . PRO B 1 3 ? 64.375 15.961 55 1 23.91 3 PRO B N 1
ATOM 2374 C CA . PRO B 1 3 ? 63.125 15.391 55.469 1 23.91 3 PRO B CA 1
ATOM 2375 C C . PRO B 1 3 ? 62.125 15.141 54.344 1 23.91 3 PRO B C 1
ATOM 2377 O O . PRO B 1 3 ? 62.25 15.742 53.281 1 23.91 3 PRO B O 1
ATOM 2380 N N . SER B 1 4 ? 61 14.117 54.469 1 22.72 4 SER B N 1
ATOM 2381 C CA . SER B 1 4 ? 60.062 13.125 53.969 1 22.72 4 SER B CA 1
ATOM 2382 C C . SER B 1 4 ? 58.844 13.789 53.375 1 22.72 4 SER B C 1
ATOM 2384 O O . SER B 1 4 ? 58.125 13.188 52.531 1 22.72 4 SER B O 1
ATOM 2386 N N . ASN B 1 5 ? 58.031 14.883 54 1 21.83 5 ASN B N 1
ATOM 2387 C CA . ASN B 1 5 ? 56.656 14.922 54.5 1 21.83 5 ASN B CA 1
ATOM 2388 C C . ASN B 1 5 ? 55.688 15.43 53.438 1 21.83 5 ASN B C 1
ATOM 2390 O O . ASN B 1 5 ? 55.562 16.641 53.25 1 21.83 5 ASN B O 1
ATOM 2394 N N . VAL B 1 6 ? 55.5 14.984 52.25 1 25.88 6 VAL B N 1
ATOM 2395 C CA . VAL B 1 6 ? 54.906 15.758 51.156 1 25.88 6 VAL B CA 1
ATOM 2396 C C . VAL B 1 6 ? 53.438 16.047 51.469 1 25.88 6 VAL B C 1
ATOM 2398 O O . VAL B 1 6 ? 52.719 15.195 51.969 1 25.88 6 VAL B O 1
ATOM 2401 N N . GLN B 1 7 ? 52.781 17.328 51.406 1 21.38 7 GLN B N 1
ATOM 2402 C CA . GLN B 1 7 ? 51.719 18.203 51.906 1 21.38 7 GLN B CA 1
ATOM 2403 C C . GLN B 1 7 ? 50.375 17.734 51.375 1 21.38 7 GLN B C 1
ATOM 2405 O O . GLN B 1 7 ? 50.156 17.641 50.188 1 21.38 7 GLN B O 1
ATOM 2410 N N . GLU B 1 8 ? 49.531 16.984 52.188 1 20.38 8 GLU B N 1
ATOM 2411 C CA . GLU B 1 8 ? 48.25 16.281 52.156 1 20.38 8 GLU B CA 1
ATOM 2412 C C . GLU B 1 8 ? 47.094 17.234 51.781 1 20.38 8 GLU B C 1
ATOM 2414 O O . GLU B 1 8 ? 46.844 18.219 52.469 1 20.38 8 GLU B O 1
ATOM 2419 N N . VAL B 1 9 ? 46.844 17.594 50.469 1 22.89 9 VAL B N 1
ATOM 2420 C CA . VAL B 1 9 ? 45.938 18.547 49.812 1 22.89 9 VAL B CA 1
ATOM 2421 C C . VAL B 1 9 ? 44.5 18.328 50.312 1 22.89 9 VAL B C 1
ATOM 2423 O O . VAL B 1 9 ? 43.969 17.219 50.188 1 22.89 9 VAL B O 1
ATOM 2426 N N . GLU B 1 10 ? 44 19.109 51.312 1 19.38 10 GLU B N 1
ATOM 2427 C CA . GLU B 1 10 ? 42.75 19.25 52.094 1 19.38 10 GLU B CA 1
ATOM 2428 C C . GLU B 1 10 ? 41.531 19.188 51.188 1 19.38 10 GLU B C 1
ATOM 2430 O O . GLU B 1 10 ? 41.469 19.875 50.156 1 19.38 10 GLU B O 1
ATOM 2435 N N . LYS B 1 11 ? 40.656 18.078 51.406 1 22.34 11 LYS B N 1
ATOM 2436 C CA . LYS B 1 11 ? 39.344 17.5 51.094 1 22.34 11 LYS B CA 1
ATOM 2437 C C . LYS B 1 11 ? 38.219 18.484 51.438 1 22.34 11 LYS B C 1
ATOM 2439 O O . LYS B 1 11 ? 37.844 18.609 52.625 1 22.34 11 LYS B O 1
ATOM 2444 N N . LEU B 1 12 ? 38.281 19.844 50.938 1 21.42 12 LEU B N 1
ATOM 2445 C CA . LEU B 1 12 ? 37.312 20.875 51.281 1 21.42 12 LEU B CA 1
ATOM 2446 C C . LEU B 1 12 ? 35.906 20.359 51.125 1 21.42 12 LEU B C 1
ATOM 2448 O O . LEU B 1 12 ? 35.531 19.875 50.031 1 21.42 12 LEU B O 1
ATOM 2452 N N . GLU B 1 13 ? 35.125 20.172 52.219 1 21.8 13 GLU B N 1
ATOM 2453 C CA . GLU B 1 13 ? 33.875 19.625 52.719 1 21.8 13 GLU B CA 1
ATOM 2454 C C . GLU B 1 13 ? 32.656 20.328 52.094 1 21.8 13 GLU B C 1
ATOM 2456 O O . GLU B 1 13 ? 32.406 21.5 52.406 1 21.8 13 GLU B O 1
ATOM 2461 N N . GLU B 1 14 ? 32.469 20.438 50.75 1 24.64 14 GLU B N 1
ATOM 2462 C CA . GLU B 1 14 ? 31.469 21.266 50.125 1 24.64 14 GLU B CA 1
ATOM 2463 C C . GLU B 1 14 ? 30.094 21.031 50.75 1 24.64 14 GLU B C 1
ATOM 2465 O O . GLU B 1 14 ? 29.625 19.891 50.812 1 24.64 14 GLU B O 1
ATOM 2470 N N . ILE B 1 15 ? 29.625 21.984 51.562 1 23.48 15 ILE B N 1
ATOM 2471 C CA . ILE B 1 15 ? 28.438 22.156 52.406 1 23.48 15 ILE B CA 1
ATOM 2472 C C . ILE B 1 15 ? 27.203 21.734 51.594 1 23.48 15 ILE B C 1
ATOM 2474 O O . ILE B 1 15 ? 27.031 22.141 50.438 1 23.48 15 ILE B O 1
ATOM 2478 N N . ASP B 1 16 ? 26.406 20.828 52.219 1 24.09 16 ASP B N 1
ATOM 2479 C CA . ASP B 1 16 ? 25.219 20 52.062 1 24.09 16 ASP B CA 1
ATOM 2480 C C . ASP B 1 16 ? 23.953 20.859 52.156 1 24.09 16 ASP B C 1
ATOM 2482 O O . ASP B 1 16 ? 23.172 20.734 53.094 1 24.09 16 ASP B O 1
ATOM 2486 N N . PRO B 1 17 ? 23.984 22.219 51.562 1 23.27 17 PRO B N 1
ATOM 2487 C CA . PRO B 1 17 ? 22.922 23.156 51.906 1 23.27 17 PRO B CA 1
ATOM 2488 C C . PRO B 1 17 ? 21.531 22.562 51.75 1 23.27 17 PRO B C 1
ATOM 2490 O O . PRO B 1 17 ? 20.984 22.531 50.625 1 23.27 17 PRO B O 1
ATOM 2493 N N . ASP B 1 18 ? 21.219 21.359 52.312 1 22.92 18 ASP B N 1
ATOM 2494 C CA . ASP B 1 18 ? 20 20.547 52.312 1 22.92 18 ASP B CA 1
ATOM 2495 C C . ASP B 1 18 ? 18.812 21.359 52.781 1 22.92 18 ASP B C 1
ATOM 2497 O O . ASP B 1 18 ? 17.75 21.359 52.156 1 22.92 18 ASP B O 1
ATOM 2501 N N . LEU B 1 19 ? 18.5 21.406 54.188 1 23.58 19 LEU B N 1
ATOM 2502 C CA . LEU B 1 19 ? 17.312 21 54.938 1 23.58 19 LEU B CA 1
ATOM 2503 C C . LEU B 1 19 ? 16.328 22.156 55.062 1 23.58 19 LEU B C 1
ATOM 2505 O O . LEU B 1 19 ? 15.195 21.969 55.5 1 23.58 19 LEU B O 1
ATOM 2509 N N . SER B 1 20 ? 16.812 23.359 55.375 1 23.56 20 SER B N 1
ATOM 2510 C CA . SER B 1 20 ? 15.82 24.125 56.125 1 23.56 20 SER B CA 1
ATOM 2511 C C . SER B 1 20 ? 14.57 24.391 55.312 1 23.56 20 SER B C 1
ATOM 2513 O O . SER B 1 20 ? 14.641 25.094 54.281 1 23.56 20 SER B O 1
ATOM 2515 N N . LEU B 1 21 ? 13.539 23.391 55.375 1 28.11 21 LEU B N 1
ATOM 2516 C CA . LEU B 1 21 ? 12.133 23.25 55.031 1 28.11 21 LEU B CA 1
ATOM 2517 C C . LEU B 1 21 ? 11.305 24.391 55.625 1 28.11 21 LEU B C 1
ATOM 2519 O O . LEU B 1 21 ? 10.297 24.156 56.281 1 28.11 21 LEU B O 1
ATOM 2523 N N . THR B 1 22 ? 11.828 25.578 55.875 1 26.75 22 THR B N 1
ATOM 2524 C CA . THR B 1 22 ? 10.891 26.5 56.5 1 26.75 22 THR B CA 1
ATOM 2525 C C . THR B 1 22 ? 9.523 26.422 55.844 1 26.75 22 THR B C 1
ATOM 2527 O O . THR B 1 22 ? 9.43 26.078 54.656 1 26.75 22 THR B O 1
ATOM 2530 N N . GLN B 1 23 ? 8.398 26.375 56.656 1 30.8 23 GLN B N 1
ATOM 2531 C CA . GLN B 1 23 ? 6.953 26.203 56.531 1 30.8 23 GLN B CA 1
ATOM 2532 C C . GLN B 1 23 ? 6.383 27.172 55.469 1 30.8 23 GLN B C 1
ATOM 2534 O O . GLN B 1 23 ? 5.777 28.188 55.812 1 30.8 23 GLN B O 1
ATOM 2539 N N . ASP B 1 24 ? 7.109 27.797 54.562 1 28.75 24 ASP B N 1
ATOM 2540 C CA . ASP B 1 24 ? 6.445 28.906 53.875 1 28.75 24 ASP B CA 1
ATOM 2541 C C . ASP B 1 24 ? 5.043 28.516 53.438 1 28.75 24 ASP B C 1
ATOM 2543 O O . ASP B 1 24 ? 4.82 27.406 52.969 1 28.75 24 ASP B O 1
ATOM 2547 N N . ASP B 1 25 ? 3.77 29.016 53.906 1 31.28 25 ASP B N 1
ATOM 2548 C CA . ASP B 1 25 ? 2.371 28.969 53.5 1 31.28 25 ASP B CA 1
ATOM 2549 C C . ASP B 1 25 ? 2.252 28.969 51.969 1 31.28 25 ASP B C 1
ATOM 2551 O O . ASP B 1 25 ? 2.523 29.969 51.312 1 31.28 25 ASP B O 1
ATOM 2555 N N . ALA B 1 26 ? 2.637 28 51.062 1 34.25 26 ALA B N 1
ATOM 2556 C CA . ALA B 1 26 ? 3.258 27.766 49.75 1 34.25 26 ALA B CA 1
ATOM 2557 C C . ALA B 1 26 ? 2.467 28.453 48.625 1 34.25 26 ALA B C 1
ATOM 2559 O O . ALA B 1 26 ? 1.458 27.922 48.156 1 34.25 26 ALA B O 1
ATOM 2560 N N . GLU B 1 27 ? 2.035 29.844 48.75 1 33 27 GLU B N 1
ATOM 2561 C CA . GLU B 1 27 ? 1.128 30.266 47.688 1 33 27 GLU B CA 1
ATOM 2562 C C . GLU B 1 27 ? 1.427 29.547 46.375 1 33 27 GLU B C 1
ATOM 2564 O O . GLU B 1 27 ? 2.588 29.422 45.969 1 33 27 GLU B O 1
ATOM 2569 N N . GLU B 1 28 ? 0.588 28.625 45.969 1 39.09 28 GLU B N 1
ATOM 2570 C CA . GLU B 1 28 ? 0.64 27.812 44.75 1 39.09 28 GLU B CA 1
ATOM 2571 C C . GLU B 1 28 ? 1.115 28.641 43.562 1 39.09 28 GLU B C 1
ATOM 2573 O O . GLU B 1 28 ? 0.522 29.672 43.25 1 39.09 28 GLU B O 1
ATOM 2578 N N . PRO B 1 29 ? 2.406 28.891 43.25 1 37.97 29 PRO B N 1
ATOM 2579 C CA . PRO B 1 29 ? 2.826 29.75 42.125 1 37.97 29 PRO B CA 1
ATOM 2580 C C . PRO B 1 29 ? 1.85 29.719 40.969 1 37.97 29 PRO B C 1
ATOM 2582 O O . PRO B 1 29 ? 1.291 28.656 40.656 1 37.97 29 PRO B O 1
ATOM 2585 N N . ILE B 1 30 ? 0.895 30.562 40.625 1 42.06 30 ILE B N 1
ATOM 2586 C CA . ILE B 1 30 ? 0.154 30.766 39.375 1 42.06 30 ILE B CA 1
ATOM 2587 C C . ILE B 1 30 ? 0.935 30.156 38.219 1 42.06 30 ILE B C 1
ATOM 2589 O O . ILE B 1 30 ? 2.047 30.609 37.906 1 42.06 30 ILE B O 1
ATOM 2593 N N . GLY B 1 31 ? 1.195 28.859 37.906 1 49.59 31 GLY B N 1
ATOM 2594 C CA . GLY B 1 31 ? 1.914 27.906 37.094 1 49.59 31 GLY B CA 1
ATOM 2595 C C . GLY B 1 31 ? 2.191 28.422 35.688 1 49.59 31 GLY B C 1
ATOM 2596 O O . GLY B 1 31 ? 1.272 28.844 34.969 1 49.59 31 GLY B O 1
ATOM 2597 N N . LYS B 1 32 ? 3.43 28.953 35.25 1 61.38 32 LYS B N 1
ATOM 2598 C CA . LYS B 1 32 ? 3.986 29.594 34.062 1 61.38 32 LYS B CA 1
ATOM 2599 C C . LYS B 1 32 ? 3.627 28.812 32.812 1 61.38 32 LYS B C 1
ATOM 2601 O O . LYS B 1 32 ? 3.674 27.578 32.781 1 61.38 32 LYS B O 1
ATOM 2606 N N . LEU B 1 33 ? 2.885 29.438 31.891 1 67.69 33 LEU B N 1
ATOM 2607 C CA . LEU B 1 33 ? 2.537 28.875 30.594 1 67.69 33 LEU B CA 1
ATOM 2608 C C . LEU B 1 33 ? 3.783 28.391 29.859 1 67.69 33 LEU B C 1
ATOM 2610 O O . LEU B 1 33 ? 4.852 28.984 29.969 1 67.69 33 LEU B O 1
ATOM 2614 N N . ASN B 1 34 ? 3.82 27.141 29.391 1 77.69 34 ASN B N 1
ATOM 2615 C CA . ASN B 1 34 ? 4.891 26.609 28.562 1 77.69 34 ASN B CA 1
ATOM 2616 C C . ASN B 1 34 ? 5.051 27.406 27.266 1 77.69 34 ASN B C 1
ATOM 2618 O O . ASN B 1 34 ? 4.102 27.547 26.5 1 77.69 34 ASN B O 1
ATOM 2622 N N . ALA B 1 35 ? 6.172 28.125 27.109 1 78.62 35 ALA B N 1
ATOM 2623 C CA . ALA B 1 35 ? 6.422 29 25.969 1 78.62 35 ALA B CA 1
ATOM 2624 C C . ALA B 1 35 ? 6.176 28.281 24.656 1 78.62 35 ALA B C 1
ATOM 2626 O O . ALA B 1 35 ? 5.672 28.875 23.688 1 78.62 35 ALA B O 1
ATOM 2627 N N . THR B 1 36 ? 6.562 27.031 24.594 1 83.94 36 THR B N 1
ATOM 2628 C CA . THR B 1 36 ? 6.375 26.234 23.375 1 83.94 36 THR B CA 1
ATOM 2629 C C . THR B 1 36 ? 4.887 26.047 23.078 1 83.94 36 THR B C 1
ATOM 2631 O O . THR B 1 36 ? 4.465 26.125 21.922 1 83.94 36 THR B O 1
ATOM 2634 N N . CYS B 1 37 ? 4.148 25.891 24.078 1 84.19 37 CYS B N 1
ATOM 2635 C CA . CYS B 1 37 ? 2.709 25.703 23.922 1 84.19 37 CYS B CA 1
ATOM 2636 C C . CYS B 1 37 ? 2.037 27 23.484 1 84.19 37 CYS B C 1
ATOM 2638 O O . CYS B 1 37 ? 1.121 26.984 22.656 1 84.19 37 CYS B O 1
ATOM 2640 N N . VAL B 1 38 ? 2.508 28.016 24.062 1 84.44 38 VAL B N 1
ATOM 2641 C CA . VAL B 1 38 ? 1.948 29.312 23.719 1 84.44 38 VAL B CA 1
ATOM 2642 C C . VAL B 1 38 ? 2.26 29.641 22.25 1 84.44 38 VAL B C 1
ATOM 2644 O O . VAL B 1 38 ? 1.402 30.141 21.531 1 84.44 38 VAL B O 1
ATOM 2647 N N . SER B 1 39 ? 3.477 29.359 21.906 1 87.44 39 SER B N 1
ATOM 2648 C CA . SER B 1 39 ? 3.863 29.547 20.516 1 87.44 39 SER B CA 1
ATOM 2649 C C . SER B 1 39 ? 3.018 28.688 19.578 1 87.44 39 SER B C 1
ATOM 2651 O O . SER B 1 39 ? 2.582 29.156 18.516 1 87.44 39 SER B O 1
ATOM 2653 N N . ALA B 1 40 ? 2.805 27.484 19.969 1 90.31 40 ALA B N 1
ATOM 2654 C CA . ALA B 1 40 ? 1.987 26.578 19.188 1 90.31 40 ALA B CA 1
ATOM 2655 C C . ALA B 1 40 ? 0.566 27.109 19.031 1 90.31 40 ALA B C 1
ATOM 2657 O O . ALA B 1 40 ? 0.018 27.094 17.922 1 90.31 40 ALA B O 1
ATOM 2658 N N . LEU B 1 41 ? 0.036 27.547 20.062 1 89.19 41 LEU B N 1
ATOM 2659 C CA . LEU B 1 41 ? -1.319 28.078 20.031 1 89.19 41 LEU B CA 1
ATOM 2660 C C . LEU B 1 41 ? -1.411 29.266 19.078 1 89.19 41 LEU B C 1
ATOM 2662 O O . LEU B 1 41 ? -2.32 29.344 18.25 1 89.19 41 LEU B O 1
ATOM 2666 N N . ALA B 1 42 ? -0.481 30.172 19.219 1 88.75 42 ALA B N 1
ATOM 2667 C CA . ALA B 1 42 ? -0.489 31.375 18.391 1 88.75 42 ALA B CA 1
ATOM 2668 C C . ALA B 1 42 ? -0.388 31.016 16.906 1 88.75 42 ALA B C 1
ATOM 2670 O O . ALA B 1 42 ? -1.079 31.609 16.078 1 88.75 42 ALA B O 1
ATOM 2671 N N . MET B 1 43 ? 0.429 30.062 16.594 1 92.06 43 MET B N 1
ATOM 2672 C CA . MET B 1 43 ? 0.661 29.719 15.195 1 92.06 43 MET B CA 1
ATOM 2673 C C . MET B 1 43 ? -0.506 28.922 14.625 1 92.06 43 MET B C 1
ATOM 2675 O O . MET B 1 43 ? -0.826 29.047 13.445 1 92.06 43 MET B O 1
ATOM 2679 N N . ILE B 1 44 ? -1.102 28.094 15.445 1 92.62 44 ILE B N 1
ATOM 2680 C CA . ILE B 1 44 ? -2.307 27.391 15.008 1 92.62 44 ILE B CA 1
ATOM 2681 C C . ILE B 1 44 ? -3.393 28.406 14.656 1 92.62 44 ILE B C 1
ATOM 2683 O O . ILE B 1 44 ? -4.008 28.328 13.594 1 92.62 44 ILE B O 1
ATOM 2687 N N . LEU B 1 45 ? -3.58 29.375 15.523 1 90.19 45 LEU B N 1
ATOM 2688 C CA . LEU B 1 45 ? -4.602 30.391 15.297 1 90.19 45 LEU B CA 1
ATOM 2689 C C . LEU B 1 45 ? -4.281 31.219 14.062 1 90.19 45 LEU B C 1
ATOM 2691 O O . LEU B 1 45 ? -5.168 31.5 13.25 1 90.19 45 LEU B O 1
ATOM 2695 N N . LYS B 1 46 ? -3.039 31.562 14 1 90.69 46 LYS B N 1
ATOM 2696 C CA . LYS B 1 46 ? -2.623 32.312 12.82 1 90.69 46 LYS B CA 1
ATOM 2697 C C . LYS B 1 46 ? -2.92 31.531 11.539 1 90.69 46 LYS B C 1
ATOM 2699 O O . LYS B 1 46 ? -3.354 32.125 10.539 1 90.69 46 LYS B O 1
ATOM 2704 N N . SER B 1 47 ? -2.682 30.234 11.531 1 93.69 47 SER B N 1
ATOM 2705 C CA . SER B 1 47 ? -2.932 29.391 10.375 1 93.69 47 SER B CA 1
ATOM 2706 C C . SER B 1 47 ? -4.422 29.312 10.062 1 93.69 47 SER B C 1
ATOM 2708 O O . SER B 1 47 ? -4.82 29.344 8.891 1 93.69 47 SER B O 1
ATOM 2710 N N . ILE B 1 48 ? -5.234 29.219 11.086 1 91.44 48 ILE B N 1
ATOM 2711 C CA . ILE B 1 48 ? -6.676 29.109 10.914 1 91.44 48 ILE B CA 1
ATOM 2712 C C . ILE B 1 48 ? -7.234 30.406 10.344 1 91.44 48 ILE B C 1
ATOM 2714 O O . ILE B 1 48 ? -8.086 30.391 9.453 1 91.44 48 ILE B O 1
ATOM 2718 N N . TRP B 1 49 ? -6.73 31.531 10.789 1 89.69 49 TRP B N 1
ATOM 2719 C CA . TRP B 1 49 ? -7.23 32.812 10.352 1 89.69 49 TRP B CA 1
ATOM 2720 C C . TRP B 1 49 ? -6.895 33.062 8.883 1 89.69 49 TRP B C 1
ATOM 2722 O O . TRP B 1 49 ? -7.48 33.969 8.25 1 89.69 49 TRP B O 1
ATOM 2732 N N . ASN B 1 50 ? -5.965 32.312 8.344 1 88 50 ASN B N 1
ATOM 2733 C CA . ASN B 1 50 ? -5.613 32.438 6.938 1 88 50 ASN B CA 1
ATOM 2734 C C . ASN B 1 50 ? -6.602 31.703 6.043 1 88 50 ASN B C 1
ATOM 2736 O O . ASN B 1 50 ? -6.574 31.859 4.82 1 88 50 ASN B O 1
ATOM 2740 N N . ILE B 1 51 ? -7.434 30.938 6.664 1 90.5 51 ILE B N 1
ATOM 2741 C CA . ILE B 1 51 ? -8.469 30.219 5.93 1 90.5 51 ILE B CA 1
ATOM 2742 C C . ILE B 1 51 ? -9.664 31.141 5.68 1 90.5 51 ILE B C 1
ATOM 2744 O O . ILE B 1 51 ? -10.109 31.844 6.586 1 90.5 51 ILE B O 1
ATOM 2748 N N . ASN B 1 52 ? -10.234 31.078 4.543 1 85 52 ASN B N 1
ATOM 2749 C CA . ASN B 1 52 ? -11.242 32.031 4.098 1 85 52 ASN B CA 1
ATOM 2750 C C . ASN B 1 52 ? -12.477 32 4.992 1 85 52 ASN B C 1
ATOM 2752 O O . ASN B 1 52 ? -13.047 33.062 5.305 1 85 52 ASN B O 1
ATOM 2756 N N . VAL B 1 53 ? -12.891 30.891 5.414 1 82.38 53 VAL B N 1
ATOM 2757 C CA . VAL B 1 53 ? -14.125 30.781 6.18 1 82.38 53 VAL B CA 1
ATOM 2758 C C . VAL B 1 53 ? -13.953 31.453 7.543 1 82.38 53 VAL B C 1
ATOM 2760 O O . VAL B 1 53 ? -14.945 31.797 8.195 1 82.38 53 VAL B O 1
ATOM 2763 N N . PHE B 1 54 ? -12.641 31.688 7.949 1 86.19 54 PHE B N 1
ATOM 2764 C CA . PHE B 1 54 ? -12.391 32.281 9.258 1 86.19 54 PHE B CA 1
ATOM 2765 C C . PHE B 1 54 ? -11.898 33.719 9.109 1 86.19 54 PHE B C 1
ATOM 2767 O O . PHE B 1 54 ? -11.547 34.375 10.102 1 86.19 54 PHE B O 1
ATOM 2774 N N . ALA B 1 55 ? -11.906 34.188 7.918 1 79.44 55 ALA B N 1
ATOM 2775 C CA . ALA B 1 55 ? -11.359 35.531 7.645 1 79.44 55 ALA B CA 1
ATOM 2776 C C . ALA B 1 55 ? -12.133 36.594 8.398 1 79.44 55 ALA B C 1
ATOM 2778 O O . ALA B 1 55 ? -11.547 37.562 8.898 1 79.44 55 ALA B O 1
ATOM 2779 N N . SER B 1 56 ? -13.453 36.312 8.523 1 76.75 56 SER B N 1
ATOM 2780 C CA . SER B 1 56 ? -14.289 37.344 9.164 1 76.75 56 SER B CA 1
ATOM 2781 C C . SER B 1 56 ? -14.078 37.344 10.672 1 76.75 56 SER B C 1
ATOM 2783 O O . SER B 1 56 ? -14.336 38.375 11.328 1 76.75 56 SER B O 1
ATOM 2785 N N . SER B 1 57 ? -13.625 36.312 11.211 1 72.5 57 SER B N 1
ATOM 2786 C CA . SER B 1 57 ? -13.445 36.219 12.656 1 72.5 57 SER B CA 1
ATOM 2787 C C . SER B 1 57 ? -12.078 36.75 13.078 1 72.5 57 SER B C 1
ATOM 2789 O O . SER B 1 57 ? -11.742 36.75 14.258 1 72.5 57 SER B O 1
ATOM 2791 N N . ARG B 1 58 ? -11.344 37.281 12.195 1 71.94 58 ARG B N 1
ATOM 2792 C CA . ARG B 1 58 ? -9.992 37.75 12.469 1 71.94 58 ARG B CA 1
ATOM 2793 C C . ARG B 1 58 ? -10 38.906 13.461 1 71.94 58 ARG B C 1
ATOM 2795 O O . ARG B 1 58 ? -9.055 39.062 14.234 1 71.94 58 ARG B O 1
ATOM 2802 N N . GLU B 1 59 ? -11.047 39.531 13.492 1 72.12 59 GLU B N 1
ATOM 2803 C CA . GLU B 1 59 ? -11.156 40.688 14.375 1 72.12 59 GLU B CA 1
ATOM 2804 C C . GLU B 1 59 ? -11.172 40.281 15.836 1 72.12 59 GLU B C 1
ATOM 2806 O O . GLU B 1 59 ? -10.789 41.062 16.719 1 72.12 59 GLU B O 1
ATOM 2811 N N . ASP B 1 60 ? -11.539 39.062 16.016 1 75.38 60 ASP B N 1
ATOM 2812 C CA . ASP B 1 60 ? -11.664 38.562 17.391 1 75.38 60 ASP B CA 1
ATOM 2813 C C . ASP B 1 60 ? -10.469 37.719 17.781 1 75.38 60 ASP B C 1
ATOM 2815 O O . ASP B 1 60 ? -10.539 36.938 18.734 1 75.38 60 ASP B O 1
ATOM 2819 N N . GLU B 1 61 ? -9.375 37.875 17.047 1 76 61 GLU B N 1
ATOM 2820 C CA . GLU B 1 61 ? -8.203 37.031 17.266 1 76 61 GLU B CA 1
ATOM 2821 C C . GLU B 1 61 ? -7.699 37.156 18.703 1 76 61 GLU B C 1
ATOM 2823 O O . GLU B 1 61 ? -7.41 36.125 19.344 1 76 61 GLU B O 1
ATOM 2828 N N . SER B 1 62 ? -7.621 38.375 19.125 1 76.5 62 SER B N 1
ATOM 2829 C CA . SER B 1 62 ? -7.086 38.625 20.469 1 76.5 62 SER B CA 1
ATOM 2830 C C . SER B 1 62 ? -7.984 38 21.547 1 76.5 62 SER B C 1
ATOM 2832 O O . SER B 1 62 ? -7.492 37.438 22.516 1 76.5 62 SER B O 1
ATOM 2834 N N . VAL B 1 63 ? -9.188 38.125 21.297 1 77.19 63 VAL B N 1
ATOM 2835 C CA . VAL B 1 63 ? -10.148 37.625 22.266 1 77.19 63 VAL B CA 1
ATOM 2836 C C . VAL B 1 63 ? -10.062 36.094 22.344 1 77.19 63 VAL B C 1
ATOM 2838 O O . VAL B 1 63 ? -10.039 35.531 23.438 1 77.19 63 VAL B O 1
ATOM 2841 N N . PHE B 1 64 ? -9.945 35.531 21.172 1 78.19 64 PHE B N 1
ATOM 2842 C CA . PHE B 1 64 ? -9.867 34.094 21.125 1 78.19 64 PHE B CA 1
ATOM 2843 C C . PHE B 1 64 ? -8.57 33.594 21.766 1 78.19 64 PHE B C 1
ATOM 2845 O O . PHE B 1 64 ? -8.57 32.594 22.5 1 78.19 64 PHE B O 1
ATOM 2852 N N . HIS B 1 65 ? -7.555 34.312 21.469 1 79 65 HIS B N 1
ATOM 2853 C CA . HIS B 1 65 ? -6.25 33.906 21.984 1 79 65 HIS B CA 1
ATOM 2854 C C . HIS B 1 65 ? -6.246 33.938 23.516 1 79 65 HIS B C 1
ATOM 2856 O O . HIS B 1 65 ? -5.785 32.969 24.141 1 79 65 HIS B O 1
ATOM 2862 N N . GLU B 1 66 ? -6.777 34.969 24.078 1 78.12 66 GLU B N 1
ATOM 2863 C CA . GLU B 1 66 ? -6.832 35.094 25.531 1 78.12 66 GLU B CA 1
ATOM 2864 C C . GLU B 1 66 ? -7.746 34.031 26.141 1 78.12 66 GLU B C 1
ATOM 2866 O O . GLU B 1 66 ? -7.43 33.469 27.188 1 78.12 66 GLU B O 1
ATOM 2871 N N . PHE B 1 67 ? -8.758 33.844 25.484 1 78.25 67 PHE B N 1
ATOM 2872 C CA . PHE B 1 67 ? -9.711 32.844 25.953 1 78.25 67 PHE B CA 1
ATOM 2873 C C . PHE B 1 67 ? -9.062 31.469 26.016 1 78.25 67 PHE B C 1
ATOM 2875 O O . PHE B 1 67 ? -9.18 30.781 27.016 1 78.25 67 PHE B O 1
ATOM 2882 N N . LEU B 1 68 ? -8.359 31.156 24.984 1 79.75 68 LEU B N 1
ATOM 2883 C CA . LEU B 1 68 ? -7.781 29.812 24.875 1 79.75 68 LEU B CA 1
ATOM 2884 C C . LEU B 1 68 ? -6.602 29.656 25.828 1 79.75 68 LEU B C 1
ATOM 2886 O O . LEU B 1 68 ? -6.391 28.578 26.375 1 79.75 68 LEU B O 1
ATOM 2890 N N . LEU B 1 69 ? -5.887 30.688 26.047 1 77.5 69 LEU B N 1
ATOM 2891 C CA . LEU B 1 69 ? -4.781 30.641 27 1 77.5 69 LEU B CA 1
ATOM 2892 C C . LEU B 1 69 ? -5.281 30.312 28.406 1 77.5 69 LEU B C 1
ATOM 2894 O O . LEU B 1 69 ? -4.617 29.594 29.156 1 77.5 69 LEU B O 1
ATOM 2898 N N . ASN B 1 70 ? -6.426 30.828 28.625 1 75.5 70 ASN B N 1
ATOM 2899 C CA . ASN B 1 70 ? -7 30.625 29.953 1 75.5 70 ASN B CA 1
ATOM 2900 C C . ASN B 1 70 ? -7.684 29.266 30.062 1 75.5 70 ASN B C 1
ATOM 2902 O O . ASN B 1 70 ? -7.664 28.641 31.125 1 75.5 70 ASN B O 1
ATOM 2906 N N . ASP B 1 71 ? -8.242 28.844 28.984 1 74.5 71 ASP B N 1
ATOM 2907 C CA . ASP B 1 71 ? -9.055 27.625 28.984 1 74.5 71 ASP B CA 1
ATOM 2908 C C . ASP B 1 71 ? -8.18 26.375 28.922 1 74.5 71 ASP B C 1
ATOM 2910 O O . ASP B 1 71 ? -8.453 25.391 29.609 1 74.5 71 ASP B O 1
ATOM 2914 N N . LEU B 1 72 ? -7.125 26.219 28.047 1 75.75 72 LEU B N 1
ATOM 2915 C CA . LEU B 1 72 ? -6.398 25 27.734 1 75.75 72 LEU B CA 1
ATOM 2916 C C . LEU B 1 72 ? -5.238 24.781 28.703 1 75.75 72 LEU B C 1
ATOM 2918 O O . LEU B 1 72 ? -4.719 23.672 28.812 1 75.75 72 LEU B O 1
ATOM 2922 N N . SER B 1 73 ? -5.297 25.109 29.781 1 66.62 73 SER B N 1
ATOM 2923 C CA . SER B 1 73 ? -4.184 24.938 30.719 1 66.62 73 SER B CA 1
ATOM 2924 C C . SER B 1 73 ? -2.891 24.609 29.984 1 66.62 73 SER B C 1
ATOM 2926 O O . SER B 1 73 ? -2.564 23.438 29.781 1 66.62 73 SER B O 1
ATOM 2928 N N . LEU B 1 74 ? -2.354 25.422 29.344 1 67.06 74 LEU B N 1
ATOM 2929 C CA . LEU B 1 74 ? -1.154 25.25 28.531 1 67.06 74 LEU B CA 1
ATOM 2930 C C . LEU B 1 74 ? 0.088 25.156 29.406 1 67.06 74 LEU B C 1
ATOM 2932 O O . LEU B 1 74 ? 1.134 25.719 29.078 1 67.06 74 LEU B O 1
ATOM 2936 N N . LYS B 1 75 ? -0.108 24.391 30.453 1 62.97 75 LYS B N 1
ATOM 2937 C CA . LYS B 1 75 ? 0.981 24.312 31.422 1 62.97 75 LYS B CA 1
ATOM 2938 C C . LYS B 1 75 ? 1.908 23.141 31.109 1 62.97 75 LYS B C 1
ATOM 2940 O O . LYS B 1 75 ? 3.084 23.156 31.484 1 62.97 75 LYS B O 1
ATOM 2945 N N . HIS B 1 76 ? 1.394 22.203 30.422 1 62.44 76 HIS B N 1
ATOM 2946 C CA . HIS B 1 76 ? 2.213 21.016 30.203 1 62.44 76 HIS B CA 1
ATOM 2947 C C . HIS B 1 76 ? 2.709 20.938 28.766 1 62.44 76 HIS B C 1
ATOM 2949 O O . HIS B 1 76 ? 2.008 21.344 27.844 1 62.44 76 HIS B O 1
ATOM 2955 N N . PRO B 1 77 ? 4.051 20.453 28.703 1 63.38 77 PRO B N 1
ATOM 2956 C CA . PRO B 1 77 ? 4.648 20.328 27.375 1 63.38 77 PRO B CA 1
ATOM 2957 C C . PRO B 1 77 ? 3.848 19.406 26.469 1 63.38 77 PRO B C 1
ATOM 2959 O O . PRO B 1 77 ? 3.152 18.5 26.938 1 63.38 77 PRO B O 1
ATOM 2962 N N . LEU B 1 78 ? 3.869 19.859 25.266 1 66.38 78 LEU B N 1
ATOM 2963 C CA . LEU B 1 78 ? 3.191 19.047 24.266 1 66.38 78 LEU B CA 1
ATOM 2964 C C . LEU B 1 78 ? 3.934 17.734 24.047 1 66.38 78 LEU B C 1
ATOM 2966 O O . LEU B 1 78 ? 5.164 17.703 23.984 1 66.38 78 LEU B O 1
ATOM 2970 N N . GLU B 1 79 ? 3.273 16.656 24.344 1 60.06 79 GLU B N 1
ATOM 2971 C CA . GLU B 1 79 ? 3.854 15.344 24.031 1 60.06 79 GLU B CA 1
ATOM 2972 C C . GLU B 1 79 ? 4.012 15.148 22.531 1 60.06 79 GLU B C 1
ATOM 2974 O O . GLU B 1 79 ? 3.725 16.047 21.75 1 60.06 79 GLU B O 1
ATOM 2979 N N . ALA B 1 80 ? 4.445 13.984 22.125 1 55.62 80 ALA B N 1
ATOM 2980 C CA . ALA B 1 80 ? 4.586 13.586 20.719 1 55.62 80 ALA B CA 1
ATOM 2981 C C . ALA B 1 80 ? 3.287 13.812 19.953 1 55.62 80 ALA B C 1
ATOM 2983 O O . ALA B 1 80 ? 2.215 13.398 20.406 1 55.62 80 ALA B O 1
ATOM 2984 N N . ASN B 1 81 ? 3.285 14.523 18.781 1 58.94 81 ASN B N 1
ATOM 2985 C CA . ASN B 1 81 ? 2.15 15.008 18.016 1 58.94 81 ASN B CA 1
ATOM 2986 C C . ASN B 1 81 ? 1.323 16.016 18.797 1 58.94 81 ASN B C 1
ATOM 2988 O O . ASN B 1 81 ? 0.109 16.109 18.609 1 58.94 81 ASN B O 1
ATOM 2992 N N . GLY B 1 82 ? 1.978 16.609 19.641 1 78.38 82 GLY B N 1
ATOM 2993 C CA . GLY B 1 82 ? 1.35 17.469 20.625 1 78.38 82 GLY B CA 1
ATOM 2994 C C . GLY B 1 82 ? 0.623 18.641 20.016 1 78.38 82 GLY B C 1
ATOM 2995 O O . GLY B 1 82 ? -0.424 19.062 20.516 1 78.38 82 GLY B O 1
ATOM 2996 N N . VAL B 1 83 ? 1.145 18.969 18.891 1 87 83 VAL B N 1
ATOM 2997 C CA . VAL B 1 83 ? 0.537 20.188 18.344 1 87 83 VAL B CA 1
ATOM 2998 C C . VAL B 1 83 ? -0.836 19.859 17.766 1 87 83 VAL B C 1
ATOM 3000 O O . VAL B 1 83 ? -1.761 20.672 17.844 1 87 83 VAL B O 1
ATOM 3003 N N . PHE B 1 84 ? -1.004 18.719 17.203 1 88.81 84 PHE B N 1
ATOM 3004 C CA . PHE B 1 84 ? -2.305 18.328 16.688 1 88.81 84 PHE B CA 1
ATOM 3005 C C . PHE B 1 84 ? -3.303 18.125 17.812 1 88.81 84 PHE B C 1
ATOM 3007 O O . PHE B 1 84 ? -4.477 18.469 17.688 1 88.81 84 PHE B O 1
ATOM 3014 N N . ASP B 1 85 ? -2.842 17.578 18.859 1 86.62 85 ASP B N 1
ATOM 3015 C CA . ASP B 1 85 ? -3.705 17.438 20.031 1 86.62 85 ASP B CA 1
ATOM 3016 C C . ASP B 1 85 ? -4.176 18.797 20.531 1 86.62 85 ASP B C 1
ATOM 3018 O O . ASP B 1 85 ? -5.32 18.938 20.969 1 86.62 85 ASP B O 1
ATOM 3022 N N . LEU B 1 86 ? -3.256 19.641 20.578 1 88.69 86 LEU B N 1
ATOM 3023 C CA . LEU B 1 86 ? -3.623 21 20.969 1 88.69 86 LEU B CA 1
ATOM 3024 C C . LEU B 1 86 ? -4.676 21.562 20.016 1 88.69 86 LEU B C 1
ATOM 3026 O O . LEU B 1 86 ? -5.629 22.219 20.469 1 88.69 86 LEU B O 1
ATOM 3030 N N . PHE B 1 87 ? -4.508 21.344 18.766 1 91.5 87 PHE B N 1
ATOM 3031 C CA . PHE B 1 87 ? -5.48 21.781 17.766 1 91.5 87 PHE B CA 1
ATOM 3032 C C . PHE B 1 87 ? -6.855 21.188 18.062 1 91.5 87 PHE B C 1
ATOM 3034 O O . PHE B 1 87 ? -7.863 21.906 18.016 1 91.5 87 PHE B O 1
ATOM 3041 N N . LEU B 1 88 ? -6.859 19.969 18.391 1 87.44 88 LEU B N 1
ATOM 3042 C CA . LEU B 1 88 ? -8.125 19.312 18.703 1 87.44 88 LEU B CA 1
ATOM 3043 C C . LEU B 1 88 ? -8.75 19.906 19.953 1 87.44 88 LEU B C 1
ATOM 3045 O O . LEU B 1 88 ? -9.977 20.047 20.031 1 87.44 88 LEU B O 1
ATOM 3049 N N . ASN B 1 89 ? -7.938 20.219 20.859 1 86.25 89 ASN B N 1
ATOM 3050 C CA . ASN B 1 89 ? -8.438 20.875 22.062 1 86.25 89 ASN B CA 1
ATOM 3051 C C . ASN B 1 89 ? -9.047 22.234 21.766 1 86.25 89 ASN B C 1
ATOM 3053 O O . ASN B 1 89 ? -10.031 22.641 22.391 1 86.25 89 ASN B O 1
ATOM 3057 N N . ILE B 1 90 ? -8.391 22.906 20.922 1 88 90 ILE B N 1
ATOM 3058 C CA . ILE B 1 90 ? -8.914 24.203 20.5 1 88 90 ILE B CA 1
ATOM 3059 C C . ILE B 1 90 ? -10.305 24.016 19.875 1 88 90 ILE B C 1
ATOM 3061 O O . ILE B 1 90 ? -11.227 24.781 20.188 1 88 90 ILE B O 1
ATOM 3065 N N . LEU B 1 91 ? -10.484 23.016 19.031 1 88.19 91 LEU B N 1
ATOM 3066 C CA . LEU B 1 91 ? -11.766 22.766 18.375 1 88.19 91 LEU B CA 1
ATOM 3067 C C . LEU B 1 91 ? -12.82 22.344 19.391 1 88.19 91 LEU B C 1
ATOM 3069 O O . LEU B 1 91 ? -14.008 22.625 19.219 1 88.19 91 LEU B O 1
ATOM 3073 N N . GLU B 1 92 ? -12.406 21.703 20.406 1 84.38 92 GLU B N 1
ATOM 3074 C CA . GLU B 1 92 ? -13.328 21.344 21.469 1 84.38 92 GLU B CA 1
ATOM 3075 C C . GLU B 1 92 ? -13.797 22.578 22.234 1 84.38 92 GLU B C 1
ATOM 3077 O O . GLU B 1 92 ? -14.953 22.656 22.656 1 84.38 92 GLU B O 1
ATOM 3082 N N . ALA B 1 93 ? -12.906 23.469 22.438 1 84.5 93 ALA B N 1
ATOM 3083 C CA . ALA B 1 93 ? -13.219 24.703 23.156 1 84.5 93 ALA B CA 1
ATOM 3084 C C . ALA B 1 93 ? -14.078 25.625 22.297 1 84.5 93 ALA B C 1
ATOM 3086 O O . ALA B 1 93 ? -14.812 26.469 22.828 1 84.5 93 ALA B O 1
ATOM 3087 N N . LEU B 1 94 ? -13.945 25.453 21 1 86 94 LEU B N 1
ATOM 3088 C CA . LEU B 1 94 ? -14.711 26.266 20.047 1 86 94 LEU B CA 1
ATOM 3089 C C . LEU B 1 94 ? -15.539 25.391 19.125 1 86 94 LEU B C 1
ATOM 3091 O O . LEU B 1 94 ? -15.211 25.25 17.938 1 86 94 LEU B O 1
ATOM 3095 N N . PRO B 1 95 ? -16.688 24.938 19.531 1 81.75 95 PRO B N 1
ATOM 3096 C CA . PRO B 1 95 ? -17.453 23.953 18.766 1 81.75 95 PRO B CA 1
ATOM 3097 C C . PRO B 1 95 ? -17.906 24.469 17.406 1 81.75 95 PRO B C 1
ATOM 3099 O O . PRO B 1 95 ? -18.047 23.688 16.453 1 81.75 95 PRO B O 1
ATOM 3102 N N . ASN B 1 96 ? -18.109 25.75 17.359 1 86.19 96 ASN B N 1
ATOM 3103 C CA . ASN B 1 96 ? -18.531 26.297 16.078 1 86.19 96 ASN B CA 1
ATOM 3104 C C . ASN B 1 96 ? -17.438 26.141 15.008 1 86.19 96 ASN B C 1
ATOM 3106 O O . ASN B 1 96 ? -17.734 26.078 13.812 1 86.19 96 ASN B O 1
ATOM 3110 N N . TRP B 1 97 ? -16.188 26.125 15.461 1 86.38 97 TRP B N 1
ATOM 3111 C CA . TRP B 1 97 ? -15.086 25.922 14.531 1 86.38 97 TRP B CA 1
ATOM 3112 C C . TRP B 1 97 ? -14.977 24.469 14.117 1 86.38 97 TRP B C 1
ATOM 3114 O O . TRP B 1 97 ? -14.578 24.156 12.992 1 86.38 97 TRP B O 1
ATOM 3124 N N . GLY B 1 98 ? -15.367 23.594 14.969 1 86.5 98 GLY B N 1
ATOM 3125 C CA . GLY B 1 98 ? -15.273 22.172 14.703 1 86.5 98 GLY B CA 1
ATOM 3126 C C . GLY B 1 98 ? -16.078 21.734 13.492 1 86.5 98 GLY B C 1
ATOM 3127 O O . GLY B 1 98 ? -15.664 20.812 12.773 1 86.5 98 GLY B O 1
ATOM 3128 N N . LEU B 1 99 ? -17.094 22.422 13.242 1 86.5 99 LEU B N 1
ATOM 3129 C CA . LEU B 1 99 ? -17.984 22.078 12.148 1 86.5 99 LEU B CA 1
ATOM 3130 C C . LEU B 1 99 ? -17.281 22.203 10.797 1 86.5 99 LEU B C 1
ATOM 3132 O O . LEU B 1 99 ? -17.625 21.5 9.852 1 86.5 99 LEU B O 1
ATOM 3136 N N . TYR B 1 100 ? -16.328 23.094 10.766 1 90.56 100 TYR B N 1
ATOM 3137 C CA . TYR B 1 100 ? -15.648 23.344 9.5 1 90.56 100 TYR B CA 1
ATOM 3138 C C . TYR B 1 100 ? -14.594 22.281 9.219 1 90.56 100 TYR B C 1
ATOM 3140 O O . TYR B 1 100 ? -14.141 22.125 8.078 1 90.56 100 TYR B O 1
ATOM 3148 N N . PHE B 1 101 ? -14.195 21.562 10.281 1 92.62 101 PHE B N 1
ATOM 3149 C CA . PHE B 1 101 ? -13.07 20.641 10.141 1 92.62 101 PHE B CA 1
ATOM 3150 C C . PHE B 1 101 ? -13.547 19.203 10.25 1 92.62 101 PHE B C 1
ATOM 3152 O O . PHE B 1 101 ? -12.789 18.266 9.969 1 92.62 101 PHE B O 1
ATOM 3159 N N . GLU B 1 102 ? -14.695 18.984 10.578 1 88.69 102 GLU B N 1
ATOM 3160 C CA . GLU B 1 102 ? -15.18 17.641 10.914 1 88.69 102 GLU B CA 1
ATOM 3161 C C . GLU B 1 102 ? -15.391 16.797 9.656 1 88.69 102 GLU B C 1
ATOM 3163 O O . GLU B 1 102 ? -15.883 17.297 8.648 1 88.69 102 GLU B O 1
ATOM 3168 N N . VAL B 1 103 ? -14.875 15.617 9.742 1 86.25 103 VAL B N 1
ATOM 3169 C CA . VAL B 1 103 ? -15.102 14.609 8.719 1 86.25 103 VAL B CA 1
ATOM 3170 C C . VAL B 1 103 ? -15.859 13.422 9.305 1 86.25 103 VAL B C 1
ATOM 3172 O O . VAL B 1 103 ? -15.586 13 10.438 1 86.25 103 VAL B O 1
ATOM 3175 N N . TYR B 1 104 ? -16.859 13.055 8.602 1 83.5 104 TYR B N 1
ATOM 3176 C CA . TYR B 1 104 ? -17.594 11.859 9.031 1 83.5 104 TYR B CA 1
ATOM 3177 C C . TYR B 1 104 ? -17.219 10.656 8.172 1 83.5 104 TYR B C 1
ATOM 3179 O O . TYR B 1 104 ? -17.516 10.625 6.977 1 83.5 104 TYR B O 1
ATOM 3187 N N . GLU B 1 105 ? -16.562 9.773 8.812 1 83.88 105 GLU B N 1
ATOM 3188 C CA . GLU B 1 105 ? -16.094 8.586 8.109 1 83.88 105 GLU B CA 1
ATOM 3189 C C . GLU B 1 105 ? -16.891 7.348 8.547 1 83.88 105 GLU B C 1
ATOM 3191 O O . GLU B 1 105 ? -17.203 7.191 9.727 1 83.88 105 GLU B O 1
ATOM 3196 N N . VAL B 1 106 ? -17.266 6.641 7.566 1 85.62 106 VAL B N 1
ATOM 3197 C CA . VAL B 1 106 ? -17.891 5.344 7.809 1 85.62 106 VAL B CA 1
ATOM 3198 C C . VAL B 1 106 ? -16.953 4.227 7.34 1 85.62 106 VAL B C 1
ATOM 3200 O O . VAL B 1 106 ? -16.5 4.234 6.195 1 85.62 106 VAL B O 1
ATOM 3203 N N . ALA B 1 107 ? -16.656 3.344 8.289 1 83.94 107 ALA B N 1
ATOM 3204 C CA . ALA B 1 107 ? -15.82 2.209 7.93 1 83.94 107 ALA B CA 1
ATOM 3205 C C . ALA B 1 107 ? -16.656 0.959 7.672 1 83.94 107 ALA B C 1
ATOM 3207 O O . ALA B 1 107 ? -17.609 0.682 8.406 1 83.94 107 ALA B O 1
ATOM 3208 N N . LYS B 1 108 ? -16.406 0.4 6.547 1 85.06 108 LYS B N 1
ATOM 3209 C CA . LYS B 1 108 ? -17.016 -0.88 6.203 1 85.06 108 LYS B CA 1
ATOM 3210 C C . LYS B 1 108 ? -15.953 -1.947 5.949 1 85.06 108 LYS B C 1
ATOM 3212 O O . LYS B 1 108 ? -14.914 -1.664 5.359 1 85.06 108 LYS B O 1
ATOM 3217 N N . LYS B 1 109 ? -16.234 -3.111 6.527 1 84.19 109 LYS B N 1
ATOM 3218 C CA . LYS B 1 109 ? -15.273 -4.195 6.379 1 84.19 109 LYS B CA 1
ATOM 3219 C C . LYS B 1 109 ? -15.969 -5.52 6.082 1 84.19 109 LYS B C 1
ATOM 3221 O O . LYS B 1 109 ? -16.953 -5.867 6.742 1 84.19 109 LYS B O 1
ATOM 3226 N N . ILE B 1 110 ? -15.648 -6.086 5.008 1 81 110 ILE B N 1
ATOM 3227 C CA . ILE B 1 110 ? -16.047 -7.461 4.734 1 81 110 ILE B CA 1
ATOM 3228 C C . ILE B 1 110 ? -14.828 -8.383 4.859 1 81 110 ILE B C 1
ATOM 3230 O O . ILE B 1 110 ? -13.867 -8.25 4.105 1 81 110 ILE B O 1
ATOM 3234 N N . CYS B 1 111 ? -14.914 -9.203 5.852 1 83.88 111 CYS B N 1
ATOM 3235 C CA . CYS B 1 111 ? -13.797 -10.109 6.082 1 83.88 111 CYS B CA 1
ATOM 3236 C C . CYS B 1 111 ? -13.625 -11.07 4.91 1 83.88 111 CYS B C 1
ATOM 3238 O O . CYS B 1 111 ? -14.602 -11.656 4.434 1 83.88 111 CYS B O 1
ATOM 3240 N N . ASN B 1 112 ? -12.492 -11.195 4.465 1 75.94 112 ASN B N 1
ATOM 3241 C CA . ASN B 1 112 ? -12.211 -12.047 3.312 1 75.94 112 ASN B CA 1
ATOM 3242 C C . ASN B 1 112 ? -12.25 -13.523 3.684 1 75.94 112 ASN B C 1
ATOM 3244 O O . ASN B 1 112 ? -12.43 -14.383 2.816 1 75.94 112 ASN B O 1
ATOM 3248 N N . ARG B 1 113 ? -12.055 -13.789 4.898 1 77.06 113 ARG B N 1
ATOM 3249 C CA . ARG B 1 113 ? -11.992 -15.172 5.344 1 77.06 113 ARG B CA 1
ATOM 3250 C C . ARG B 1 113 ? -13.375 -15.688 5.723 1 77.06 113 ARG B C 1
ATOM 3252 O O . ARG B 1 113 ? -13.859 -16.672 5.148 1 77.06 113 ARG B O 1
ATOM 3259 N N . CYS B 1 114 ? -14.055 -15.047 6.602 1 84.69 114 CYS B N 1
ATOM 3260 C CA . CYS B 1 114 ? -15.328 -15.555 7.09 1 84.69 114 CYS B CA 1
ATOM 3261 C C . CYS B 1 114 ? -16.5 -14.797 6.453 1 84.69 114 CYS B C 1
ATOM 3263 O O . CYS B 1 114 ? -17.656 -15.141 6.672 1 84.69 114 CYS B O 1
ATOM 3265 N N . LYS B 1 115 ? -16.266 -13.766 5.754 1 84.25 115 LYS B N 1
ATOM 3266 C CA . LYS B 1 115 ? -17.234 -13 4.969 1 84.25 115 LYS B CA 1
ATOM 3267 C C . LYS B 1 115 ? -18.156 -12.188 5.875 1 84.25 115 LYS B C 1
ATOM 3269 O O . LYS B 1 115 ? -19.219 -11.75 5.449 1 84.25 115 LYS B O 1
ATOM 3274 N N . LEU B 1 116 ? -17.75 -12.086 7.086 1 85.88 116 LEU B N 1
ATOM 3275 C CA . LEU B 1 116 ? -18.516 -11.234 7.988 1 85.88 116 LEU B CA 1
ATOM 3276 C C . LEU B 1 116 ? -18.531 -9.797 7.496 1 85.88 116 LEU B C 1
ATOM 3278 O O . LEU B 1 116 ? -17.469 -9.227 7.195 1 85.88 116 LEU B O 1
ATOM 3282 N N . ASP B 1 117 ? -19.672 -9.289 7.359 1 85.5 117 ASP B N 1
ATOM 3283 C CA . ASP B 1 117 ? -19.875 -7.91 6.918 1 85.5 117 ASP B CA 1
ATOM 3284 C C . ASP B 1 117 ? -20.125 -6.984 8.109 1 85.5 117 ASP B C 1
ATOM 3286 O O . ASP B 1 117 ? -21.125 -7.117 8.805 1 85.5 117 ASP B O 1
ATOM 3290 N N . LEU B 1 118 ? -19.219 -6.191 8.336 1 85.5 118 LEU B N 1
ATOM 3291 C CA . LEU B 1 118 ? -19.312 -5.277 9.469 1 85.5 118 LEU B CA 1
ATOM 3292 C C . LEU B 1 118 ? -19.297 -3.826 9 1 85.5 118 LEU B C 1
ATOM 3294 O O . LEU B 1 118 ? -18.5 -3.445 8.148 1 85.5 118 LEU B O 1
ATOM 3298 N N . GLU B 1 119 ? -20.312 -3.105 9.422 1 85.56 119 GLU B N 1
ATOM 3299 C CA . GLU B 1 119 ? -20.375 -1.662 9.219 1 85.56 119 GLU B CA 1
ATOM 3300 C C . GLU B 1 119 ? -20.281 -0.914 10.547 1 85.56 119 GLU B C 1
ATOM 3302 O O . GLU B 1 119 ? -21.094 -1.151 11.453 1 85.56 119 GLU B O 1
ATOM 3307 N N . TYR B 1 120 ? -19.359 -0.095 10.594 1 82.94 120 TYR B N 1
ATOM 3308 C CA . TYR B 1 120 ? -19.141 0.676 11.82 1 82.94 120 TYR B CA 1
ATOM 3309 C C . TYR B 1 120 ? -19.906 1.995 11.766 1 82.94 120 TYR B C 1
ATOM 3311 O O . TYR B 1 120 ? -20.203 2.51 10.68 1 82.94 120 TYR B O 1
ATOM 3319 N N . PRO B 1 121 ? -20.266 2.412 12.898 1 84 121 PRO B N 1
ATOM 3320 C CA . PRO B 1 121 ? -20.922 3.723 12.914 1 84 121 PRO B CA 1
ATOM 3321 C C . PRO B 1 121 ? -20 4.844 12.43 1 84 121 PRO B C 1
ATOM 3323 O O . PRO B 1 121 ? -18.781 4.719 12.5 1 84 121 PRO B O 1
ATOM 3326 N N . ALA B 1 122 ? -20.688 5.801 11.891 1 82.38 122 ALA B N 1
ATOM 3327 C CA . ALA B 1 122 ? -19.938 6.973 11.445 1 82.38 122 ALA B CA 1
ATOM 3328 C C . ALA B 1 122 ? -19.125 7.57 12.594 1 82.38 122 ALA B C 1
ATOM 3330 O O . ALA B 1 122 ? -19.625 7.684 13.719 1 82.38 122 ALA B O 1
ATOM 3331 N N . GLU B 1 123 ? -17.906 7.715 12.336 1 82.88 123 GLU B N 1
ATOM 3332 C CA . GLU B 1 123 ? -17.016 8.312 13.328 1 82.88 123 GLU B CA 1
ATOM 3333 C C . GLU B 1 123 ? -16.609 9.727 12.914 1 82.88 123 GLU B C 1
ATOM 3335 O O . GLU B 1 123 ? -16.109 9.93 11.797 1 82.88 123 GLU B O 1
ATOM 3340 N N . ARG B 1 124 ? -17 10.586 13.867 1 79.69 124 ARG B N 1
ATOM 3341 C CA . ARG B 1 124 ? -16.5 11.953 13.695 1 79.69 124 ARG B CA 1
ATOM 3342 C C . ARG B 1 124 ? -14.992 12.016 13.914 1 79.69 124 ARG B C 1
ATOM 3344 O O . ARG B 1 124 ? -14.492 11.539 14.93 1 79.69 124 ARG B O 1
ATOM 3351 N N . SER B 1 125 ? -14.477 12.414 12.82 1 77.5 125 SER B N 1
ATOM 3352 C CA . SER B 1 125 ? -13.023 12.5 12.977 1 77.5 125 SER B CA 1
ATOM 3353 C C . SER B 1 125 ? -12.477 13.781 12.359 1 77.5 125 SER B C 1
ATOM 3355 O O . SER B 1 125 ? -13.18 14.469 11.609 1 77.5 125 SER B O 1
ATOM 3357 N N . PHE B 1 126 ? -11.438 14.25 12.93 1 71.81 126 PHE B N 1
ATOM 3358 C CA . PHE B 1 126 ? -10.734 15.414 12.414 1 71.81 126 PHE B CA 1
ATOM 3359 C C . PHE B 1 126 ? -9.414 15.008 11.766 1 71.81 126 PHE B C 1
ATOM 3361 O O . PHE B 1 126 ? -8.602 15.867 11.43 1 71.81 126 PHE B O 1
ATOM 3368 N N . ARG B 1 127 ? -9.477 13.711 11.477 1 66.81 127 ARG B N 1
ATOM 3369 C CA . ARG B 1 127 ? -8.039 13.445 11.539 1 66.81 127 ARG B CA 1
ATOM 3370 C C . ARG B 1 127 ? -7.59 12.602 10.344 1 66.81 127 ARG B C 1
ATOM 3372 O O . ARG B 1 127 ? -8.281 11.664 9.945 1 66.81 127 ARG B O 1
ATOM 3379 N N . LEU B 1 128 ? -6.953 13.047 9.43 1 83.94 128 LEU B N 1
ATOM 3380 C CA . LEU B 1 128 ? -6.008 12.203 8.703 1 83.94 128 LEU B CA 1
ATOM 3381 C C . LEU B 1 128 ? -4.594 12.398 9.242 1 83.94 128 LEU B C 1
ATOM 3383 O O . LEU B 1 128 ? -4.027 13.492 9.148 1 83.94 128 LEU B O 1
ATOM 3387 N N . ILE B 1 129 ? -4.09 11.438 10.047 1 88.75 129 ILE B N 1
ATOM 3388 C CA . ILE B 1 129 ? -2.73 11.461 10.578 1 88.75 129 ILE B CA 1
ATOM 3389 C C . ILE B 1 129 ? -1.839 10.555 9.727 1 88.75 129 ILE B C 1
ATOM 3391 O O . ILE B 1 129 ? -2.156 9.383 9.523 1 88.75 129 ILE B O 1
ATOM 3395 N N . ILE B 1 130 ? -0.821 11.086 9.266 1 92.56 130 ILE B N 1
ATOM 3396 C CA . ILE B 1 130 ? 0.079 10.336 8.398 1 92.56 130 ILE B CA 1
ATOM 3397 C C . ILE B 1 130 ? 1.503 10.414 8.945 1 92.56 130 ILE B C 1
ATOM 3399 O O . ILE B 1 130 ? 1.955 11.477 9.367 1 92.56 130 ILE B O 1
ATOM 3403 N N . SER B 1 131 ? 2.18 9.336 8.945 1 91 131 SER B N 1
ATOM 3404 C CA . SER B 1 131 ? 3.59 9.312 9.328 1 91 131 SER B CA 1
ATOM 3405 C C . SER B 1 131 ? 4.469 9.891 8.227 1 91 131 SER B C 1
ATOM 3407 O O . SER B 1 131 ? 4.367 9.492 7.062 1 91 131 SER B O 1
ATOM 3409 N N . ALA B 1 132 ? 5.336 10.789 8.641 1 93.94 132 ALA B N 1
ATOM 3410 C CA . ALA B 1 132 ? 6.254 11.391 7.68 1 93.94 132 ALA B CA 1
ATOM 3411 C C . ALA B 1 132 ? 7.145 10.336 7.031 1 93.94 132 ALA B C 1
ATOM 3413 O O . ALA B 1 132 ? 7.402 10.383 5.828 1 93.94 132 ALA B O 1
ATOM 3414 N N . SER B 1 133 ? 7.578 9.406 7.82 1 91 133 SER B N 1
ATOM 3415 C CA . SER B 1 133 ? 8.438 8.352 7.301 1 91 133 SER B CA 1
ATOM 3416 C C . SER B 1 133 ? 7.703 7.492 6.277 1 91 133 SER B C 1
ATOM 3418 O O . SER B 1 133 ? 8.289 7.062 5.281 1 91 133 SER B O 1
ATOM 3420 N N . SER B 1 134 ? 6.441 7.219 6.543 1 91.44 134 SER B N 1
ATOM 3421 C CA . SER B 1 134 ? 5.648 6.441 5.594 1 91.44 134 SER B CA 1
ATOM 3422 C C . SER B 1 134 ? 5.531 7.16 4.254 1 91.44 134 SER B C 1
ATOM 3424 O O . SER B 1 134 ? 5.582 6.527 3.199 1 91.44 134 SER B O 1
ATOM 3426 N N . LEU B 1 135 ? 5.398 8.477 4.32 1 94.56 135 LEU B N 1
ATOM 3427 C CA . LEU B 1 135 ? 5.305 9.258 3.094 1 94.56 135 LEU B CA 1
ATOM 3428 C C . LEU B 1 135 ? 6.562 9.102 2.25 1 94.56 135 LEU B C 1
ATOM 3430 O O . LEU B 1 135 ? 6.48 8.844 1.046 1 94.56 135 LEU B O 1
ATOM 3434 N N . ARG B 1 136 ? 7.672 9.164 2.879 1 92.38 136 ARG B N 1
ATOM 3435 C CA . ARG B 1 136 ? 8.938 9.07 2.166 1 92.38 136 ARG B CA 1
ATOM 3436 C C . ARG B 1 136 ? 9.141 7.664 1.6 1 92.38 136 ARG B C 1
ATOM 3438 O O . ARG B 1 136 ? 9.594 7.508 0.464 1 92.38 136 ARG B O 1
ATOM 3445 N N . GLU B 1 137 ? 8.781 6.742 2.4 1 89.88 137 GLU B N 1
ATOM 3446 C CA . GLU B 1 137 ? 9.008 5.355 2.01 1 89.88 137 GLU B CA 1
ATOM 3447 C C . GLU B 1 137 ? 8.148 4.973 0.808 1 89.88 137 GLU B C 1
ATOM 3449 O O . GLU B 1 137 ? 8.633 4.34 -0.133 1 89.88 137 GLU B O 1
ATOM 3454 N N . VAL B 1 138 ? 6.902 5.281 0.866 1 91.94 138 VAL B N 1
ATOM 3455 C CA . VAL B 1 138 ? 6.012 4.941 -0.237 1 91.94 138 VAL B CA 1
ATOM 3456 C C . VAL B 1 138 ? 6.414 5.715 -1.488 1 91.94 138 VAL B C 1
ATOM 3458 O O . VAL B 1 138 ? 6.383 5.176 -2.598 1 91.94 138 VAL B O 1
ATOM 3461 N N . LYS B 1 139 ? 6.797 6.977 -1.292 1 93.56 139 LYS B N 1
ATOM 3462 C CA . LYS B 1 139 ? 7.25 7.773 -2.43 1 93.56 139 LYS B CA 1
ATOM 3463 C C . LYS B 1 139 ? 8.492 7.152 -3.072 1 93.56 139 LYS B C 1
ATOM 3465 O O . LYS B 1 139 ? 8.617 7.137 -4.297 1 93.56 139 LYS B O 1
ATOM 3470 N N . SER B 1 140 ? 9.383 6.727 -2.295 1 89.31 140 SER B N 1
ATOM 3471 C CA . SER B 1 140 ? 10.594 6.102 -2.812 1 89.31 140 SER B CA 1
ATOM 3472 C C . SER B 1 140 ? 10.273 4.84 -3.609 1 89.31 140 SER B C 1
ATOM 3474 O O . SER B 1 140 ? 10.953 4.527 -4.59 1 89.31 140 SER B O 1
ATOM 3476 N N . ALA B 1 141 ? 9.281 4.145 -3.16 1 86.81 141 ALA B N 1
ATOM 3477 C CA . ALA B 1 141 ? 8.883 2.914 -3.836 1 86.81 141 ALA B CA 1
ATOM 3478 C C . ALA B 1 141 ? 8.102 3.213 -5.113 1 86.81 141 ALA B C 1
ATOM 3480 O O . ALA B 1 141 ? 8.219 2.484 -6.102 1 86.81 141 ALA B O 1
ATOM 3481 N N . PHE B 1 142 ? 7.301 4.242 -5.043 1 89.19 142 PHE B N 1
ATOM 3482 C CA . PHE B 1 142 ? 6.48 4.641 -6.18 1 89.19 142 PHE B CA 1
ATOM 3483 C C . PHE B 1 142 ? 6.809 6.062 -6.613 1 89.19 142 PHE B C 1
ATOM 3485 O O . PHE B 1 142 ? 6.094 7.004 -6.266 1 89.19 142 PHE B O 1
ATOM 3492 N N . LYS B 1 143 ? 7.688 6.254 -7.512 1 88.19 143 LYS B N 1
ATOM 3493 C CA . LYS B 1 143 ? 8.25 7.555 -7.867 1 88.19 143 LYS B CA 1
ATOM 3494 C C . LYS B 1 143 ? 7.23 8.406 -8.617 1 88.19 143 LYS B C 1
ATOM 3496 O O . LYS B 1 143 ? 7.23 9.633 -8.492 1 88.19 143 LYS B O 1
ATOM 3501 N N . ASP B 1 144 ? 6.285 7.777 -9.258 1 89 144 ASP B N 1
ATOM 3502 C CA . ASP B 1 144 ? 5.367 8.539 -10.102 1 89 144 ASP B CA 1
ATOM 3503 C C . ASP B 1 144 ? 4.039 8.781 -9.383 1 89 144 ASP B C 1
ATOM 3505 O O . ASP B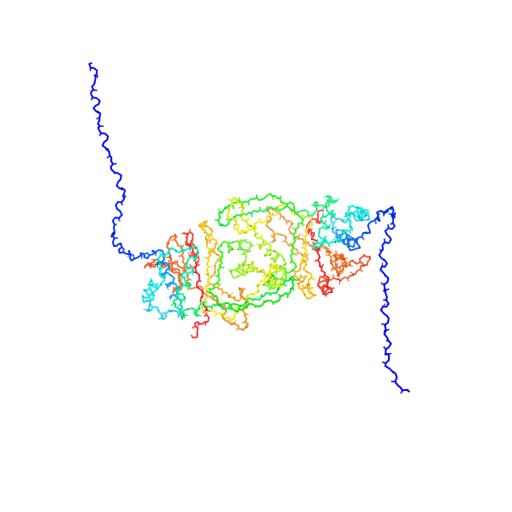 1 144 ? 3.117 9.359 -9.961 1 89 144 ASP B O 1
ATOM 3509 N N . PHE B 1 145 ? 3.971 8.398 -8.172 1 91.19 145 PHE B N 1
ATOM 3510 C CA . PHE B 1 145 ? 2.715 8.555 -7.445 1 91.19 145 PHE B CA 1
ATOM 3511 C C . PHE B 1 145 ? 2.521 10 -7.004 1 91.19 145 PHE B C 1
ATOM 3513 O O . PHE B 1 145 ? 3.48 10.664 -6.605 1 91.19 145 PHE B O 1
ATOM 3520 N N . THR B 1 146 ? 1.302 10.445 -7.102 1 94.19 146 THR B N 1
ATOM 3521 C CA . THR B 1 146 ? 0.936 11.742 -6.551 1 94.19 146 THR B CA 1
ATOM 3522 C C . THR B 1 146 ? 0.815 11.672 -5.031 1 94.19 146 THR B C 1
ATOM 3524 O O . THR B 1 146 ? 0.778 10.578 -4.457 1 94.19 146 THR B O 1
ATOM 3527 N N . PHE B 1 147 ? 0.796 12.875 -4.414 1 96.75 147 PHE B N 1
ATOM 3528 C CA . PHE B 1 147 ? 0.63 12.953 -2.969 1 96.75 147 PHE B CA 1
ATOM 3529 C C . PHE B 1 147 ? -0.606 12.188 -2.521 1 96.75 147 PHE B C 1
ATOM 3531 O O . PHE B 1 147 ? -0.553 11.422 -1.557 1 96.75 147 PHE B O 1
ATOM 3538 N N . GLU B 1 148 ? -1.708 12.258 -3.24 1 94.94 148 GLU B N 1
ATOM 3539 C CA . GLU B 1 148 ? -2.967 11.594 -2.908 1 94.94 148 GLU B CA 1
ATOM 3540 C C . GLU B 1 148 ? -2.83 10.078 -2.99 1 94.94 148 GLU B C 1
ATOM 3542 O O . GLU B 1 148 ? -3.32 9.359 -2.117 1 94.94 148 GLU B O 1
ATOM 3547 N N . ASN B 1 149 ? -2.178 9.641 -4.023 1 93.25 149 ASN B N 1
ATOM 3548 C CA . ASN B 1 149 ? -2.008 8.203 -4.199 1 93.25 149 ASN B CA 1
ATOM 3549 C C . ASN B 1 149 ? -1.123 7.605 -3.109 1 93.25 149 ASN B C 1
ATOM 3551 O O . ASN B 1 149 ? -1.345 6.473 -2.676 1 93.25 149 ASN B O 1
ATOM 3555 N N . ILE B 1 150 ? -0.161 8.383 -2.729 1 95.06 150 ILE B N 1
ATOM 3556 C CA . ILE B 1 150 ? 0.727 7.93 -1.663 1 95.06 150 ILE B CA 1
ATOM 3557 C C . ILE B 1 150 ? -0.063 7.77 -0.366 1 95.06 150 ILE B C 1
ATOM 3559 O O . ILE B 1 150 ? 0.052 6.746 0.314 1 95.06 150 ILE B O 1
ATOM 3563 N N . ILE B 1 151 ? -0.878 8.734 -0.064 1 94.19 151 ILE B N 1
ATOM 3564 C CA . ILE B 1 151 ? -1.693 8.68 1.145 1 94.19 151 ILE B CA 1
ATOM 3565 C C . ILE B 1 151 ? -2.639 7.48 1.071 1 94.19 151 ILE B C 1
ATOM 3567 O O . ILE B 1 151 ? -2.842 6.777 2.066 1 94.19 151 ILE B O 1
ATOM 3571 N N . LYS B 1 152 ? -3.15 7.285 -0.082 1 91.19 152 LYS B N 1
ATOM 3572 C CA . LYS B 1 152 ? -4.078 6.176 -0.271 1 91.19 152 LYS B CA 1
ATOM 3573 C C . LYS B 1 152 ? -3.406 4.84 0.023 1 91.19 152 LYS B C 1
ATOM 3575 O O . LYS B 1 152 ? -3.982 3.98 0.694 1 91.19 152 LYS B O 1
ATOM 3580 N N . VAL B 1 153 ? -2.191 4.656 -0.452 1 90.94 153 VAL B N 1
ATOM 3581 C CA . VAL B 1 153 ? -1.435 3.432 -0.2 1 90.94 153 VAL B CA 1
ATOM 3582 C C . VAL B 1 153 ? -1.204 3.268 1.3 1 90.94 153 VAL B C 1
ATOM 3584 O O . VAL B 1 153 ? -1.365 2.17 1.842 1 90.94 153 VAL B O 1
ATOM 3587 N N . ILE B 1 154 ? -0.848 4.293 1.955 1 90.56 154 ILE B N 1
ATOM 3588 C CA . ILE B 1 154 ? -0.571 4.25 3.387 1 90.56 154 ILE B CA 1
ATOM 3589 C C . ILE B 1 154 ? -1.84 3.869 4.148 1 90.56 154 ILE B C 1
ATOM 3591 O O . ILE B 1 154 ? -1.801 3.035 5.055 1 90.56 154 ILE B O 1
ATOM 3595 N N . LYS B 1 155 ? -2.902 4.426 3.783 1 86.88 155 LYS B N 1
ATOM 3596 C CA . LYS B 1 155 ? -4.172 4.184 4.465 1 86.88 155 LYS B CA 1
ATOM 3597 C C . LYS B 1 155 ? -4.621 2.736 4.289 1 86.88 155 LYS B C 1
ATOM 3599 O O . LYS B 1 155 ? -5.25 2.162 5.184 1 86.88 155 LYS B O 1
ATOM 3604 N N . MET B 1 156 ? -4.367 2.17 3.178 1 83.81 156 MET B N 1
ATOM 3605 C CA . MET B 1 156 ? -4.77 0.793 2.906 1 83.81 156 MET B CA 1
ATOM 3606 C C . MET B 1 156 ? -4.043 -0.18 3.83 1 83.81 156 MET B C 1
ATOM 3608 O O . MET B 1 156 ? -4.543 -1.272 4.102 1 83.81 156 MET B O 1
ATOM 3612 N N . ASN B 1 157 ? -2.951 0.246 4.219 1 78.56 157 ASN B N 1
ATOM 3613 C CA . ASN B 1 157 ? -2.152 -0.618 5.078 1 78.56 157 ASN B CA 1
ATOM 3614 C C . ASN B 1 157 ? -2.717 -0.672 6.496 1 78.56 157 ASN B C 1
ATOM 3616 O O . ASN B 1 157 ? -2.289 -1.495 7.309 1 78.56 157 ASN B O 1
ATOM 3620 N N . LEU B 1 158 ? -3.629 0.148 6.707 1 78.44 158 LEU B N 1
ATOM 3621 C CA . LEU B 1 158 ? -4.242 0.153 8.031 1 78.44 158 LEU B CA 1
ATOM 3622 C C . LEU B 1 158 ? -5.371 -0.868 8.109 1 78.44 158 LEU B C 1
ATOM 3624 O O . LEU B 1 158 ? -6.543 -0.497 8.227 1 78.44 158 LEU B O 1
ATOM 3628 N N . LYS B 1 159 ? -5.008 -2.131 8.133 1 79.44 159 LYS B N 1
ATOM 3629 C CA . LYS B 1 159 ? -5.953 -3.236 8.25 1 79.44 159 LYS B CA 1
ATOM 3630 C C . LYS B 1 159 ? -6.484 -3.359 9.68 1 79.44 159 LYS B C 1
ATOM 3632 O O . LYS B 1 159 ? -5.859 -2.867 10.617 1 79.44 159 LYS B O 1
ATOM 3637 N N . MET B 1 160 ? -7.676 -3.857 9.789 1 81.25 160 MET B N 1
ATOM 3638 C CA . MET B 1 160 ? -8.281 -4.102 11.094 1 81.25 160 MET B CA 1
ATOM 3639 C C . MET B 1 160 ? -8.617 -5.582 11.266 1 81.25 160 MET B C 1
ATOM 3641 O O . MET B 1 160 ? -8.961 -6.262 10.305 1 81.25 160 MET B O 1
ATOM 3645 N N . PRO B 1 161 ? -8.477 -6.031 12.438 1 85.25 161 PRO B N 1
ATOM 3646 C CA . PRO B 1 161 ? -8.867 -7.426 12.68 1 85.25 161 PRO B CA 1
ATOM 3647 C C . PRO B 1 161 ? -10.367 -7.652 12.555 1 85.25 161 PRO B C 1
ATOM 3649 O O . PRO B 1 161 ? -11.156 -6.75 12.844 1 85.25 161 PRO B O 1
ATOM 3652 N N . CYS B 1 162 ? -10.625 -8.797 12.078 1 85.56 162 CYS B N 1
ATOM 3653 C CA . CYS B 1 162 ? -12.023 -9.211 12.055 1 85.56 162 CYS B CA 1
ATOM 3654 C C . CYS B 1 162 ? -12.602 -9.266 13.461 1 85.56 162 CYS B C 1
ATOM 3656 O O . CYS B 1 162 ? -11.891 -9.57 14.422 1 85.56 162 CYS B O 1
ATOM 3658 N N . ASP B 1 163 ? -13.844 -8.945 13.594 1 81.94 163 ASP B N 1
ATOM 3659 C CA . ASP B 1 163 ? -14.516 -8.844 14.891 1 81.94 163 ASP B CA 1
ATOM 3660 C C . ASP B 1 163 ? -14.477 -10.18 15.633 1 81.94 163 ASP B C 1
ATOM 3662 O O . ASP B 1 163 ? -14.203 -11.227 15.039 1 81.94 163 ASP B O 1
ATOM 3666 N N . LYS B 1 164 ? -14.781 -10.023 16.844 1 77.69 164 LYS B N 1
ATOM 3667 C CA . LYS B 1 164 ? -14.75 -11.188 17.734 1 77.69 164 LYS B CA 1
ATOM 3668 C C . LYS B 1 164 ? -15.734 -12.258 17.266 1 77.69 164 LYS B C 1
ATOM 3670 O O . LYS B 1 164 ? -15.484 -13.453 17.438 1 77.69 164 LYS B O 1
ATOM 3675 N N . GLU B 1 165 ? -16.75 -11.773 16.719 1 81.38 165 GLU B N 1
ATOM 3676 C CA . GLU B 1 165 ? -17.75 -12.719 16.219 1 81.38 165 GLU B CA 1
ATOM 3677 C C . GLU B 1 165 ? -17.266 -13.391 14.938 1 81.38 165 GLU B C 1
ATOM 3679 O O . GLU B 1 165 ? -17.828 -14.406 14.516 1 81.38 165 GLU B O 1
ATOM 3684 N N . GLY B 1 166 ? -16.203 -12.758 14.477 1 81.44 166 GLY B N 1
ATOM 3685 C CA . GLY B 1 166 ? -15.656 -13.328 13.258 1 81.44 166 GLY B CA 1
ATOM 3686 C C . GLY B 1 166 ? -14.398 -14.148 13.492 1 81.44 166 GLY B C 1
ATOM 3687 O O . GLY B 1 166 ? -14.312 -14.898 14.469 1 81.44 166 GLY B O 1
ATOM 3688 N N . CYS B 1 167 ? -13.383 -14.172 12.547 1 83.31 167 CYS B N 1
ATOM 3689 C CA . CYS B 1 167 ? -12.227 -15.062 12.578 1 83.31 167 CYS B CA 1
ATOM 3690 C C . CYS B 1 167 ? -11.008 -14.344 13.133 1 83.31 167 CYS B C 1
ATOM 3692 O O . CYS B 1 167 ? -9.984 -14.977 13.406 1 83.31 167 CYS B O 1
ATOM 3694 N N . GLY B 1 168 ? -11.078 -13.023 13.242 1 80.62 168 GLY B N 1
ATOM 3695 C CA . GLY B 1 168 ? -9.992 -12.273 13.859 1 80.62 168 GLY B CA 1
ATOM 3696 C C . GLY B 1 168 ? -8.883 -11.93 12.891 1 80.62 168 GLY B C 1
ATOM 3697 O O . GLY B 1 168 ? -7.938 -11.219 13.242 1 80.62 168 GLY B O 1
ATOM 3698 N N . LYS B 1 169 ? -8.93 -12.398 11.688 1 81.12 169 LYS B N 1
ATOM 3699 C CA . LYS B 1 169 ? -7.883 -12.141 10.703 1 81.12 169 LYS B CA 1
ATOM 3700 C C . LYS B 1 169 ? -7.902 -10.68 10.258 1 81.12 169 LYS B C 1
ATOM 3702 O O . LYS B 1 169 ? -8.953 -10.039 10.258 1 81.12 169 LYS B O 1
ATOM 3707 N N . GLN B 1 170 ? -6.68 -10.195 9.922 1 81.25 170 GLN B N 1
ATOM 3708 C CA . GLN B 1 170 ? -6.574 -8.828 9.43 1 81.25 170 GLN B CA 1
ATOM 3709 C C . GLN B 1 170 ? -7.223 -8.68 8.055 1 81.25 170 GLN B C 1
ATOM 3711 O O . GLN B 1 170 ? -7.031 -9.531 7.184 1 81.25 170 GLN B O 1
ATOM 3716 N N . SER B 1 171 ? -8.055 -7.672 8 1 82.88 171 SER B N 1
ATOM 3717 C CA . SER B 1 171 ? -8.75 -7.434 6.742 1 82.88 171 SER B CA 1
ATOM 3718 C C . SER B 1 171 ? -8.656 -5.965 6.328 1 82.88 171 SER B C 1
ATOM 3720 O O . SER B 1 171 ? -8.484 -5.086 7.176 1 82.88 171 SER B O 1
ATOM 3722 N N . TYR B 1 172 ? -8.703 -5.766 5.078 1 84.06 172 TYR B N 1
ATOM 3723 C CA . TYR B 1 172 ? -8.758 -4.406 4.559 1 84.06 172 TYR B CA 1
ATOM 3724 C C . TYR B 1 172 ? -10.055 -3.719 4.957 1 84.06 172 TYR B C 1
ATOM 3726 O O . TYR B 1 172 ? -11.086 -4.375 5.121 1 84.06 172 TYR B O 1
ATOM 3734 N N . VAL B 1 173 ? -9.953 -2.461 5.164 1 82.88 173 VAL B N 1
ATOM 3735 C CA . VAL B 1 173 ? -11.102 -1.678 5.602 1 82.88 173 VAL B CA 1
ATOM 3736 C C . VAL B 1 173 ? -11.43 -0.611 4.559 1 82.88 173 VAL B C 1
ATOM 3738 O O . VAL B 1 173 ? -10.539 0.076 4.062 1 82.88 173 VAL B O 1
ATOM 3741 N N . HIS B 1 174 ? -12.703 -0.599 4.246 1 80.31 174 HIS B N 1
ATOM 3742 C CA . HIS B 1 174 ? -13.172 0.468 3.365 1 80.31 174 HIS B CA 1
ATOM 3743 C C . HIS B 1 174 ? -13.688 1.657 4.168 1 80.31 174 HIS B C 1
ATOM 3745 O O . HIS B 1 174 ? -14.602 1.511 4.98 1 80.31 174 HIS B O 1
ATOM 3751 N N . ARG B 1 175 ? -13.109 2.732 3.924 1 79.38 175 ARG B N 1
ATOM 3752 C CA . ARG B 1 175 ? -13.516 3.941 4.637 1 79.38 175 ARG B CA 1
ATOM 3753 C C . ARG B 1 175 ? -14.195 4.93 3.695 1 79.38 175 ARG B C 1
ATOM 3755 O O . ARG B 1 175 ? -13.633 5.309 2.668 1 79.38 175 ARG B O 1
ATOM 3762 N N . MET B 1 176 ? -15.367 5.23 4.055 1 83.19 176 MET B N 1
ATOM 3763 C CA . MET B 1 176 ? -16.156 6.156 3.248 1 83.19 176 MET B CA 1
ATOM 3764 C C . MET B 1 176 ? -16.422 7.453 4.008 1 83.19 176 MET B C 1
ATOM 3766 O O . MET B 1 176 ? -16.578 7.441 5.227 1 83.19 176 MET B O 1
ATOM 3770 N N . ILE B 1 177 ? -16.359 8.484 3.199 1 84.62 177 ILE B N 1
ATOM 3771 C CA . ILE B 1 177 ? -16.688 9.789 3.77 1 84.62 177 ILE B CA 1
ATOM 3772 C C . ILE B 1 177 ? -18.094 10.203 3.326 1 84.62 177 ILE B C 1
ATOM 3774 O O . ILE B 1 177 ? -18.406 10.141 2.137 1 84.62 177 ILE B O 1
ATOM 3778 N N . THR B 1 178 ? -18.875 10.578 4.266 1 82.75 178 THR B N 1
ATOM 3779 C CA . THR B 1 178 ? -20.25 10.945 3.949 1 82.75 178 THR B CA 1
ATOM 3780 C C . THR B 1 178 ? -20.375 12.461 3.811 1 82.75 178 THR B C 1
ATOM 3782 O O . THR B 1 178 ? -21.281 12.953 3.137 1 82.75 178 THR B O 1
ATOM 3785 N N . LYS B 1 179 ? -19.516 13.141 4.469 1 83.38 179 LYS B N 1
ATOM 3786 C CA . LYS B 1 179 ? -19.547 14.602 4.387 1 83.38 179 LYS B CA 1
ATOM 3787 C C . LYS B 1 179 ? -18.125 15.172 4.398 1 83.38 179 LYS B C 1
ATOM 3789 O O . LYS B 1 179 ? -17.312 14.797 5.238 1 83.38 179 LYS B O 1
ATOM 3794 N N . LEU B 1 180 ? -17.969 16 3.406 1 86.12 180 LEU B N 1
ATOM 3795 C CA . LEU B 1 180 ? -16.641 16.625 3.326 1 86.12 180 LEU B CA 1
ATOM 3796 C C . LEU B 1 180 ? -16.609 17.922 4.137 1 86.12 180 LEU B C 1
ATOM 3798 O O . LEU B 1 180 ? -17.578 18.672 4.152 1 86.12 180 LEU B O 1
ATOM 3802 N N . PRO B 1 181 ? -15.523 18.125 4.773 1 89.81 181 PRO B N 1
ATOM 3803 C CA . PRO B 1 181 ? -15.391 19.375 5.531 1 89.81 181 PRO B CA 1
ATOM 3804 C C . PRO B 1 181 ? -15.031 20.562 4.648 1 89.81 181 PRO B C 1
ATOM 3806 O O . PRO B 1 181 ? -14.633 20.391 3.494 1 89.81 181 PRO B O 1
ATOM 3809 N N . SER B 1 182 ? -15.266 21.719 5.25 1 90.88 182 SER B N 1
ATOM 3810 C CA . SER B 1 182 ? -14.812 22.922 4.562 1 90.88 182 SER B CA 1
ATOM 3811 C C . SER B 1 182 ? -13.289 23 4.551 1 90.88 182 SER B C 1
ATOM 3813 O O . SER B 1 182 ? -12.695 23.516 3.594 1 90.88 182 SER B O 1
ATOM 3815 N N . VAL B 1 183 ? -12.734 22.531 5.578 1 93.75 183 VAL B N 1
ATOM 3816 C CA . VAL B 1 183 ? -11.281 22.5 5.711 1 93.75 183 VAL B CA 1
ATOM 3817 C C . VAL B 1 183 ? -10.812 21.078 6 1 93.75 183 VAL B C 1
ATOM 3819 O O . VAL B 1 183 ? -11.219 20.469 7 1 93.75 183 VAL B O 1
ATOM 3822 N N . PHE B 1 184 ? -10.07 20.562 5.121 1 93.56 184 PHE B N 1
ATOM 3823 C CA . PHE B 1 184 ? -9.5 19.234 5.297 1 93.56 184 PHE B CA 1
ATOM 3824 C C . PHE B 1 184 ? -8.109 19.312 5.93 1 93.56 184 PHE B C 1
ATOM 3826 O O . PHE B 1 184 ? -7.223 19.984 5.402 1 93.56 184 PHE B O 1
ATOM 3833 N N . THR B 1 185 ? -7.902 18.625 7.074 1 94.56 185 THR B N 1
ATOM 3834 C CA . THR B 1 185 ? -6.664 18.734 7.836 1 94.56 185 THR B CA 1
ATOM 3835 C C . THR B 1 185 ? -5.852 17.453 7.754 1 94.56 185 THR B C 1
ATOM 3837 O O . THR B 1 185 ? -6.402 16.359 7.883 1 94.56 185 THR B O 1
ATOM 3840 N N . ILE B 1 186 ? -4.59 17.562 7.531 1 95.12 186 ILE B N 1
ATOM 3841 C CA . ILE B 1 186 ? -3.662 16.438 7.586 1 95.12 186 ILE B CA 1
ATOM 3842 C C . ILE B 1 186 ? -2.588 16.703 8.633 1 95.12 186 ILE B C 1
ATOM 3844 O O . ILE B 1 186 ? -1.904 17.719 8.586 1 95.12 186 ILE B O 1
ATOM 3848 N N . ALA B 1 187 ? -2.508 15.836 9.578 1 94.44 187 ALA B N 1
ATOM 3849 C CA . ALA B 1 187 ? -1.44 15.922 10.57 1 94.44 187 ALA B CA 1
ATOM 3850 C C . ALA B 1 187 ? -0.277 15 10.203 1 94.44 187 ALA B C 1
ATOM 3852 O O . ALA B 1 187 ? -0.482 13.836 9.859 1 94.44 187 ALA B O 1
ATOM 3853 N N . LEU B 1 188 ? 0.932 15.531 10.234 1 94.38 188 LEU B N 1
ATOM 3854 C CA . LEU B 1 188 ? 2.131 14.742 9.977 1 94.38 188 LEU B CA 1
ATOM 3855 C C . LEU B 1 188 ? 2.812 14.344 11.281 1 94.38 188 LEU B C 1
ATOM 3857 O O . LEU B 1 188 ? 3.035 15.188 12.148 1 94.38 188 LEU B O 1
ATOM 3861 N N . GLU B 1 189 ? 3.104 13.07 11.344 1 91.06 189 GLU B N 1
ATOM 3862 C CA . GLU B 1 189 ? 3.832 12.57 12.508 1 91.06 189 GLU B CA 1
ATOM 3863 C C . GLU B 1 189 ? 5.309 12.359 12.18 1 91.06 189 GLU B C 1
ATOM 3865 O O . GLU B 1 189 ? 5.648 11.602 11.266 1 91.06 189 GLU B O 1
ATOM 3870 N N . TRP B 1 190 ? 6.117 13.016 13.008 1 90.5 190 TRP B N 1
ATOM 3871 C CA . TRP B 1 190 ? 7.559 12.922 12.797 1 90.5 190 TRP B CA 1
ATOM 3872 C C . TRP B 1 190 ? 8.203 12.062 13.883 1 90.5 190 TRP B C 1
ATOM 3874 O O . TRP B 1 190 ? 7.727 12.016 15.016 1 90.5 190 TRP B O 1
ATOM 3884 N N . THR B 1 191 ? 9.219 11.422 13.406 1 82.19 191 THR B N 1
ATOM 3885 C CA . THR B 1 191 ? 10.039 10.734 14.391 1 82.19 191 THR B CA 1
ATOM 3886 C C . THR B 1 191 ? 11.133 11.656 14.922 1 82.19 191 THR B C 1
ATOM 3888 O O . THR B 1 191 ? 11.383 12.727 14.359 1 82.19 191 THR B O 1
ATOM 3891 N N . LYS B 1 192 ? 11.703 11.391 16.016 1 73.94 192 LYS B N 1
ATOM 3892 C CA . LYS B 1 192 ? 12.617 12.281 16.719 1 73.94 192 LYS B CA 1
ATOM 3893 C C . LYS B 1 192 ? 13.93 12.445 15.945 1 73.94 192 LYS B C 1
ATOM 3895 O O . LYS B 1 192 ? 14.57 13.492 16.016 1 73.94 192 LYS B O 1
ATOM 3900 N N . ASN B 1 193 ? 14.273 11.562 15.094 1 79 193 ASN B N 1
ATOM 3901 C CA . ASN B 1 193 ? 15.633 11.594 14.562 1 79 193 ASN B CA 1
ATOM 3902 C C . ASN B 1 193 ? 15.633 11.742 13.039 1 79 193 ASN B C 1
ATOM 3904 O O . ASN B 1 193 ? 16.5 11.203 12.359 1 79 193 ASN B O 1
ATOM 3908 N N . GLU B 1 194 ? 14.695 12.578 12.555 1 87.19 194 GLU B N 1
ATOM 3909 C CA . GLU B 1 194 ? 14.734 12.789 11.117 1 87.19 194 GLU B CA 1
ATOM 3910 C C . GLU B 1 194 ? 15.828 13.773 10.734 1 87.19 194 GLU B C 1
ATOM 3912 O O . GLU B 1 194 ? 16.047 14.773 11.422 1 87.19 194 GLU B O 1
ATOM 3917 N N . THR B 1 195 ? 16.578 13.469 9.719 1 88.56 195 THR B N 1
ATOM 3918 C CA . THR B 1 195 ? 17.609 14.352 9.18 1 88.56 195 THR B CA 1
ATOM 3919 C C . THR B 1 195 ? 16.984 15.422 8.289 1 88.56 195 THR B C 1
ATOM 3921 O O . THR B 1 195 ? 15.828 15.312 7.887 1 88.56 195 THR B O 1
ATOM 3924 N N . ALA B 1 196 ? 17.781 16.453 8.039 1 91.75 196 ALA B N 1
ATOM 3925 C CA . ALA B 1 196 ? 17.344 17.531 7.152 1 91.75 196 ALA B CA 1
ATOM 3926 C C . ALA B 1 196 ? 16.969 16.984 5.777 1 91.75 196 ALA B C 1
ATOM 3928 O O . ALA B 1 196 ? 15.984 17.422 5.172 1 91.75 196 ALA B O 1
ATOM 3929 N N . GLY B 1 197 ? 17.781 16.062 5.316 1 92.12 197 GLY B N 1
ATOM 3930 C CA . GLY B 1 197 ? 17.484 15.43 4.039 1 92.12 197 GLY B CA 1
ATOM 3931 C C . GLY B 1 197 ? 16.172 14.672 4.031 1 92.12 197 GLY B C 1
ATOM 3932 O O . GLY B 1 197 ? 15.43 14.727 3.051 1 92.12 197 GLY B O 1
ATOM 3933 N N . GLU B 1 198 ? 15.883 14.008 5.113 1 92.31 198 GLU B N 1
ATOM 3934 C CA . GLU B 1 198 ? 14.625 13.266 5.234 1 92.31 198 GLU B CA 1
ATOM 3935 C C . GLU B 1 198 ? 13.43 14.211 5.305 1 92.31 198 GLU B C 1
ATOM 3937 O O . GLU B 1 198 ? 12.375 13.922 4.75 1 92.31 198 GLU B O 1
ATOM 3942 N N . ILE B 1 199 ? 13.617 15.305 6.008 1 94.62 199 ILE B N 1
ATOM 3943 C CA . ILE B 1 199 ? 12.555 16.312 6.09 1 94.62 199 ILE B CA 1
ATOM 3944 C C . ILE B 1 199 ? 12.273 16.875 4.699 1 94.62 199 ILE B C 1
ATOM 3946 O O . ILE B 1 199 ? 11.117 16.969 4.285 1 94.62 199 ILE B O 1
ATOM 3950 N N . PHE B 1 200 ? 13.328 17.188 4.039 1 95.38 200 PHE B N 1
ATOM 3951 C CA . PHE B 1 200 ? 13.203 17.703 2.68 1 95.38 200 PHE B CA 1
ATOM 3952 C C . PHE B 1 200 ? 12.469 16.703 1.793 1 95.38 200 PHE B C 1
ATOM 3954 O O . PHE B 1 200 ? 11.562 17.062 1.047 1 95.38 200 PHE B O 1
ATOM 3961 N N . ASP B 1 201 ? 12.891 15.438 1.833 1 94.19 201 ASP B N 1
ATOM 3962 C CA . ASP B 1 201 ? 12.25 14.398 1.034 1 94.19 201 ASP B CA 1
ATOM 3963 C C . ASP B 1 201 ? 10.758 14.289 1.354 1 94.19 201 ASP B C 1
ATOM 3965 O O . ASP B 1 201 ? 9.945 14.07 0.458 1 94.19 201 ASP B O 1
ATOM 3969 N N . THR B 1 202 ? 10.422 14.398 2.59 1 96.25 202 THR B N 1
ATOM 3970 C CA . THR B 1 202 ? 9.023 14.312 3.01 1 96.25 202 THR B CA 1
ATOM 3971 C C . THR B 1 202 ? 8.219 15.477 2.451 1 96.25 202 THR B C 1
ATOM 3973 O O . THR B 1 202 ? 7.145 15.281 1.878 1 96.25 202 THR B O 1
ATOM 3976 N N . VAL B 1 203 ? 8.727 16.688 2.619 1 97 203 VAL B N 1
ATOM 3977 C CA . VAL B 1 203 ? 8 17.891 2.203 1 97 203 VAL B CA 1
ATOM 3978 C C . VAL B 1 203 ? 7.895 17.922 0.681 1 97 203 VAL B C 1
ATOM 3980 O O . VAL B 1 203 ? 6.914 18.438 0.131 1 97 203 VAL B O 1
ATOM 3983 N N . SER B 1 204 ? 8.875 17.344 0.023 1 96.31 204 SER B N 1
ATOM 3984 C CA . SER B 1 204 ? 8.875 17.312 -1.436 1 96.31 204 SER B CA 1
ATOM 3985 C C . SER B 1 204 ? 7.727 16.453 -1.967 1 96.31 204 SER B C 1
ATOM 3987 O O . SER B 1 204 ? 7.359 16.562 -3.139 1 96.31 204 SER B O 1
ATOM 3989 N N . VAL B 1 205 ? 7.195 15.586 -1.112 1 96.81 205 VAL B N 1
ATOM 3990 C CA . VAL B 1 205 ? 6.098 14.711 -1.493 1 96.81 205 VAL B CA 1
ATOM 3991 C C . VAL B 1 205 ? 4.777 15.469 -1.421 1 96.81 205 VAL B C 1
ATOM 3993 O O . VAL B 1 205 ? 3.814 15.125 -2.113 1 96.81 205 VAL B O 1
ATOM 3996 N N . LEU B 1 206 ? 4.688 16.516 -0.603 1 97.5 206 LEU B N 1
ATOM 3997 C CA . LEU B 1 206 ? 3.455 17.25 -0.365 1 97.5 206 LEU B CA 1
ATOM 3998 C C . LEU B 1 206 ? 3 17.969 -1.63 1 97.5 206 LEU B C 1
ATOM 4000 O O . LEU B 1 206 ? 3.803 18.219 -2.535 1 97.5 206 LEU B O 1
ATOM 4004 N N . ALA B 1 207 ? 1.703 18.156 -1.702 1 97.06 207 ALA B N 1
ATOM 4005 C CA . ALA B 1 207 ? 1.101 18.891 -2.807 1 97.06 207 ALA B CA 1
ATOM 4006 C C . ALA B 1 207 ? 0.255 20.062 -2.293 1 97.06 207 ALA B C 1
ATOM 4008 O O . ALA B 1 207 ? -0.284 20 -1.185 1 97.06 207 ALA B O 1
ATOM 4009 N N . THR B 1 208 ? 0.126 21.047 -3.111 1 97.12 208 THR B N 1
ATOM 4010 C CA . THR B 1 208 ? -0.646 22.219 -2.715 1 97.12 208 THR B CA 1
ATOM 4011 C C . THR B 1 208 ? -2.121 22.047 -3.055 1 97.12 208 THR B C 1
ATOM 4013 O O . THR B 1 208 ? -2.973 22.797 -2.586 1 97.12 208 THR B O 1
ATOM 4016 N N . GLU B 1 209 ? -2.396 21.109 -3.904 1 96.5 209 GLU B N 1
ATOM 4017 C CA . GLU B 1 209 ? -3.771 20.766 -4.234 1 96.5 209 GLU B CA 1
ATOM 4018 C C . GLU B 1 209 ? -4 19.25 -4.102 1 96.5 209 GLU B C 1
ATOM 4020 O O . GLU B 1 209 ? -3.16 18.453 -4.516 1 96.5 209 GLU B O 1
ATOM 4025 N N . ILE B 1 210 ? -5.141 18.953 -3.494 1 95.5 210 ILE B N 1
ATOM 4026 C CA . ILE B 1 210 ? -5.441 17.531 -3.346 1 95.5 210 ILE B CA 1
ATOM 4027 C C . ILE B 1 210 ? -6.898 17.266 -3.717 1 95.5 210 ILE B C 1
ATOM 4029 O O . ILE B 1 210 ? -7.754 18.141 -3.543 1 95.5 210 ILE B O 1
ATOM 4033 N N . ASN B 1 211 ? -7.145 16.188 -4.328 1 92.88 211 ASN B N 1
ATOM 4034 C CA . ASN B 1 211 ? -8.484 15.656 -4.539 1 92.88 211 ASN B CA 1
ATOM 4035 C C . ASN B 1 211 ? -8.82 14.562 -3.529 1 92.88 211 ASN B C 1
ATOM 4037 O O . ASN B 1 211 ? -8.312 13.445 -3.625 1 92.88 211 ASN B O 1
ATOM 4041 N N . VAL B 1 212 ? -9.68 14.844 -2.615 1 89.56 212 VAL B N 1
ATOM 4042 C CA . VAL B 1 212 ? -9.984 13.945 -1.504 1 89.56 212 VAL B CA 1
ATOM 4043 C C . VAL B 1 212 ? -10.68 12.695 -2.025 1 89.56 212 VAL B C 1
ATOM 4045 O O . VAL B 1 212 ? -10.648 11.641 -1.381 1 89.56 212 VAL B O 1
ATOM 4048 N N . ASN B 1 213 ? -11.273 12.766 -3.15 1 86.62 213 ASN B N 1
ATOM 4049 C CA . ASN B 1 213 ? -11.961 11.617 -3.736 1 86.62 213 ASN B CA 1
ATOM 4050 C C . ASN B 1 213 ? -10.977 10.508 -4.105 1 86.62 213 ASN B C 1
ATOM 4052 O O . ASN B 1 213 ? -11.375 9.352 -4.281 1 86.62 213 ASN B O 1
ATOM 4056 N N . VAL B 1 214 ? -9.789 10.859 -4.277 1 88.62 214 VAL B N 1
ATOM 4057 C CA . VAL B 1 214 ? -8.766 9.859 -4.578 1 88.62 214 VAL B CA 1
ATOM 4058 C C . VAL B 1 214 ? -8.383 9.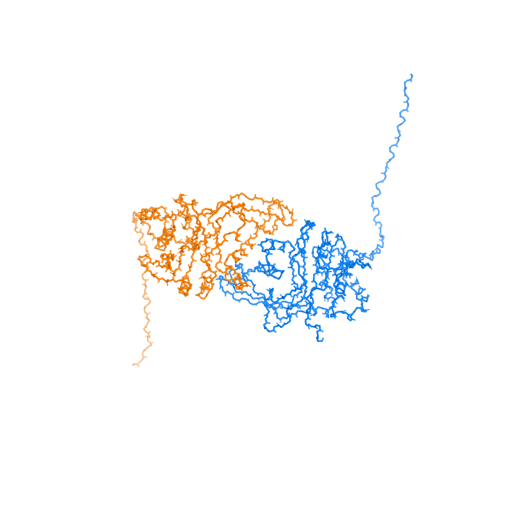109 -3.305 1 88.62 214 VAL B C 1
ATOM 4060 O O . VAL B 1 214 ? -8.117 7.906 -3.34 1 88.62 214 VAL B O 1
ATOM 4063 N N . ILE B 1 215 ? -8.398 9.781 -2.17 1 87.94 215 ILE B N 1
ATOM 4064 C CA . ILE B 1 215 ? -7.949 9.242 -0.892 1 87.94 215 ILE B CA 1
ATOM 4065 C C . ILE B 1 215 ? -9.07 8.422 -0.257 1 87.94 215 ILE B C 1
ATOM 4067 O O . ILE B 1 215 ? -8.828 7.352 0.304 1 87.94 215 ILE B O 1
ATOM 4071 N N . TYR B 1 216 ? -10.258 9 -0.363 1 83.56 216 TYR B N 1
ATOM 4072 C CA . TYR B 1 216 ? -11.414 8.375 0.259 1 83.56 216 TYR B CA 1
ATOM 4073 C C . TYR B 1 216 ? -12.477 8.039 -0.782 1 83.56 216 TYR B C 1
ATOM 4075 O O . TYR B 1 216 ? -12.547 8.68 -1.832 1 83.56 216 TYR B O 1
ATOM 4083 N N . GLN B 1 217 ? -13.148 6.965 -0.369 1 79.38 217 GLN B N 1
ATOM 4084 C CA . GLN B 1 217 ? -14.359 6.738 -1.146 1 79.38 217 GLN B CA 1
ATOM 4085 C C . GLN B 1 217 ? -15.492 7.656 -0.681 1 79.38 217 GLN B C 1
ATOM 4087 O O . GLN B 1 217 ? -15.859 7.648 0.495 1 79.38 217 GLN B O 1
ATOM 4092 N N . CYS B 1 218 ? -15.805 8.562 -1.524 1 77.88 218 CYS B N 1
ATOM 4093 C CA . CYS B 1 218 ? -16.875 9.492 -1.181 1 77.88 218 CYS B CA 1
ATOM 4094 C C . CYS B 1 218 ? -18.234 8.93 -1.597 1 77.88 218 CYS B C 1
ATOM 4096 O O . CYS B 1 218 ? -18.375 8.367 -2.684 1 77.88 218 CYS B O 1
ATOM 4098 N N . GLU B 1 219 ? -19 8.953 -0.631 1 73.81 219 GLU B N 1
ATOM 4099 C CA . GLU B 1 219 ? -20.344 8.461 -0.902 1 73.81 219 GLU B CA 1
ATOM 4100 C C . GLU B 1 219 ? -21.188 9.516 -1.631 1 73.81 219 GLU B C 1
ATOM 4102 O O . GLU B 1 219 ? -21.094 10.703 -1.327 1 73.81 219 GLU B O 1
ATOM 4107 N N . GLY B 1 220 ? -21.891 8.961 -2.582 1 68.38 220 GLY B N 1
ATOM 4108 C CA . GLY B 1 220 ? -22.859 9.828 -3.232 1 68.38 220 GLY B CA 1
ATOM 4109 C C . GLY B 1 220 ? -22.25 10.75 -4.266 1 68.38 220 GLY B C 1
ATOM 4110 O O . GLY B 1 220 ? -21.281 10.383 -4.938 1 68.38 220 GLY B O 1
ATOM 4111 N N . ASP B 1 221 ? -22.891 11.883 -4.527 1 69.44 221 ASP B N 1
ATOM 4112 C CA . ASP B 1 221 ? -22.516 12.859 -5.539 1 69.44 221 ASP B CA 1
ATOM 4113 C C . ASP B 1 221 ? -21.781 14.047 -4.91 1 69.44 221 ASP B C 1
ATOM 4115 O O . ASP B 1 221 ? -22.156 15.203 -5.141 1 69.44 221 ASP B O 1
ATOM 4119 N N . ILE B 1 222 ? -20.844 13.68 -4.16 1 75.06 222 ILE B N 1
ATOM 4120 C CA . ILE B 1 222 ? -20.094 14.805 -3.609 1 75.06 222 ILE B CA 1
ATOM 4121 C C . ILE B 1 222 ? -19.312 15.5 -4.719 1 75.06 222 ILE B C 1
ATOM 4123 O O . ILE B 1 222 ? -18.484 14.867 -5.391 1 75.06 222 ILE B O 1
ATOM 4127 N N . ARG B 1 223 ? -19.594 16.656 -5.098 1 70.88 223 ARG B N 1
ATOM 4128 C CA . ARG B 1 223 ? -19.094 17.359 -6.273 1 70.88 223 ARG B CA 1
ATOM 4129 C C . ARG B 1 223 ? -17.797 18.109 -5.953 1 70.88 223 ARG B C 1
ATOM 4131 O O . ARG B 1 223 ? -16.938 18.281 -6.82 1 70.88 223 ARG B O 1
ATOM 4138 N N . TYR B 1 224 ? -17.578 18.625 -4.789 1 83.44 224 TYR B N 1
ATOM 4139 C CA . TYR B 1 224 ? -16.453 19.5 -4.488 1 83.44 224 TYR B CA 1
ATOM 4140 C C . TYR B 1 224 ? -15.438 18.781 -3.605 1 83.44 224 TYR B C 1
ATOM 4142 O O . TYR B 1 224 ? -15.398 19 -2.393 1 83.44 224 TYR B O 1
ATOM 4150 N N . THR B 1 225 ? -14.539 18.016 -4.371 1 89.69 225 THR B N 1
ATOM 4151 C CA . THR B 1 225 ? -13.648 17.156 -3.607 1 89.69 225 THR B CA 1
ATOM 4152 C C . THR B 1 225 ? -12.211 17.672 -3.691 1 89.69 225 THR B C 1
ATOM 4154 O O . THR B 1 225 ? -11.297 17.047 -3.141 1 89.69 225 THR B O 1
ATOM 4157 N N . LYS B 1 226 ? -12.078 18.859 -4.367 1 93.06 226 LYS B N 1
ATOM 4158 C CA . LYS B 1 226 ? -10.742 19.422 -4.508 1 93.06 226 LYS B CA 1
ATOM 4159 C C . LYS B 1 226 ? -10.453 20.453 -3.406 1 93.06 226 LYS B C 1
ATOM 4161 O O . LYS B 1 226 ? -11.328 21.234 -3.045 1 93.06 226 LYS B O 1
ATOM 4166 N N . TYR B 1 227 ? -9.305 20.344 -2.908 1 94.62 227 TYR B N 1
ATOM 4167 C CA . TYR B 1 227 ? -8.875 21.234 -1.838 1 94.62 227 TYR B CA 1
ATOM 4168 C C . TYR B 1 227 ? -7.527 21.875 -2.168 1 94.62 227 TYR B C 1
ATOM 4170 O O . TYR B 1 227 ? -6.73 21.297 -2.91 1 94.62 227 TYR B O 1
ATOM 4178 N N . ARG B 1 228 ? -7.336 23.047 -1.605 1 96.56 228 ARG B N 1
ATOM 4179 C CA . ARG B 1 228 ? -6.066 23.75 -1.771 1 96.56 228 ARG B CA 1
ATOM 4180 C C . ARG B 1 228 ? -5.414 24.031 -0.422 1 96.56 228 ARG B C 1
ATOM 4182 O O . ARG B 1 228 ? -6.098 24.391 0.539 1 96.56 228 ARG B O 1
ATOM 4189 N N . LEU B 1 229 ? -4.078 23.797 -0.429 1 97.38 229 LEU B N 1
ATOM 4190 C CA . LEU B 1 229 ? -3.328 24.094 0.787 1 97.38 229 LEU B CA 1
ATOM 4191 C C . LEU B 1 229 ? -3.291 25.609 1.051 1 97.38 229 LEU B C 1
ATOM 4193 O O . LEU B 1 229 ? -2.852 26.375 0.197 1 97.38 229 LEU B O 1
ATOM 4197 N N . VAL B 1 230 ? -3.742 25.984 2.264 1 96.81 230 VAL B N 1
ATOM 4198 C CA . VAL B 1 230 ? -3.836 27.422 2.564 1 96.81 230 VAL B CA 1
ATOM 4199 C C . VAL B 1 230 ? -2.779 27.797 3.598 1 96.81 230 VAL B C 1
ATOM 4201 O O . VAL B 1 230 ? -2.217 28.891 3.545 1 96.81 230 VAL B O 1
ATOM 4204 N N . SER B 1 231 ? -2.586 26.938 4.504 1 97.19 231 SER B N 1
ATOM 4205 C CA . SER B 1 231 ? -1.615 27.234 5.559 1 97.19 231 SER B CA 1
ATOM 4206 C C . SER B 1 231 ? -1.146 25.938 6.234 1 97.19 231 SER B C 1
ATOM 4208 O O . SER B 1 231 ? -1.739 24.875 6.043 1 97.19 231 SER B O 1
ATOM 4210 N N . MET B 1 232 ? -0.058 26.078 6.973 1 97.12 232 MET B N 1
ATOM 4211 C CA . MET B 1 232 ? 0.493 24.953 7.738 1 97.12 232 MET B CA 1
ATOM 4212 C C . MET B 1 232 ? 1.148 25.453 9.023 1 97.12 232 MET B C 1
ATOM 4214 O O . MET B 1 232 ? 1.681 26.562 9.062 1 97.12 232 MET B O 1
ATOM 4218 N N . VAL B 1 233 ? 1.054 24.609 10.016 1 96.31 233 VAL B N 1
ATOM 4219 C CA . VAL B 1 233 ? 1.814 24.828 11.242 1 96.31 233 VAL B CA 1
ATOM 4220 C C . VAL B 1 233 ? 3.105 24.016 11.203 1 96.31 233 VAL B C 1
ATOM 4222 O O . VAL B 1 233 ? 3.074 22.797 10.984 1 96.31 233 VAL B O 1
ATOM 4225 N N . CYS B 1 234 ? 4.199 24.672 11.398 1 95.94 234 CYS B N 1
ATOM 4226 C CA . CYS B 1 234 ? 5.492 24 11.281 1 95.94 234 CYS B CA 1
ATOM 4227 C C . CYS B 1 234 ? 6.289 24.125 12.578 1 95.94 234 CYS B C 1
ATOM 4229 O O . CYS B 1 234 ? 6.094 25.062 13.344 1 95.94 234 CYS B O 1
ATOM 4231 N N . LEU B 1 235 ? 7.113 23.141 12.758 1 93.38 235 LEU B N 1
ATOM 4232 C CA . LEU B 1 235 ? 8.023 23.141 13.898 1 93.38 235 LEU B CA 1
ATOM 4233 C C . LEU B 1 235 ? 9.469 23.359 13.445 1 93.38 235 LEU B C 1
ATOM 4235 O O . LEU B 1 235 ? 9.93 22.688 12.516 1 93.38 235 LEU B O 1
ATOM 4239 N N . HIS B 1 236 ? 10.109 24.281 13.953 1 91.44 236 HIS B N 1
ATOM 4240 C CA . HIS B 1 236 ? 11.531 24.547 13.781 1 91.44 236 HIS B CA 1
ATOM 4241 C C . HIS B 1 236 ? 12.25 24.609 15.125 1 91.44 236 HIS B C 1
ATOM 4243 O O . HIS B 1 236 ? 12.102 25.594 15.867 1 91.44 236 HIS B O 1
ATOM 4249 N N . GLY B 1 237 ? 13.039 23.531 15.359 1 86.19 237 GLY B N 1
ATOM 4250 C CA . GLY B 1 237 ? 13.57 23.438 16.703 1 86.19 237 GLY B CA 1
ATOM 4251 C C . GLY B 1 237 ? 12.492 23.234 17.766 1 86.19 237 GLY B C 1
ATOM 4252 O O . GLY B 1 237 ? 11.742 22.266 17.719 1 86.19 237 GLY B O 1
ATOM 4253 N N . ASN B 1 238 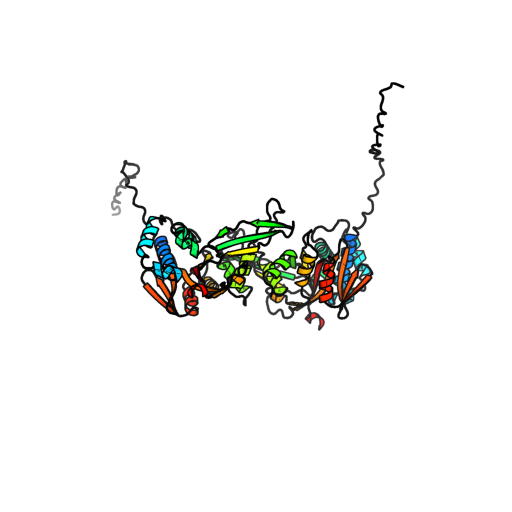? 12.367 24.266 18.672 1 84.31 238 ASN B N 1
ATOM 4254 C CA . ASN B 1 238 ? 11.344 24.188 19.703 1 84.31 238 ASN B CA 1
ATOM 4255 C C . ASN B 1 238 ? 10.289 25.266 19.531 1 84.31 238 ASN B C 1
ATOM 4257 O O . ASN B 1 238 ? 9.539 25.562 20.469 1 84.31 238 ASN B O 1
ATOM 4261 N N . ARG B 1 239 ? 10.242 25.781 18.406 1 88.75 239 ARG B N 1
ATOM 4262 C CA . ARG B 1 239 ? 9.289 26.859 18.141 1 88.75 239 ARG B CA 1
ATOM 4263 C C . ARG B 1 239 ? 8.406 26.516 16.938 1 88.75 239 ARG B C 1
ATOM 4265 O O . ARG B 1 239 ? 8.859 25.891 15.984 1 88.75 239 ARG B O 1
ATOM 4272 N N . TYR B 1 240 ? 7.254 27.031 17.094 1 92.94 240 TYR B N 1
ATOM 4273 C CA . TYR B 1 240 ? 6.309 26.797 16.016 1 92.94 240 TYR B CA 1
ATOM 4274 C C . TYR B 1 240 ? 6.18 28.031 15.125 1 92.94 240 TYR B C 1
ATOM 4276 O O . TYR B 1 240 ? 6.332 29.156 15.594 1 92.94 240 TYR B O 1
ATOM 4284 N N . ASN B 1 241 ? 6 27.812 13.859 1 94.81 241 ASN B N 1
ATOM 4285 C CA . ASN B 1 241 ? 5.762 28.859 12.875 1 94.81 241 ASN B CA 1
ATOM 4286 C C . ASN B 1 241 ? 4.57 28.531 11.977 1 94.81 241 ASN B C 1
ATOM 4288 O O . ASN B 1 241 ? 4.133 27.375 11.922 1 94.81 241 ASN B O 1
ATOM 4292 N N . CYS B 1 242 ? 4.098 29.562 11.352 1 96.75 242 CYS B N 1
ATOM 4293 C CA . CYS B 1 242 ? 2.996 29.406 10.406 1 96.75 242 CYS B C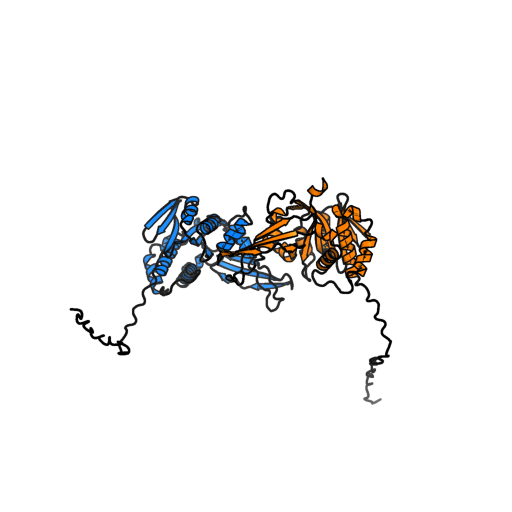A 1
ATOM 4294 C C . CYS B 1 242 ? 3.447 29.719 8.992 1 96.75 242 CYS B C 1
ATOM 4296 O O . CYS B 1 242 ? 4.043 30.766 8.742 1 96.75 242 CYS B O 1
ATOM 4298 N N . VAL B 1 243 ? 3.283 28.859 8.102 1 97.56 243 VAL B N 1
ATOM 4299 C CA . VAL B 1 243 ? 3.49 29.094 6.676 1 97.56 243 VAL B CA 1
ATOM 4300 C C . VAL B 1 243 ? 2.143 29.172 5.965 1 97.56 243 VAL B C 1
ATOM 4302 O O . VAL B 1 243 ? 1.337 28.25 6.027 1 97.56 243 VAL B O 1
ATOM 4305 N N . ALA B 1 244 ? 1.847 30.281 5.316 1 97.19 244 ALA B N 1
ATOM 4306 C CA . ALA B 1 244 ? 0.529 30.5 4.723 1 97.19 244 ALA B CA 1
ATOM 4307 C C . ALA B 1 244 ? 0.648 31.078 3.318 1 97.19 244 ALA B C 1
ATOM 4309 O O . ALA B 1 244 ? 1.652 31.719 2.984 1 97.19 244 ALA B O 1
ATOM 4310 N N . TYR B 1 245 ? -0.371 30.781 2.541 1 96.69 245 TYR B N 1
ATOM 4311 C CA . TYR B 1 245 ? -0.472 31.344 1.197 1 96.69 245 TYR B CA 1
ATOM 4312 C C . TYR B 1 245 ? -1.299 32.625 1.199 1 96.69 245 TYR B C 1
ATOM 4314 O O . TYR B 1 245 ? -2.51 32.594 1.433 1 96.69 245 TYR B O 1
ATOM 4322 N N . GLU B 1 246 ? -0.642 33.75 0.996 1 92.75 246 GLU B N 1
ATOM 4323 C CA . GLU B 1 246 ? -1.276 35.062 1.009 1 92.75 246 GLU B CA 1
ATOM 4324 C C . GLU B 1 246 ? -0.842 35.875 -0.193 1 92.75 246 GLU B C 1
ATOM 4326 O O . GLU B 1 246 ? 0.348 35.969 -0.502 1 92.75 246 GLU B O 1
ATOM 4331 N N . ASN B 1 247 ? -1.786 36.469 -0.835 1 92.19 247 ASN B N 1
ATOM 4332 C CA . ASN B 1 247 ? -1.503 37.344 -1.956 1 92.19 247 ASN B CA 1
ATOM 4333 C C . ASN B 1 247 ? -0.647 36.656 -3.016 1 92.19 247 ASN B C 1
ATOM 4335 O O . ASN B 1 247 ? 0.393 37.188 -3.416 1 92.19 247 ASN B O 1
ATOM 4339 N N . ASN B 1 248 ? -0.903 35.469 -3.355 1 93.06 248 ASN B N 1
ATOM 4340 C CA . ASN B 1 248 ? -0.31 34.656 -4.422 1 93.06 248 ASN B CA 1
ATOM 4341 C C . ASN B 1 248 ? 1.14 34.281 -4.113 1 93.06 248 ASN B C 1
ATOM 4343 O O . ASN B 1 248 ? 1.938 34.062 -5.027 1 93.06 248 ASN B O 1
ATOM 4347 N N . ARG B 1 249 ? 1.449 34.375 -2.836 1 96 249 ARG B N 1
ATOM 4348 C CA . ARG B 1 249 ? 2.773 33.938 -2.404 1 96 249 ARG B CA 1
ATOM 4349 C C . ARG B 1 249 ? 2.711 33.281 -1.033 1 96 249 ARG B C 1
ATOM 4351 O O . ARG B 1 249 ? 1.795 33.531 -0.251 1 96 249 ARG B O 1
ATOM 4358 N N . TRP B 1 250 ? 3.748 32.469 -0.818 1 97.25 250 TRP B N 1
ATOM 4359 C CA . TRP B 1 250 ? 3.867 31.859 0.502 1 97.25 250 TRP B CA 1
ATOM 4360 C C . TRP B 1 250 ? 4.66 32.75 1.446 1 97.25 250 TRP B C 1
ATOM 4362 O O . TRP B 1 250 ? 5.668 33.344 1.053 1 97.25 250 TRP B O 1
ATOM 4372 N N . VAL B 1 251 ? 4.125 32.875 2.65 1 97.25 251 VAL B N 1
ATOM 4373 C CA . VAL B 1 251 ? 4.77 33.688 3.691 1 97.25 251 VAL B CA 1
ATOM 4374 C C . VAL B 1 251 ? 4.934 32.844 4.957 1 97.25 251 VAL B C 1
ATOM 4376 O O . VAL B 1 251 ? 4.18 31.891 5.18 1 97.25 251 VAL B O 1
ATOM 4379 N N . ARG B 1 252 ? 5.922 33.188 5.676 1 96.44 252 ARG B N 1
ATOM 4380 C CA . ARG B 1 252 ? 6.184 32.531 6.945 1 96.44 252 ARG B CA 1
ATOM 4381 C C . ARG B 1 252 ? 6.082 33.5 8.109 1 96.44 252 ARG B C 1
ATOM 4383 O O . ARG B 1 252 ? 6.699 34.562 8.086 1 96.44 252 ARG B O 1
ATOM 4390 N N . TYR B 1 253 ? 5.266 33.125 9.086 1 94.94 253 TYR B N 1
ATOM 4391 C CA . TYR B 1 253 ? 5.129 33.906 10.312 1 94.94 253 TYR B CA 1
ATOM 4392 C C . TYR B 1 253 ? 5.98 33.312 11.43 1 94.94 253 TYR B C 1
ATOM 4394 O O . TYR B 1 253 ? 5.801 32.156 11.805 1 94.94 253 TYR B O 1
ATOM 4402 N N . LEU B 1 254 ? 6.855 34.062 11.914 1 90.88 254 LEU B N 1
ATOM 4403 C CA . LEU B 1 254 ? 7.656 33.75 13.094 1 90.88 254 LEU B CA 1
ATOM 4404 C C . LEU B 1 254 ? 7.32 34.688 14.242 1 90.88 254 LEU B C 1
ATOM 4406 O O . LEU B 1 254 ? 7.961 35.75 14.398 1 90.88 254 LEU B O 1
ATOM 4410 N N . ARG B 1 255 ? 6.449 34.281 15.047 1 82.62 255 ARG B N 1
ATOM 4411 C CA . ARG B 1 255 ? 5.938 35.188 16.062 1 82.62 255 ARG B CA 1
ATOM 4412 C C . ARG B 1 255 ? 5.355 36.438 15.414 1 82.62 255 ARG B C 1
ATOM 4414 O O . ARG B 1 255 ? 4.43 36.375 14.609 1 82.62 255 ARG B O 1
ATOM 4421 N N . SER B 1 256 ? 6.035 37.531 15.594 1 84.12 256 SER B N 1
ATOM 4422 C CA . SER B 1 256 ? 5.516 38.781 15.047 1 84.12 256 SER B CA 1
ATOM 4423 C C . SER B 1 256 ? 6.191 39.156 13.727 1 84.12 256 SER B C 1
ATOM 4425 O O . SER B 1 256 ? 5.781 40.094 13.039 1 84.12 256 SER B O 1
ATOM 4427 N N . GLU B 1 257 ? 7.062 38.344 13.289 1 91.88 257 GLU B N 1
ATOM 4428 C CA . GLU B 1 257 ? 7.789 38.625 12.047 1 91.88 257 GLU B CA 1
ATOM 4429 C C . GLU B 1 257 ? 7.191 37.844 10.883 1 91.88 257 GLU B C 1
ATOM 4431 O O . GLU B 1 257 ? 6.75 36.688 11.055 1 91.88 257 GLU B O 1
ATOM 4436 N N . ILE B 1 258 ? 7.207 38.594 9.773 1 93.62 258 ILE B N 1
ATOM 4437 C CA . ILE B 1 258 ? 6.703 37.969 8.555 1 93.62 258 ILE B CA 1
ATOM 4438 C C . ILE B 1 258 ? 7.828 37.844 7.527 1 93.62 258 ILE B C 1
ATOM 4440 O O . ILE B 1 258 ? 8.547 38.812 7.273 1 93.62 258 ILE B O 1
ATOM 4444 N N . GLU B 1 259 ? 8.062 36.688 7.066 1 95.12 259 GLU B N 1
ATOM 4445 C CA . GLU B 1 259 ? 9.039 36.406 6.02 1 95.12 259 GLU B CA 1
ATOM 4446 C C . GLU B 1 259 ? 8.359 35.938 4.734 1 95.12 259 GLU B C 1
ATOM 4448 O O . GLU B 1 259 ? 7.613 34.969 4.742 1 95.12 259 GLU B O 1
ATOM 4453 N N . VAL B 1 260 ? 8.617 36.688 3.623 1 95.69 260 VAL B N 1
ATOM 4454 C CA . VAL B 1 260 ? 8.086 36.25 2.332 1 95.69 260 VAL B CA 1
ATOM 4455 C C . VAL B 1 260 ? 8.961 35.156 1.757 1 95.69 260 VAL B C 1
ATOM 4457 O O . VAL B 1 260 ? 10.172 35.344 1.578 1 95.69 260 VAL B O 1
ATOM 4460 N N . ILE B 1 261 ? 8.438 34.062 1.464 1 95.75 261 ILE B N 1
ATOM 4461 C CA . ILE B 1 261 ? 9.172 32.906 0.965 1 95.75 261 ILE B CA 1
ATOM 4462 C C . ILE B 1 261 ? 9.125 32.875 -0.561 1 95.75 261 ILE B C 1
ATOM 4464 O O . ILE B 1 261 ? 10.156 32.719 -1.219 1 95.75 261 ILE B O 1
ATOM 4468 N N . GLY B 1 262 ? 7.922 33 -1.134 1 96.31 262 GLY B N 1
ATOM 4469 C CA . GLY B 1 262 ? 7.766 32.938 -2.578 1 96.31 262 GLY B CA 1
ATOM 4470 C C . GLY B 1 262 ? 6.902 31.797 -3.051 1 96.31 262 GLY B C 1
ATOM 4471 O O . GLY B 1 262 ? 5.766 31.641 -2.6 1 96.31 262 GLY B O 1
ATOM 4472 N N . ASP B 1 263 ? 7.449 31.031 -3.961 1 96.81 263 ASP B N 1
ATOM 4473 C CA . ASP B 1 263 ? 6.645 29.953 -4.523 1 96.81 263 ASP B CA 1
ATOM 4474 C C . ASP B 1 263 ? 6.828 28.672 -3.729 1 96.81 263 ASP B C 1
ATOM 4476 O O . ASP B 1 263 ? 7.582 28.625 -2.756 1 96.81 263 ASP B O 1
ATOM 4480 N N . TRP B 1 264 ? 6.066 27.688 -4.105 1 96.81 264 TRP B N 1
ATOM 4481 C CA . TRP B 1 264 ? 6.051 26.453 -3.35 1 96.81 264 TRP B CA 1
ATOM 4482 C C . TRP B 1 264 ? 7.422 25.781 -3.367 1 96.81 264 TRP B C 1
ATOM 4484 O O . TRP B 1 264 ? 7.844 25.188 -2.371 1 96.81 264 TRP B O 1
ATOM 4494 N N . GLU B 1 265 ? 8.141 25.875 -4.438 1 96.31 265 GLU B N 1
ATOM 4495 C CA . GLU B 1 265 ? 9.477 25.297 -4.523 1 96.31 265 GLU B CA 1
ATOM 4496 C C . GLU B 1 265 ? 10.406 25.906 -3.473 1 96.31 265 GLU B C 1
ATOM 4498 O O . GLU B 1 265 ? 11.273 25.219 -2.93 1 96.31 265 GLU B O 1
ATOM 4503 N N . ASN B 1 266 ? 10.188 27.172 -3.25 1 96.69 266 ASN B N 1
ATOM 4504 C CA . ASN B 1 266 ? 10.961 27.844 -2.213 1 96.69 266 ASN B CA 1
ATOM 4505 C C . ASN B 1 266 ? 10.594 27.344 -0.821 1 96.69 266 ASN B C 1
ATOM 4507 O O . ASN B 1 266 ? 11.453 27.219 0.05 1 96.69 266 ASN B O 1
ATOM 4511 N N . VAL B 1 267 ? 9.289 27.094 -0.627 1 96.69 267 VAL B N 1
ATOM 4512 C CA . VAL B 1 267 ? 8.836 26.547 0.652 1 96.69 267 VAL B CA 1
ATOM 4513 C C . VAL B 1 267 ? 9.523 25.219 0.92 1 96.69 267 VAL B C 1
ATOM 4515 O O . VAL B 1 267 ? 10.016 24.969 2.023 1 96.69 267 VAL B O 1
ATOM 4518 N N . VAL B 1 268 ? 9.562 24.375 -0.097 1 96.25 268 VAL B N 1
ATOM 4519 C CA . VAL B 1 268 ? 10.195 23.062 0.027 1 96.25 268 VAL B CA 1
ATOM 4520 C C . VAL B 1 268 ? 11.68 23.234 0.338 1 96.25 268 VAL B C 1
ATOM 4522 O O . VAL B 1 268 ? 12.227 22.531 1.189 1 96.25 268 VAL B O 1
ATOM 4525 N N . SER B 1 269 ? 12.281 24.172 -0.198 1 94.62 269 SER B N 1
ATOM 4526 C CA . SER B 1 269 ? 13.719 24.391 -0.042 1 94.62 269 SER B CA 1
ATOM 4527 C C . SER B 1 269 ? 14.055 24.844 1.375 1 94.62 269 SER B C 1
ATOM 4529 O O . SER B 1 269 ? 15.086 24.453 1.929 1 94.62 269 SER B O 1
ATOM 4531 N N . ILE B 1 270 ? 13.203 25.641 1.944 1 92.44 270 ILE B N 1
ATOM 4532 C CA . ILE B 1 270 ? 13.523 26.172 3.262 1 92.44 270 ILE B CA 1
ATOM 4533 C C . ILE B 1 270 ? 13.398 25.078 4.312 1 92.44 270 ILE B C 1
ATOM 4535 O O . ILE B 1 270 ? 13.898 25.219 5.434 1 92.44 270 ILE B O 1
ATOM 4539 N N . CYS B 1 271 ? 12.703 24.031 3.965 1 90.62 271 CYS B N 1
ATOM 4540 C CA . CYS B 1 271 ? 12.531 22.938 4.922 1 90.62 271 CYS B CA 1
ATOM 4541 C C . CYS B 1 271 ? 13.844 22.188 5.141 1 90.62 271 CYS B C 1
ATOM 4543 O O . CYS B 1 271 ? 13.984 21.453 6.113 1 90.62 271 CYS B O 1
ATOM 4545 N N . LEU B 1 272 ? 14.812 22.453 4.332 1 88.62 272 LEU B N 1
ATOM 4546 C CA . LEU B 1 272 ? 16.156 21.938 4.547 1 88.62 272 LEU B CA 1
ATOM 4547 C C . LEU B 1 272 ? 16.75 22.469 5.844 1 88.62 272 LEU B C 1
ATOM 4549 O O . LEU B 1 272 ? 17.719 21.906 6.367 1 88.62 272 LEU B O 1
ATOM 4553 N N . LYS B 1 273 ? 16.125 23.531 6.355 1 89 273 LYS B N 1
ATOM 4554 C CA . LYS B 1 273 ? 16.562 24.141 7.613 1 89 273 LYS B CA 1
ATOM 4555 C C . LYS B 1 273 ? 15.883 23.469 8.805 1 89 273 LYS B C 1
ATOM 4557 O O . LYS B 1 273 ? 15.633 24.125 9.82 1 89 273 LYS B O 1
ATOM 4562 N N . ASN B 1 274 ? 15.383 22.281 8.594 1 92.25 274 ASN B N 1
ATOM 4563 C CA . ASN B 1 274 ? 14.789 21.469 9.641 1 92.25 274 ASN B CA 1
ATOM 4564 C C . ASN B 1 274 ? 13.422 22 10.062 1 92.25 274 ASN B C 1
ATOM 4566 O O . ASN B 1 274 ? 13.086 21.984 11.242 1 92.25 274 ASN B O 1
ATOM 4570 N N . ILE B 1 275 ? 12.789 22.594 9.156 1 93.69 275 ILE B N 1
ATOM 4571 C CA . ILE B 1 275 ? 11.406 22.984 9.383 1 93.69 275 ILE B CA 1
ATOM 4572 C C . ILE B 1 275 ? 10.477 21.828 9.078 1 93.69 275 ILE B C 1
ATOM 4574 O O . ILE B 1 275 ? 10.445 21.328 7.945 1 93.69 275 ILE B O 1
ATOM 4578 N N . ARG B 1 276 ? 9.68 21.422 10.016 1 94.69 276 ARG B N 1
ATOM 4579 C CA . ARG B 1 276 ? 8.82 20.25 9.875 1 94.69 276 ARG B CA 1
ATOM 4580 C C . ARG B 1 276 ? 7.348 20.656 9.891 1 94.69 276 ARG B C 1
ATOM 4582 O O . ARG B 1 276 ? 6.809 21.016 10.938 1 94.69 276 ARG B O 1
ATOM 4589 N N . PRO B 1 277 ? 6.742 20.547 8.766 1 96.38 277 PRO B N 1
ATOM 4590 C CA . PRO B 1 277 ? 5.293 20.766 8.812 1 96.38 277 PRO B CA 1
ATOM 4591 C C . PRO B 1 277 ? 4.578 19.766 9.719 1 96.38 277 PRO B C 1
ATOM 4593 O O . PRO B 1 277 ? 4.809 18.562 9.617 1 96.38 277 PRO B O 1
ATOM 4596 N N . GLN B 1 278 ? 3.701 20.297 10.594 1 95.19 278 GLN B N 1
ATOM 4597 C CA . GLN B 1 278 ? 3.006 19.453 11.555 1 95.19 278 GLN B CA 1
ATOM 4598 C C . GLN B 1 278 ? 1.534 19.281 11.188 1 95.19 278 GLN B C 1
ATOM 4600 O O . GLN B 1 278 ? 0.98 18.188 11.289 1 95.19 278 GLN B O 1
ATOM 4605 N N . ILE B 1 279 ? 0.947 20.312 10.828 1 96.44 279 ILE B N 1
ATOM 4606 C CA . ILE B 1 279 ? -0.461 20.312 10.445 1 96.44 279 ILE B CA 1
ATOM 4607 C C . ILE B 1 279 ? -0.631 21.031 9.109 1 96.44 279 ILE B C 1
ATOM 4609 O O . ILE B 1 279 ? -0.105 22.141 8.922 1 96.44 279 ILE B O 1
ATOM 4613 N N . LEU B 1 280 ? -1.272 20.438 8.211 1 97.25 280 LEU B N 1
ATOM 4614 C CA . LEU B 1 280 ? -1.616 21.047 6.926 1 97.25 280 LEU B CA 1
ATOM 4615 C C . LEU B 1 280 ? -3.109 21.344 6.852 1 97.25 280 LEU B C 1
ATOM 4617 O O . LEU B 1 280 ? -3.938 20.469 7.102 1 97.25 280 LEU B O 1
ATOM 4621 N N . PHE B 1 281 ? -3.463 22.562 6.5 1 96.81 281 PHE B N 1
ATOM 4622 C CA . PHE B 1 281 ? -4.855 22.969 6.348 1 96.81 281 PHE B CA 1
ATOM 4623 C C . PHE B 1 281 ? -5.199 23.172 4.879 1 96.81 281 PHE B C 1
ATOM 4625 O O . PHE B 1 281 ? -4.695 24.109 4.242 1 96.81 281 PHE B O 1
ATOM 4632 N N . PHE B 1 282 ? -6.102 22.344 4.371 1 96.19 282 PHE B N 1
ATOM 4633 C CA . PHE B 1 282 ? -6.586 22.453 2.998 1 96.19 282 PHE B CA 1
ATOM 4634 C C . PHE B 1 282 ? -8 23 2.963 1 96.19 282 PHE B C 1
ATOM 4636 O O . PHE B 1 282 ? -8.891 22.516 3.66 1 96.19 282 PHE B O 1
ATOM 4643 N N . GLU B 1 283 ? -8.203 23.969 2.199 1 95.19 283 GLU B N 1
ATOM 4644 C CA . GLU B 1 283 ? -9.531 24.562 2.072 1 95.19 283 GLU B CA 1
ATOM 4645 C C . GLU B 1 283 ? -10.211 24.125 0.78 1 95.19 283 GLU B C 1
ATOM 4647 O O . GLU B 1 283 ? -9.57 24.031 -0.267 1 95.19 283 GLU B O 1
ATOM 4652 N N . ASN B 1 284 ? -11.523 23.844 0.896 1 92.88 284 ASN B N 1
ATOM 4653 C CA . ASN B 1 284 ? -12.297 23.453 -0.275 1 92.88 284 ASN B CA 1
ATOM 4654 C C . ASN B 1 284 ? -12.383 24.578 -1.302 1 92.88 284 ASN B C 1
ATOM 4656 O O . ASN B 1 284 ? -12.664 25.719 -0.95 1 92.88 284 ASN B O 1
ATOM 4660 N N . VAL B 1 285 ? -12.008 24.359 -2.6 1 83.88 285 VAL B N 1
ATOM 4661 C CA . VAL B 1 285 ? -11.922 25.375 -3.65 1 83.88 285 VAL B CA 1
ATOM 4662 C C . VAL B 1 285 ? -13.32 25.906 -3.969 1 83.88 285 VAL B C 1
ATOM 4664 O O . VAL B 1 285 ? -13.492 27.078 -4.266 1 83.88 285 VAL B O 1
ATOM 4667 N N . MET B 1 286 ? -14.289 25.188 -4.262 1 66.5 286 MET B N 1
ATOM 4668 C CA . MET B 1 286 ? -15.57 25.703 -4.719 1 66.5 286 MET B CA 1
ATOM 4669 C C . MET B 1 286 ? -16.328 26.375 -3.574 1 66.5 286 MET B C 1
ATOM 4671 O O . MET B 1 286 ? -17.234 27.172 -3.805 1 66.5 286 MET B O 1
ATOM 4675 N N . GLN B 1 287 ? -16.203 26.109 -2.414 1 54.09 287 GLN B N 1
ATOM 4676 C CA . GLN B 1 287 ? -17.016 26.859 -1.472 1 54.09 287 GLN B CA 1
ATOM 4677 C C . GLN B 1 287 ? -16.688 28.344 -1.509 1 54.09 287 GLN B C 1
ATOM 4679 O O . GLN B 1 287 ? -17.375 29.156 -0.889 1 54.09 287 GLN B O 1
ATOM 4684 N N . ARG B 1 288 ? -15.656 28.781 -2.158 1 46.75 288 ARG B N 1
ATOM 4685 C CA . ARG B 1 288 ? -15.414 30.203 -2.307 1 46.75 288 ARG B CA 1
ATOM 4686 C C . ARG B 1 288 ? -16.547 30.875 -3.074 1 46.75 288 ARG B C 1
ATOM 4688 O O . ARG B 1 288 ? -16.859 32.031 -2.838 1 46.75 288 ARG B O 1
ATOM 4695 N N . GLU B 1 289 ? -17 30.312 -4.246 1 38.53 289 GLU B N 1
ATOM 4696 C CA . GLU B 1 289 ? -17.906 31.109 -5.055 1 38.53 289 GLU B CA 1
ATOM 4697 C C . GLU B 1 289 ? -19.312 31.141 -4.449 1 38.53 289 GLU B C 1
ATOM 4699 O O . GLU B 1 289 ? -20.234 31.703 -5.031 1 38.53 289 GLU B O 1
ATOM 4704 N N . GLN B 1 290 ? -19.594 30.422 -3.369 1 33.66 290 GLN B N 1
ATOM 4705 C CA . GLN B 1 290 ? -20.906 30.891 -2.932 1 33.66 290 GLN B CA 1
ATOM 4706 C C . GLN B 1 290 ? -20.781 32.094 -2.01 1 33.66 290 GLN B C 1
ATOM 4708 O O . GLN B 1 290 ? -19.891 32.156 -1.174 1 33.66 290 GLN B O 1
#

Secondary structure (DSSP, 8-state):
----------------------------------HHHHHHHHHHHHHHHTSGGGGGGGGGHHHHHHHHHHHTTTTS---TTHHHHHHHHHHHH-HHHHHHH-EEEEEEEE-TTT--EEEPPPEEE---EEEHHHHHHHHHH-TT--HHHHHHHHHHT--EEPPTTTT--EE--EEEEEE--SEEEEEEE--TT--HHHHHHHHTT--SEEEHHHHSEE-S-----EEEEEEEEEEETTEEEEEEEETTEEEEEETTEEEEEESHHHHHHHGGGTEEEEEEEEEESGGGG-/----------------------------------HHHHHHHHHHHHHHHTSGGGGGGGGGHHHHHHHHHHHTTTTS---TTHHHHHHHHHHHH-HHHHHHH-EEEEEEEE-TTT--EEEPPPEEE---EEEHHHHHHHHHH-TT--HHHHHHHHHHT--EEPPTTTT--EE--EEEEEE--SEEEEEEE--TT--HHHHHHHHTT--SEEEHHHHSEE-S-----EEEEEEEEEEETTEEEEEEEETTEEEEEETTEEEEEESHHHHHHHGGGTEEEEEEEEEESGGGG-